Protein 3GRH (pdb70)

Structure (mmCIF, N/CA/C/O backbone):
data_3GRH
#
_entry.id   3GRH
#
_cell.length_a   79.200
_cell.length_b   79.200
_cell.length_c   159.650
_cell.angle_alpha   90.00
_cell.angle_beta   90.00
_cell.angle_gamma   120.00
#
_symmetry.space_group_name_H-M   'P 31 2 1'
#
loop_
_entity.id
_entity.type
_entity.pdbx_description
1 polymer 'Acyl-CoA thioester hydrolase ybgC'
2 water water
#
loop_
_atom_site.group_PDB
_atom_site.id
_atom_site.type_symbol
_atom_site.label_atom_id
_atom_site.label_alt_id
_atom_site.label_comp_id
_atom_site.label_asym_id
_atom_site.label_entity_id
_atom_site.label_seq_id
_atom_site.pdbx_PDB_ins_code
_atom_site.Cartn_x
_atom_site.Cartn_y
_atom_site.Cartn_z
_atom_site.occupancy
_atom_site.B_iso_or_equiv
_atom_site.auth_seq_id
_atom_site.auth_comp_id
_atom_site.auth_asym_id
_atom_site.auth_atom_id
_atom_site.pdbx_PDB_model_num
ATOM 1 N N . TYR A 1 19 ? 6.655 45.501 103.624 1.00 41.71 -4 TYR A N 1
ATOM 2 C CA . TYR A 1 19 ? 7.211 44.816 102.418 1.00 41.43 -4 TYR A CA 1
ATOM 3 C C . TYR A 1 19 ? 8.234 45.698 101.694 1.00 41.63 -4 TYR A C 1
ATOM 4 O O . TYR A 1 19 ? 7.874 46.786 101.231 1.00 40.80 -4 TYR A O 1
ATOM 13 N N . PHE A 1 20 ? 9.500 45.256 101.603 1.00 40.99 -3 PHE A N 1
ATOM 14 C CA . PHE A 1 20 ? 10.570 46.085 100.989 1.00 41.85 -3 PHE A CA 1
ATOM 15 C C . PHE A 1 20 ? 10.579 45.902 99.506 1.00 42.76 -3 PHE A C 1
ATOM 16 O O . PHE A 1 20 ? 10.055 44.904 99.014 1.00 41.94 -3 PHE A O 1
ATOM 24 N N . GLN A 1 21 ? 11.166 46.893 98.823 1.00 44.09 -2 GLN A N 1
ATOM 25 C CA . GLN A 1 21 ? 11.146 46.986 97.349 1.00 45.65 -2 GLN A CA 1
ATOM 26 C C . GLN A 1 21 ? 12.244 46.116 96.782 1.00 45.25 -2 GLN A C 1
ATOM 27 O O . GLN A 1 21 ? 13.406 46.273 97.143 1.00 45.88 -2 GLN A O 1
ATOM 33 N N . SER A 1 22 ? 11.861 45.167 95.933 1.00 45.21 -1 SER A N 1
ATOM 34 C CA . SER A 1 22 ? 12.819 44.423 95.130 1.00 44.77 -1 SER A CA 1
ATOM 35 C C . SER A 1 22 ? 13.747 45.424 94.437 1.00 44.49 -1 SER A C 1
ATOM 36 O O . SER A 1 22 ? 13.304 46.490 93.983 1.00 43.51 -1 SER A O 1
ATOM 39 N N . MET A 1 23 ? 14.997 45.079 94.361 1.00 44.47 0 MET A N 1
ATOM 40 C CA . MET A 1 23 ? 15.927 45.886 93.684 1.00 44.52 0 MET A CA 1
ATOM 41 C C . MET A 1 23 ? 15.980 45.504 92.179 1.00 44.50 0 MET A C 1
ATOM 42 O O . MET A 1 23 ? 16.772 46.100 91.433 1.00 44.18 0 MET A O 1
ATOM 47 N N . GLN A 1 24 ? 15.140 44.555 91.687 1.00 29.22 1 GLN A N 1
ATOM 48 C CA . GLN A 1 24 ? 15.153 44.154 90.286 1.00 29.72 1 GLN A CA 1
ATOM 49 C C . GLN A 1 24 ? 14.724 45.302 89.379 1.00 30.13 1 GLN A C 1
ATOM 50 O O . GLN A 1 24 ? 13.783 46.036 89.648 1.00 30.76 1 GLN A O 1
ATOM 56 N N . ARG A 1 25 ? 15.462 45.444 88.283 1.00 30.06 2 ARG A N 1
ATOM 57 C CA . ARG A 1 25 ? 15.148 46.470 87.272 1.00 30.63 2 ARG A CA 1
ATOM 58 C C . ARG A 1 25 ? 14.021 46.018 86.342 1.00 30.69 2 ARG A C 1
ATOM 59 O O . ARG A 1 25 ? 14.202 45.056 85.574 1.00 31.16 2 ARG A O 1
ATOM 67 N N . PRO A 1 26 ? 12.873 46.732 86.349 1.00 29.10 3 PRO A N 1
ATOM 68 C CA . PRO A 1 26 ? 11.761 46.335 85.526 1.00 28.89 3 PRO A CA 1
ATOM 69 C C . PRO A 1 26 ? 12.047 46.659 84.066 1.00 28.47 3 PRO A C 1
ATOM 70 O O . PRO A 1 26 ? 12.746 47.650 83.763 1.00 29.38 3 PRO A O 1
ATOM 74 N N . SER A 1 27 ? 11.546 45.814 83.187 1.00 27.76 4 SER A N 1
ATOM 75 C CA . SER A 1 27 ? 11.644 46.071 81.765 1.00 25.76 4 SER A CA 1
ATOM 76 C C . SER A 1 27 ? 10.899 47.362 81.639 1.00 25.76 4 SER A C 1
ATOM 77 O O . SER A 1 27 ? 9.899 47.611 82.364 1.00 26.99 4 SER A O 1
ATOM 80 N N . ASP A 1 28 ? 11.361 48.233 80.764 1.00 24.84 5 ASP A N 1
ATOM 81 C CA . ASP A 1 28 ? 10.571 49.426 80.562 1.00 24.44 5 ASP A CA 1
ATOM 82 C C . ASP A 1 28 ? 9.530 49.262 79.487 1.00 22.91 5 ASP A C 1
ATOM 83 O O . ASP A 1 28 ? 8.907 50.260 79.098 1.00 24.08 5 ASP A O 1
ATOM 88 N N . GLN A 1 29 ? 9.322 48.038 78.975 1.00 20.68 6 GLN A N 1
ATOM 89 C CA . GLN A 1 29 ? 8.369 47.815 77.913 1.00 18.88 6 GLN A CA 1
ATOM 90 C C . GLN A 1 29 ? 6.972 47.625 78.506 1.00 18.74 6 GLN A C 1
ATOM 91 O O . GLN A 1 29 ? 6.753 46.750 79.348 1.00 19.66 6 GLN A O 1
ATOM 97 N N . THR A 1 30 ? 6.055 48.500 78.109 1.00 19.14 7 THR A N 1
ATOM 98 C CA . THR A 1 30 ? 4.706 48.564 78.730 1.00 18.45 7 THR A CA 1
ATOM 99 C C . THR A 1 30 ? 3.676 48.407 77.638 1.00 17.29 7 THR A C 1
ATOM 100 O O . THR A 1 30 ? 3.806 49.045 76.593 1.00 16.45 7 THR A O 1
ATOM 104 N N . ALA A 1 31 ? 2.737 47.483 77.856 1.00 15.33 8 ALA A N 1
ATOM 105 C CA . ALA A 1 31 ? 1.652 47.215 76.938 1.00 14.26 8 ALA A CA 1
ATOM 106 C C . ALA A 1 31 ? 0.701 48.438 76.869 1.00 12.28 8 ALA A C 1
ATOM 107 O O . ALA A 1 31 ? 0.430 49.094 77.875 1.00 10.72 8 ALA A O 1
ATOM 109 N N . PRO A 1 32 ? 0.117 48.711 75.691 1.00 13.30 9 PRO A N 1
ATOM 110 C CA . PRO A 1 32 ? 0.157 47.905 74.489 1.00 13.30 9 PRO A CA 1
ATOM 111 C C . PRO A 1 32 ? 1.257 48.184 73.512 1.00 14.36 9 PRO A C 1
ATOM 112 O O . PRO A 1 32 ? 1.268 47.525 72.460 1.00 13.67 9 PRO A O 1
ATOM 116 N N . GLY A 1 33 ? 2.134 49.128 73.850 1.00 13.85 10 GLY A N 1
ATOM 117 C CA . GLY A 1 33 ? 3.235 49.569 73.034 1.00 15.04 10 GLY A CA 1
ATOM 118 C C . GLY A 1 33 ? 2.738 50.549 72.014 1.00 14.23 10 GLY A C 1
ATOM 119 O O . GLY A 1 33 ? 1.761 51.329 72.242 1.00 17.59 10 GLY A O 1
ATOM 120 N N . THR A 1 34 ? 3.444 50.572 70.887 1.00 17.32 11 THR A N 1
ATOM 121 C CA . THR A 1 34 ? 3.111 51.435 69.796 1.00 17.48 11 THR A CA 1
ATOM 122 C C . THR A 1 34 ? 2.810 50.687 68.531 1.00 17.54 11 THR A C 1
ATOM 123 O O . THR A 1 34 ? 3.021 49.486 68.422 1.00 17.14 11 THR A O 1
ATOM 127 N N . SER A 1 35 ? 2.281 51.392 67.535 1.00 16.82 12 SER A N 1
ATOM 128 C CA . SER A 1 35 ? 2.062 50.789 66.237 1.00 18.08 12 SER A CA 1
ATOM 129 C C . SER A 1 35 ? 3.331 50.231 65.634 1.00 17.56 12 SER A C 1
ATOM 130 O O . SER A 1 35 ? 3.257 49.281 64.802 1.00 20.59 12 SER A O 1
ATOM 133 N N . SER A 1 36 ? 4.473 50.820 65.962 1.00 16.20 13 SER A N 1
ATOM 134 C CA . SER A 1 36 ? 5.743 50.330 65.424 1.00 13.17 13 SER A CA 1
ATOM 135 C C . SER A 1 36 ? 6.331 49.189 66.231 1.00 13.14 13 SER A C 1
ATOM 136 O O . SER A 1 36 ? 7.180 48.492 65.762 1.00 11.46 13 SER A O 1
ATOM 139 N N . ARG A 1 37 ? 5.925 49.074 67.493 1.00 12.74 14 ARG A N 1
ATOM 140 C CA . ARG A 1 37 ? 6.535 48.148 68.462 1.00 13.04 14 ARG A CA 1
ATOM 141 C C . ARG A 1 37 ? 5.487 47.715 69.482 1.00 12.07 14 ARG A C 1
ATOM 142 O O . ARG A 1 37 ? 5.424 48.209 70.602 1.00 11.37 14 ARG A O 1
ATOM 150 N N . PRO A 1 38 ? 4.631 46.794 69.090 1.00 11.95 15 PRO A N 1
ATOM 151 C CA . PRO A 1 38 ? 3.616 46.372 70.010 1.00 11.06 15 PRO A CA 1
ATOM 152 C C . PRO A 1 38 ? 4.158 45.470 71.120 1.00 12.02 15 PRO A C 1
ATOM 153 O O . PRO A 1 38 ? 5.001 44.616 70.863 1.00 13.02 15 PRO A O 1
ATOM 157 N N . ILE A 1 39 ? 3.621 45.676 72.310 1.00 11.71 16 ILE A N 1
ATOM 158 C CA . ILE A 1 39 ? 4.064 45.045 73.522 1.00 10.93 16 ILE A CA 1
ATOM 159 C C . ILE A 1 39 ? 2.877 44.341 74.122 1.00 11.89 16 ILE A C 1
ATOM 160 O O . ILE A 1 39 ? 1.864 44.926 74.307 1.00 10.97 16 ILE A O 1
ATOM 165 N N . LEU A 1 40 ? 3.035 43.067 74.417 1.00 9.68 17 LEU A N 1
ATOM 166 C CA . LEU A 1 40 ? 1.994 42.236 75.031 1.00 11.18 17 LEU A CA 1
ATOM 167 C C . LEU A 1 40 ? 1.791 42.535 76.493 1.00 10.19 17 LEU A C 1
ATOM 168 O O . LEU A 1 40 ? 2.694 42.933 77.225 1.00 11.96 17 LEU A O 1
ATOM 173 N N . SER A 1 41 ? 0.527 42.447 76.915 1.00 11.82 18 SER A N 1
ATOM 174 C CA . SER A 1 41 ? 0.201 42.429 78.325 1.00 11.96 18 SER A CA 1
ATOM 175 C C . SER A 1 41 ? 0.550 41.108 78.951 1.00 13.95 18 SER A C 1
ATOM 176 O O . SER A 1 41 ? 0.738 40.136 78.282 1.00 12.93 18 SER A O 1
ATOM 179 N N . ALA A 1 42 ? 0.623 41.065 80.269 1.00 12.72 19 ALA A N 1
ATOM 180 C CA . ALA A 1 42 ? 0.894 39.798 80.957 1.00 14.74 19 ALA A CA 1
ATOM 181 C C . ALA A 1 42 ? -0.097 38.716 80.622 1.00 14.63 19 ALA A C 1
ATOM 182 O O . ALA A 1 42 ? 0.292 37.532 80.393 1.00 14.82 19 ALA A O 1
ATOM 184 N N . LYS A 1 43 ? -1.359 39.110 80.533 1.00 17.04 20 LYS A N 1
ATOM 185 C CA . LYS A 1 43 ? -2.411 38.170 80.196 1.00 17.16 20 LYS A CA 1
ATOM 186 C C . LYS A 1 43 ? -2.245 37.630 78.812 1.00 16.60 20 LYS A C 1
ATOM 187 O O . LYS A 1 43 ? -2.397 36.426 78.574 1.00 17.05 20 LYS A O 1
ATOM 193 N N . GLU A 1 44 ? -1.971 38.517 77.878 1.00 14.89 21 GLU A N 1
ATOM 194 C CA . GLU A 1 44 ? -1.714 38.026 76.523 1.00 15.87 21 GLU A CA 1
ATOM 195 C C . GLU A 1 44 ? -0.501 37.121 76.508 1.00 15.82 21 GLU A C 1
ATOM 196 O O . GLU A 1 44 ? -0.474 36.152 75.733 1.00 17.78 21 GLU A O 1
ATOM 202 N N . ALA A 1 45 ? 0.549 37.444 77.261 1.00 15.02 22 ALA A N 1
ATOM 203 C CA . ALA A 1 45 ? 1.801 36.703 77.100 1.00 15.17 22 ALA A CA 1
ATOM 204 C C . ALA A 1 45 ? 1.674 35.305 77.653 1.00 15.20 22 ALA A C 1
ATOM 205 O O . ALA A 1 45 ? 2.499 34.448 77.343 1.00 13.82 22 ALA A O 1
ATOM 207 N N . GLN A 1 46 ? 0.668 35.013 78.466 1.00 15.31 23 GLN A N 1
ATOM 208 C CA . GLN A 1 46 ? 0.504 33.645 78.966 1.00 18.80 23 GLN A CA 1
ATOM 209 C C . GLN A 1 46 ? 0.235 32.620 77.848 1.00 20.37 23 GLN A C 1
ATOM 210 O O . GLN A 1 46 ? 0.479 31.420 78.023 1.00 24.38 23 GLN A O 1
ATOM 216 N N . ASN A 1 47 ? -0.273 33.070 76.739 1.00 19.37 24 ASN A N 1
ATOM 217 C CA . ASN A 1 47 ? -0.519 32.171 75.586 1.00 19.29 24 ASN A CA 1
ATOM 218 C C . ASN A 1 47 ? 0.734 31.907 74.780 1.00 17.62 24 ASN A C 1
ATOM 219 O O . ASN A 1 47 ? 0.634 31.173 73.793 1.00 20.03 24 ASN A O 1
ATOM 224 N N . PHE A 1 48 ? 1.858 32.528 75.119 1.00 12.38 25 PHE A N 1
ATOM 225 C CA . PHE A 1 48 ? 3.076 32.492 74.308 1.00 12.42 25 PHE A CA 1
ATOM 226 C C . PHE A 1 48 ? 4.269 31.959 75.023 1.00 14.51 25 PHE A C 1
ATOM 227 O O . PHE A 1 48 ? 5.266 32.603 75.258 1.00 16.61 25 PHE A O 1
ATOM 235 N N . ASP A 1 49 ? 4.115 30.734 75.442 1.00 14.15 26 ASP A N 1
ATOM 236 C CA . ASP A 1 49 ? 5.199 29.966 76.040 1.00 15.33 26 ASP A CA 1
ATOM 237 C C . ASP A 1 49 ? 5.403 28.661 75.388 1.00 13.68 26 ASP A C 1
ATOM 238 O O . ASP A 1 49 ? 4.650 28.244 74.519 1.00 13.83 26 ASP A O 1
ATOM 243 N N . ALA A 1 50 ? 6.477 27.940 75.740 1.00 11.92 27 ALA A N 1
ATOM 244 C CA . ALA A 1 50 ? 6.846 26.819 74.979 1.00 13.09 27 ALA A CA 1
ATOM 245 C C . ALA A 1 50 ? 5.761 25.794 74.926 1.00 11.26 27 ALA A C 1
ATOM 246 O O . ALA A 1 50 ? 5.535 25.229 73.902 1.00 14.92 27 ALA A O 1
ATOM 248 N N . GLN A 1 51 ? 4.988 25.593 76.012 1.00 12.65 28 GLN A N 1
ATOM 249 C CA . GLN A 1 51 ? 3.935 24.607 76.010 1.00 14.03 28 GLN A CA 1
ATOM 250 C C . GLN A 1 51 ? 2.809 24.873 75.008 1.00 14.67 28 GLN A C 1
ATOM 251 O O . GLN A 1 51 ? 2.105 23.956 74.549 1.00 16.85 28 GLN A O 1
ATOM 257 N N . HIS A 1 52 ? 2.544 26.143 74.709 1.00 12.29 29 HIS A N 1
ATOM 258 C CA . HIS A 1 52 ? 1.587 26.468 73.675 1.00 11.67 29 HIS A CA 1
ATOM 259 C C . HIS A 1 52 ? 2.136 26.327 72.317 1.00 10.68 29 HIS A C 1
ATOM 260 O O . HIS A 1 52 ? 1.479 25.800 71.369 1.00 10.04 29 HIS A O 1
ATOM 267 N N . TYR A 1 53 ? 3.397 26.707 72.157 1.00 10.13 30 TYR A N 1
ATOM 268 C CA . TYR A 1 53 ? 4.043 26.524 70.816 1.00 8.72 30 TYR A CA 1
ATOM 269 C C . TYR A 1 53 ? 4.210 25.091 70.443 1.00 9.41 30 TYR A C 1
ATOM 270 O O . TYR A 1 53 ? 4.215 24.735 69.268 1.00 11.14 30 TYR A O 1
ATOM 279 N N . PHE A 1 54 ? 4.298 24.233 71.477 1.00 9.58 31 PHE A N 1
ATOM 280 C CA . PHE A 1 54 ? 4.569 22.817 71.276 1.00 10.10 31 PHE A CA 1
ATOM 281 C C . PHE A 1 54 ? 3.339 21.941 71.444 1.00 11.18 31 PHE A C 1
ATOM 282 O O . PHE A 1 54 ? 3.436 20.733 71.489 1.00 9.38 31 PHE A O 1
ATOM 290 N N . ALA A 1 55 ? 2.164 22.548 71.471 1.00 10.16 32 ALA A N 1
ATOM 291 C CA . ALA A 1 55 ? 0.930 21.822 71.666 1.00 13.79 32 ALA A CA 1
ATOM 292 C C . ALA A 1 55 ? 0.720 20.753 70.619 1.00 17.34 32 ALA A C 1
ATOM 293 O O . ALA A 1 55 ? 1.163 20.912 69.470 1.00 17.53 32 ALA A O 1
ATOM 295 N N . SER A 1 56 ? 0.109 19.633 71.016 1.00 18.95 33 SER A N 1
ATOM 296 C CA . SER A 1 56 ? -0.251 18.560 70.033 1.00 22.67 33 SER A CA 1
ATOM 297 C C . SER A 1 56 ? -1.473 18.965 69.199 1.00 24.81 33 SER A C 1
ATOM 298 O O . SER A 1 56 ? -2.121 19.976 69.486 1.00 23.33 33 SER A O 1
ATOM 301 N N . LEU A 1 57 ? -1.824 18.206 68.162 1.00 28.33 34 LEU A N 1
ATOM 302 C CA . LEU A 1 57 ? -3.145 18.505 67.521 1.00 29.75 34 LEU A CA 1
ATOM 303 C C . LEU A 1 57 ? -4.253 17.529 67.870 1.00 31.50 34 LEU A C 1
ATOM 304 O O . LEU A 1 57 ? -5.418 17.921 67.924 1.00 32.85 34 LEU A O 1
ATOM 309 N N . THR A 1 58 ? -3.895 16.272 68.116 1.00 32.62 35 THR A N 1
ATOM 310 C CA . THR A 1 58 ? -4.844 15.311 68.647 1.00 32.88 35 THR A CA 1
ATOM 311 C C . THR A 1 58 ? -5.389 15.840 69.985 1.00 33.79 35 THR A C 1
ATOM 312 O O . THR A 1 58 ? -4.691 16.583 70.685 1.00 34.20 35 THR A O 1
ATOM 316 N N . PRO A 1 59 ? -6.652 15.511 70.320 1.00 33.99 36 PRO A N 1
ATOM 317 C CA . PRO A 1 59 ? -7.093 15.554 71.719 1.00 33.70 36 PRO A CA 1
ATOM 318 C C . PRO A 1 59 ? -6.603 14.311 72.464 1.00 33.86 36 PRO A C 1
ATOM 319 O O . PRO A 1 59 ? -6.216 13.331 71.821 1.00 34.60 36 PRO A O 1
ATOM 323 N N . GLY A 1 60 ? -6.637 14.343 73.799 1.00 33.23 37 GLY A N 1
ATOM 324 C CA . GLY A 1 60 ? -6.020 13.289 74.639 1.00 32.06 37 GLY A CA 1
ATOM 325 C C . GLY A 1 60 ? -4.493 13.324 74.651 1.00 31.52 37 GLY A C 1
ATOM 326 O O . GLY A 1 60 ? -3.846 12.423 75.233 1.00 32.27 37 GLY A O 1
ATOM 327 N N . ALA A 1 61 ? -3.924 14.378 74.052 1.00 29.94 38 ALA A N 1
ATOM 328 C CA . ALA A 1 61 ? -2.493 14.473 73.749 1.00 27.57 38 ALA A CA 1
ATOM 329 C C . ALA A 1 61 ? -1.794 15.692 74.395 1.00 26.02 38 ALA A C 1
ATOM 330 O O . ALA A 1 61 ? -2.173 16.865 74.202 1.00 27.11 38 ALA A O 1
ATOM 332 N N . ALA A 1 62 ? -0.762 15.378 75.161 1.00 22.38 39 ALA A N 1
ATOM 333 C CA . ALA A 1 62 ? 0.026 16.358 75.849 1.00 19.80 39 ALA A CA 1
ATOM 334 C C . ALA A 1 62 ? 0.916 17.066 74.830 1.00 17.08 39 ALA A C 1
ATOM 335 O O . ALA A 1 62 ? 1.246 16.510 73.756 1.00 16.61 39 ALA A O 1
ATOM 337 N N . ALA A 1 63 ? 1.286 18.298 75.171 1.00 14.35 40 ALA A N 1
ATOM 338 C CA . ALA A 1 63 ? 2.265 19.053 74.392 1.00 13.14 40 ALA A CA 1
ATOM 339 C C . ALA A 1 63 ? 3.588 18.336 74.415 1.00 12.58 40 ALA A C 1
ATOM 340 O O . ALA A 1 63 ? 3.902 17.594 75.338 1.00 11.09 40 ALA A O 1
ATOM 342 N N . TRP A 1 64 ? 4.417 18.602 73.416 1.00 9.38 41 TRP A N 1
ATOM 343 C CA . TRP A 1 64 ? 5.761 18.034 73.390 1.00 9.50 41 TRP A CA 1
ATOM 344 C C . TRP A 1 64 ? 6.550 18.689 74.497 1.00 11.47 41 TRP A C 1
ATOM 345 O O . TRP A 1 64 ? 6.657 19.920 74.531 1.00 11.95 41 TRP A O 1
ATOM 356 N N . ASN A 1 65 ? 7.180 17.844 75.321 1.00 10.71 42 ASN A N 1
ATOM 357 C CA . ASN A 1 65 ? 8.047 18.297 76.405 1.00 10.68 42 ASN A CA 1
ATOM 358 C C . ASN A 1 65 ? 9.339 17.517 76.321 1.00 12.75 42 ASN A C 1
ATOM 359 O O . ASN A 1 65 ? 9.531 16.525 77.016 1.00 15.30 42 ASN A O 1
ATOM 364 N N . PRO A 1 66 ? 10.220 17.944 75.467 1.00 15.89 43 PRO A N 1
ATOM 365 C CA . PRO A 1 66 ? 11.332 17.056 75.192 1.00 17.04 43 PRO A CA 1
ATOM 366 C C . PRO A 1 66 ? 12.301 16.908 76.333 1.00 17.01 43 PRO A C 1
ATOM 367 O O . PRO A 1 66 ? 12.467 17.861 77.065 1.00 16.77 43 PRO A O 1
ATOM 371 N N . SER A 1 67 ? 12.885 15.730 76.505 1.00 17.46 44 SER A N 1
ATOM 372 C CA . SER A 1 67 ? 13.898 15.607 77.507 1.00 15.83 44 SER A CA 1
ATOM 373 C C . SER A 1 67 ? 15.163 16.073 76.809 1.00 15.51 44 SER A C 1
ATOM 374 O O . SER A 1 67 ? 15.324 15.892 75.602 1.00 13.17 44 SER A O 1
ATOM 377 N N . PRO A 1 68 ? 16.139 16.551 77.565 1.00 13.97 45 PRO A N 1
ATOM 378 C CA . PRO A 1 68 ? 17.401 16.895 76.914 1.00 13.26 45 PRO A CA 1
ATOM 379 C C . PRO A 1 68 ? 18.127 15.774 76.208 1.00 14.13 45 PRO A C 1
ATOM 380 O O . PRO A 1 68 ? 17.985 14.582 76.481 1.00 13.10 45 PRO A O 1
ATOM 384 N N . ILE A 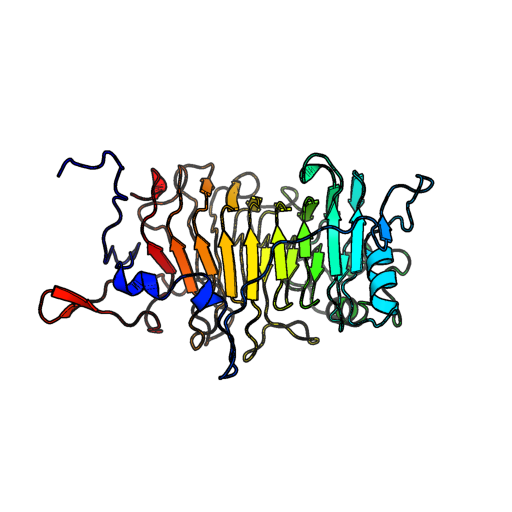1 69 ? 18.924 16.161 75.235 1.00 12.22 46 ILE A N 1
ATOM 385 C CA . ILE A 1 69 ? 19.719 15.211 74.527 1.00 11.63 46 ILE A CA 1
ATOM 386 C C . ILE A 1 69 ? 20.624 14.468 75.459 1.00 13.38 46 ILE A C 1
ATOM 387 O O . ILE A 1 69 ? 21.231 15.093 76.314 1.00 12.51 46 ILE A O 1
ATOM 392 N N . THR A 1 70 ? 20.698 13.144 75.333 1.00 15.03 47 THR A N 1
ATOM 393 C CA . THR A 1 70 ? 21.479 12.297 76.226 1.00 15.58 47 THR A CA 1
ATOM 394 C C . THR A 1 70 ? 22.428 11.497 75.410 1.00 16.97 47 THR A C 1
ATOM 395 O O . THR A 1 70 ? 21.988 10.852 74.482 1.00 19.42 47 THR A O 1
ATOM 399 N N . LEU A 1 71 ? 23.706 11.573 75.689 1.00 16.92 48 LEU A N 1
ATOM 400 C CA . LEU A 1 71 ? 24.625 10.827 74.840 1.00 18.45 48 LEU A CA 1
ATOM 401 C C . LEU A 1 71 ? 24.903 9.454 75.406 1.00 19.42 48 LEU A C 1
ATOM 402 O O . LEU A 1 71 ? 24.959 9.279 76.613 1.00 18.74 48 LEU A O 1
ATOM 407 N N . PRO A 1 72 ? 25.103 8.481 74.518 1.00 18.57 49 PRO A N 1
ATOM 408 C CA . PRO A 1 72 ? 25.256 7.087 74.873 1.00 19.36 49 PRO A CA 1
ATOM 409 C C . PRO A 1 72 ? 26.661 6.865 75.316 1.00 19.96 49 PRO A C 1
ATOM 410 O O . PRO A 1 72 ? 27.546 7.662 75.004 1.00 20.34 49 PRO A O 1
ATOM 414 N N . ALA A 1 73 ? 26.917 5.744 75.979 1.00 21.10 50 ALA A N 1
ATOM 415 C CA . ALA A 1 73 ? 28.270 5.454 76.379 1.00 23.13 50 ALA A CA 1
ATOM 416 C C . ALA A 1 73 ? 29.126 5.128 75.176 1.00 23.62 50 ALA A C 1
ATOM 417 O O . ALA A 1 73 ? 30.325 5.444 75.145 1.00 24.67 50 ALA A O 1
ATOM 419 N N . GLN A 1 74 ? 28.485 4.572 74.140 1.00 23.78 51 GLN A N 1
ATOM 420 C CA . GLN A 1 74 ? 29.130 4.263 72.878 1.00 23.05 51 GLN A CA 1
ATOM 421 C C . GLN A 1 74 ? 28.302 4.730 71.689 1.00 20.98 51 GLN A C 1
ATOM 422 O O . GLN A 1 74 ? 27.134 4.399 71.578 1.00 21.54 51 GLN A O 1
ATOM 428 N N . PRO A 1 75 ? 28.892 5.512 70.790 1.00 20.39 52 PRO A N 1
ATOM 429 C CA . PRO A 1 75 ? 28.045 5.809 69.637 1.00 17.84 52 PRO A CA 1
ATOM 430 C C . PRO A 1 75 ? 27.891 4.675 68.638 1.00 18.70 52 PRO A C 1
ATOM 431 O O . PRO A 1 75 ? 28.640 3.713 68.653 1.00 19.27 52 PRO A O 1
ATOM 435 N N . ASP A 1 76 ? 26.885 4.798 67.779 1.00 17.68 53 ASP A N 1
ATOM 436 C CA . ASP A 1 76 ? 26.656 3.821 66.733 1.00 18.49 53 ASP A CA 1
ATOM 437 C C . ASP A 1 76 ? 27.646 3.979 65.602 1.00 18.14 53 ASP A C 1
ATOM 438 O O . ASP A 1 76 ? 28.054 2.962 65.005 1.00 21.00 53 ASP A O 1
ATOM 443 N N . PHE A 1 77 ? 27.975 5.224 65.299 1.00 18.73 54 PHE A N 1
ATOM 444 C CA . PHE A 1 77 ? 28.893 5.577 64.231 1.00 17.94 54 PHE A CA 1
ATOM 445 C C . PHE A 1 77 ? 29.783 6.716 64.676 1.00 17.44 54 PHE A C 1
ATOM 446 O O . PHE A 1 77 ? 29.423 7.522 65.528 1.00 16.94 54 PHE A O 1
ATOM 454 N N . VAL A 1 78 ? 31.016 6.689 64.138 1.00 16.49 55 VAL A N 1
ATOM 455 C CA . VAL A 1 78 ? 31.986 7.732 64.397 1.00 15.73 55 VAL A CA 1
ATOM 456 C C . VAL A 1 78 ? 32.570 8.290 63.113 1.00 14.96 55 VAL A C 1
ATOM 457 O O . VAL A 1 78 ? 33.170 7.530 62.356 1.00 16.82 55 VAL A O 1
ATOM 461 N N . VAL A 1 79 ? 32.482 9.607 62.918 1.00 13.92 56 VAL A N 1
ATOM 462 C CA . VAL A 1 79 ? 32.998 10.255 61.731 1.00 15.56 56 VAL A CA 1
ATOM 463 C C . VAL A 1 79 ? 34.262 10.951 62.138 1.00 15.15 56 VAL A C 1
ATOM 464 O O . VAL A 1 79 ? 34.318 11.631 63.188 1.00 15.39 56 VAL A O 1
ATOM 468 N N . GLY A 1 80 ? 35.317 10.794 61.338 1.00 15.67 57 GLY A N 1
ATOM 469 C CA . GLY A 1 80 ? 36.586 11.334 61.704 1.00 18.02 57 GLY A CA 1
ATOM 470 C C . GLY A 1 80 ? 37.546 11.208 60.568 1.00 19.84 57 GLY A C 1
ATOM 471 O O . GLY A 1 80 ? 37.198 10.715 59.498 1.00 20.08 57 GLY A O 1
ATOM 472 N N . PRO A 1 81 ? 38.809 11.558 60.828 1.00 20.63 58 PRO A N 1
ATOM 473 C CA . PRO A 1 81 ? 39.846 11.437 59.816 1.00 22.66 58 PRO A CA 1
ATOM 474 C C . PRO A 1 81 ? 40.136 9.984 59.546 1.00 23.72 58 PRO A C 1
ATOM 475 O O . PRO A 1 81 ? 40.120 9.155 60.462 1.00 24.13 58 PRO A O 1
ATOM 479 N N . ALA A 1 82 ? 40.453 9.682 58.294 1.00 26.20 59 ALA A N 1
ATOM 480 C CA . ALA A 1 82 ? 40.804 8.327 57.906 1.00 26.67 59 ALA A CA 1
ATOM 481 C C . ALA A 1 82 ? 42.014 7.760 58.680 1.00 28.16 59 ALA A C 1
ATOM 482 O O . ALA A 1 82 ? 43.050 8.418 58.855 1.00 28.15 59 ALA A O 1
ATOM 484 N N . GLY A 1 83 ? 41.838 6.534 59.168 1.00 28.92 60 GLY A N 1
ATOM 485 C CA . GLY A 1 83 ? 42.875 5.810 59.875 1.00 28.69 60 GLY A CA 1
ATOM 486 C C . GLY A 1 83 ? 42.872 6.036 61.378 1.00 29.20 60 GLY A C 1
ATOM 487 O O . GLY A 1 83 ? 43.604 5.355 62.092 1.00 29.45 60 GLY A O 1
ATOM 488 N N . THR A 1 84 ? 42.070 6.987 61.871 1.00 29.11 61 THR A N 1
ATOM 489 C CA . THR A 1 84 ? 42.048 7.274 63.306 1.00 29.36 61 THR A CA 1
ATOM 490 C C . THR A 1 84 ? 41.259 6.177 63.999 1.00 29.55 61 THR A C 1
ATOM 491 O O . THR A 1 84 ? 40.277 5.661 63.463 1.00 29.73 61 THR A O 1
ATOM 495 N N . GLN A 1 85 ? 41.691 5.819 65.196 1.00 29.16 62 GLN A N 1
ATOM 496 C CA . GLN A 1 85 ? 41.045 4.752 65.942 1.00 29.07 62 GLN A CA 1
ATOM 497 C C . GLN A 1 85 ? 39.576 5.010 66.235 1.00 28.79 62 GLN A C 1
ATOM 498 O O . GLN A 1 85 ? 39.190 6.067 66.771 1.00 29.47 62 GLN A O 1
ATOM 504 N N . GLY A 1 86 ? 38.750 4.037 65.861 1.00 27.20 63 GLY A N 1
ATOM 505 C CA . GLY A 1 86 ? 37.350 4.052 66.205 1.00 25.93 63 GLY A CA 1
ATOM 506 C C . GLY A 1 86 ? 36.500 4.739 65.164 1.00 24.33 63 GLY A C 1
ATOM 507 O O . GLY A 1 86 ? 35.283 4.697 65.258 1.00 25.17 63 GLY A O 1
ATOM 508 N N . VAL A 1 87 ? 37.130 5.373 64.174 1.00 22.92 64 VAL A N 1
ATOM 509 C CA . VAL A 1 87 ? 36.386 6.025 63.084 1.00 21.89 64 VAL A CA 1
ATOM 510 C C . VAL A 1 87 ? 35.754 4.945 62.219 1.00 21.51 64 VAL A C 1
ATOM 511 O O . VAL A 1 87 ? 36.431 3.950 61.856 1.00 20.40 64 VAL A O 1
ATOM 515 N N . THR A 1 88 ? 34.462 5.130 61.921 1.00 20.30 65 THR A N 1
ATOM 516 C CA . THR A 1 88 ? 33.721 4.248 61.026 1.00 21.00 65 THR A CA 1
ATOM 517 C C . THR A 1 88 ? 33.616 4.869 59.622 1.00 20.10 65 THR A C 1
ATOM 518 O O . THR A 1 88 ? 33.607 4.165 58.635 1.00 19.83 65 THR A O 1
ATOM 522 N N . HIS A 1 89 ? 33.524 6.182 59.537 1.00 19.42 66 HIS A N 1
ATOM 523 C CA . HIS A 1 89 ? 33.228 6.862 58.280 1.00 18.42 66 HIS A CA 1
ATOM 524 C C . HIS A 1 89 ? 33.985 8.158 58.178 1.00 17.65 66 HIS A C 1
ATOM 525 O O . HIS A 1 89 ? 34.279 8.741 59.191 1.00 19.17 66 HIS A O 1
ATOM 532 N N . THR A 1 90 ? 34.284 8.630 56.993 1.00 17.07 67 THR A N 1
ATOM 533 C CA . THR A 1 90 ? 35.076 9.867 56.838 1.00 17.32 67 THR A CA 1
ATOM 534 C C . THR A 1 90 ? 34.234 11.055 56.393 1.00 17.90 67 THR A C 1
ATOM 535 O O . THR A 1 90 ? 34.733 12.195 56.290 1.00 18.86 67 THR A O 1
ATOM 539 N N . THR A 1 91 ? 32.994 10.794 56.043 1.00 14.46 68 THR A N 1
ATOM 540 C CA . THR A 1 91 ? 32.065 11.880 55.735 1.00 15.58 68 THR A CA 1
ATOM 541 C C . THR A 1 91 ? 30.817 11.671 56.533 1.00 14.31 68 THR A C 1
ATOM 542 O O . THR A 1 91 ? 30.469 10.559 56.918 1.00 15.47 68 THR A O 1
ATOM 546 N N . ILE A 1 92 ? 30.126 12.777 56.779 1.00 11.63 69 ILE A N 1
ATOM 547 C CA . ILE A 1 92 ? 28.972 12.709 57.647 1.00 11.68 69 ILE A CA 1
ATOM 548 C C . ILE A 1 92 ? 27.808 12.087 56.918 1.00 10.97 69 ILE A C 1
ATOM 549 O O . ILE A 1 92 ? 27.080 11.218 57.470 1.00 11.74 69 ILE A O 1
ATOM 554 N N . GLN A 1 93 ? 27.696 12.380 55.622 1.00 10.84 70 GLN A N 1
ATOM 555 C CA . GLN A 1 93 ? 26.653 11.757 54.823 1.00 10.88 70 GLN A CA 1
ATOM 556 C C . GLN A 1 93 ? 26.762 10.257 54.807 1.00 10.57 70 GLN A C 1
ATOM 557 O O . GLN A 1 93 ? 25.739 9.585 54.888 1.00 12.64 70 GLN A O 1
ATOM 563 N N . ALA A 1 94 ? 27.972 9.706 54.746 1.00 12.53 71 ALA A N 1
ATOM 564 C CA . ALA A 1 94 ? 28.138 8.264 54.750 1.00 11.92 71 ALA A CA 1
ATOM 565 C C . ALA A 1 94 ? 27.652 7.619 56.029 1.00 11.35 71 ALA A C 1
ATOM 566 O O . ALA A 1 94 ? 27.107 6.481 56.008 1.00 12.41 71 ALA A O 1
ATOM 568 N N . ALA A 1 95 ? 27.903 8.269 57.167 1.00 11.79 72 ALA A N 1
ATOM 569 C CA . ALA A 1 95 ? 27.444 7.759 58.435 1.00 11.25 72 ALA A CA 1
ATOM 570 C C . ALA A 1 95 ? 25.943 7.868 58.534 1.00 11.50 72 ALA A C 1
ATOM 571 O O . ALA A 1 95 ? 25.319 7.020 59.085 1.00 12.84 72 ALA A O 1
ATOM 573 N N . VAL A 1 96 ? 25.366 8.982 58.115 1.00 11.66 73 VAL A N 1
ATOM 574 C CA . VAL A 1 96 ? 23.893 9.118 58.074 1.00 11.81 73 VAL A CA 1
ATOM 575 C C . VAL A 1 96 ? 23.269 8.035 57.248 1.00 12.46 73 VAL A C 1
ATOM 576 O O . VAL A 1 96 ? 22.330 7.422 57.656 1.00 13.28 73 VAL A O 1
ATOM 580 N N . ASP A 1 97 ? 23.804 7.783 56.036 1.00 12.64 74 ASP A N 1
ATOM 581 C CA . ASP A 1 97 ? 23.343 6.696 55.222 1.00 13.69 74 ASP A CA 1
ATOM 582 C C . ASP A 1 97 ? 23.436 5.363 55.913 1.00 13.46 74 ASP A C 1
ATOM 583 O O . ASP A 1 97 ? 22.483 4.619 55.841 1.00 14.87 74 ASP A O 1
ATOM 588 N N . ALA A 1 98 ? 24.524 5.098 56.646 1.00 13.15 75 ALA A N 1
ATOM 589 C CA . ALA A 1 98 ? 24.648 3.833 57.306 1.00 13.17 75 ALA A CA 1
ATOM 590 C C . ALA A 1 98 ? 23.616 3.679 58.408 1.00 14.29 75 ALA A C 1
ATOM 591 O O . ALA A 1 98 ? 23.220 2.549 58.714 1.00 14.21 75 ALA A O 1
ATOM 593 N N . ALA A 1 99 ? 23.241 4.792 59.024 1.00 13.57 76 ALA A N 1
ATOM 594 C CA . ALA A 1 99 ? 22.205 4.771 60.040 1.00 13.28 76 ALA A CA 1
ATOM 595 C C . ALA A 1 99 ? 20.846 4.495 59.418 1.00 13.94 76 ALA A C 1
ATOM 596 O O . ALA A 1 99 ? 20.040 3.691 59.908 1.00 15.55 76 ALA A O 1
ATOM 598 N N . ILE A 1 100 ? 20.558 5.176 58.336 1.00 13.60 77 ILE A N 1
ATOM 599 C CA . ILE A 1 100 ? 19.248 5.085 57.676 1.00 14.45 77 ILE A CA 1
ATOM 600 C C . ILE A 1 100 ? 18.975 3.706 57.087 1.00 15.06 77 ILE A C 1
ATOM 601 O O . ILE A 1 100 ? 17.869 3.198 57.241 1.00 15.76 77 ILE A O 1
ATOM 606 N N . ILE A 1 101 ? 19.974 3.095 56.498 1.00 14.55 78 ILE A N 1
ATOM 607 C CA . ILE A 1 101 ? 19.773 1.760 55.844 1.00 15.26 78 ILE A CA 1
ATOM 608 C C . ILE A 1 101 ? 19.340 0.704 56.846 1.00 15.56 78 ILE A C 1
ATOM 609 O O . ILE A 1 101 ? 18.834 -0.347 56.438 1.00 17.47 78 ILE A O 1
ATOM 614 N N . LYS A 1 102 ? 19.576 0.893 58.131 1.00 15.20 79 LYS A N 1
ATOM 615 C CA . LYS A 1 102 ? 19.156 -0.108 59.125 1.00 16.43 79 LYS A CA 1
ATOM 616 C C . LYS A 1 102 ? 17.638 -0.250 59.265 1.00 17.68 79 LYS A C 1
ATOM 617 O O . LYS A 1 102 ? 17.154 -1.256 59.765 1.00 19.14 79 LYS A O 1
ATOM 623 N N . ARG A 1 103 ? 16.906 0.794 58.879 1.00 18.87 80 ARG A N 1
ATOM 624 C CA . ARG A 1 103 ? 15.435 0.822 58.932 1.00 19.05 80 ARG A CA 1
ATOM 625 C C . ARG A 1 103 ? 14.907 0.542 60.297 1.00 18.83 80 ARG A C 1
ATOM 626 O O . ARG A 1 103 ? 13.931 -0.184 60.462 1.00 20.47 80 ARG A O 1
ATOM 634 N N . THR A 1 104 ? 15.540 1.150 61.284 1.00 18.34 81 THR A N 1
ATOM 635 C CA . THR A 1 104 ? 15.165 0.912 62.666 1.00 18.37 81 THR A CA 1
ATOM 636 C C . THR A 1 104 ? 14.391 2.070 63.294 1.00 16.89 81 THR A C 1
ATOM 637 O O . THR A 1 104 ? 14.565 3.208 62.896 1.00 17.05 81 THR A O 1
ATOM 641 N N . ASN A 1 105 ? 13.557 1.731 64.263 1.00 17.37 82 ASN A N 1
ATOM 642 C CA . ASN A 1 105 ? 12.772 2.701 65.070 1.00 18.09 82 ASN A CA 1
ATOM 643 C C . ASN A 1 105 ? 13.588 3.274 66.224 1.00 17.70 82 ASN A C 1
ATOM 644 O O . ASN A 1 105 ? 13.224 4.331 66.827 1.00 17.36 82 ASN A O 1
ATOM 649 N N . LYS A 1 106 ? 14.712 2.639 66.519 1.00 15.91 83 LYS A N 1
ATOM 650 C CA . LYS A 1 106 ? 15.548 3.072 67.605 1.00 17.14 83 LYS A CA 1
ATOM 651 C C . LYS A 1 106 ? 16.394 4.239 67.176 1.00 14.93 83 LYS A C 1
ATOM 652 O O . LYS A 1 106 ? 16.865 4.321 66.044 1.00 14.84 83 LYS A O 1
ATOM 658 N N . ARG A 1 107 ? 16.604 5.145 68.124 1.00 13.83 84 ARG A N 1
ATOM 659 C CA . ARG A 1 107 ? 17.481 6.294 67.877 1.00 13.01 84 ARG A CA 1
ATOM 660 C C . ARG A 1 107 ? 18.929 5.873 67.664 1.00 12.57 84 ARG A C 1
ATOM 661 O O . ARG A 1 107 ? 19.454 4.971 68.397 1.00 13.17 84 ARG A O 1
ATOM 669 N N . GLN A 1 108 ? 19.592 6.481 66.664 1.00 12.98 85 GLN A N 1
ATOM 670 C CA . GLN A 1 108 ? 20.994 6.224 66.385 1.00 12.90 85 GLN A CA 1
ATOM 671 C C . GLN A 1 108 ? 21.808 7.427 66.594 1.00 11.79 85 GLN A C 1
ATOM 672 O O . GLN A 1 108 ? 21.327 8.519 66.326 1.00 12.23 85 GLN A O 1
ATOM 678 N N . TYR A 1 109 ? 23.007 7.220 67.121 1.00 10.92 86 TYR A N 1
ATOM 679 C CA . TYR A 1 109 ? 23.905 8.277 67.516 1.00 10.51 86 TYR A CA 1
ATOM 680 C C . TYR A 1 109 ? 25.168 8.253 66.681 1.00 10.97 86 TYR A C 1
ATOM 681 O O . TYR A 1 109 ? 25.812 7.213 66.583 1.00 12.01 86 TYR A O 1
ATOM 690 N N . ILE A 1 110 ? 25.490 9.407 66.093 1.00 11.81 87 ILE A N 1
ATOM 691 C CA . ILE A 1 110 ? 26.635 9.578 65.233 1.00 10.76 87 ILE A CA 1
ATOM 692 C C . ILE A 1 110 ? 27.511 10.617 65.872 1.00 12.20 87 ILE A C 1
ATOM 693 O O . ILE A 1 110 ? 27.133 11.769 66.014 1.00 11.22 87 ILE A O 1
ATOM 698 N N . ALA A 1 111 ? 28.678 10.200 66.322 1.00 9.99 88 ALA A N 1
ATOM 699 C CA . ALA A 1 111 ? 29.681 11.129 66.908 1.00 10.90 88 ALA A CA 1
ATOM 700 C C . ALA A 1 111 ? 30.540 11.663 65.808 1.00 11.94 88 ALA A C 1
ATOM 701 O O . ALA A 1 111 ? 30.899 10.896 64.916 1.00 14.85 88 ALA A O 1
ATOM 703 N N . VAL A 1 112 ? 30.880 12.943 65.862 1.00 11.40 89 VAL A N 1
ATOM 704 C CA . VAL A 1 112 ? 31.747 13.555 64.859 1.00 12.06 89 VAL A CA 1
ATOM 705 C C . VAL A 1 112 ? 32.985 14.145 65.582 1.00 12.01 89 VAL A C 1
ATOM 706 O O . VAL A 1 112 ? 32.878 14.953 66.488 1.00 11.87 89 VAL A O 1
ATOM 710 N N . MET A 1 113 ? 34.169 13.661 65.191 1.00 12.62 90 MET A N 1
ATOM 711 C CA . MET A 1 113 ? 35.423 14.073 65.771 1.00 13.42 90 MET A CA 1
ATOM 712 C C . MET A 1 113 ? 35.783 15.462 65.285 1.00 12.19 90 MET A C 1
ATOM 713 O O . MET A 1 113 ? 35.389 15.886 64.215 1.00 13.87 90 MET A O 1
ATOM 718 N N . PRO A 1 114 ? 36.549 16.194 66.086 1.00 12.66 91 PRO A N 1
ATOM 719 C CA . PRO A 1 114 ? 37.000 17.509 65.659 1.00 13.32 91 PRO A CA 1
ATOM 720 C C . PRO A 1 114 ? 37.609 17.491 64.248 1.00 12.44 91 PRO A C 1
ATOM 721 O O . PRO A 1 114 ? 38.373 16.584 63.900 1.00 15.10 91 PRO A O 1
ATOM 725 N N . GLY A 1 115 ? 37.218 18.456 63.450 1.00 13.26 92 GLY A N 1
ATOM 726 C CA . GLY A 1 115 ? 37.685 18.604 62.078 1.00 13.95 92 GLY A CA 1
ATOM 727 C C . GLY A 1 115 ? 36.767 19.471 61.273 1.00 15.24 92 GLY A C 1
ATOM 728 O O . GLY A 1 115 ? 35.801 19.999 61.796 1.00 14.88 92 GLY A O 1
ATOM 729 N N . GLU A 1 116 ? 37.129 19.605 59.990 1.00 16.35 93 GLU A N 1
ATOM 730 C CA . GLU A 1 116 ? 36.381 20.359 59.032 1.00 15.62 93 GLU A CA 1
ATOM 731 C C . GLU A 1 116 ? 35.865 19.334 58.059 1.00 15.31 93 GLU A C 1
ATOM 732 O O . GLU A 1 116 ? 36.612 18.494 57.522 1.00 16.96 93 GLU A O 1
ATOM 738 N N . TYR A 1 117 ? 34.578 19.408 57.795 1.00 11.63 94 TYR A N 1
ATOM 739 C CA . TYR A 1 117 ? 33.859 18.435 56.965 1.00 11.71 94 TYR A CA 1
ATOM 740 C C . TYR A 1 117 ? 33.154 19.223 55.860 1.00 12.17 94 TYR A C 1
ATOM 741 O O . TYR A 1 117 ? 32.153 19.827 56.085 1.00 12.77 94 TYR A O 1
ATOM 750 N N . GLN A 1 118 ? 33.740 19.207 54.673 1.00 12.95 95 GLN A N 1
ATOM 751 C CA . GLN A 1 118 ? 33.156 19.979 53.558 1.00 12.85 95 GLN A CA 1
ATOM 752 C C . GLN A 1 118 ? 32.116 19.091 52.843 1.00 13.25 95 GLN A C 1
ATOM 753 O O . GLN A 1 118 ? 32.378 17.963 52.463 1.00 16.20 95 GLN A O 1
ATOM 759 N N . GLY A 1 119 ? 30.917 19.613 52.649 1.00 9.84 96 GLY A N 1
ATOM 760 C CA . GLY A 1 119 ? 29.909 18.962 51.855 1.00 9.53 96 GLY A CA 1
ATOM 761 C C . GLY A 1 119 ? 28.566 19.013 52.544 1.00 9.33 96 GLY A C 1
ATOM 762 O O . GLY A 1 119 ? 28.459 19.220 53.759 1.00 10.79 96 GLY A O 1
ATOM 763 N N . THR A 1 120 ? 27.528 18.774 51.758 1.00 8.80 97 THR A N 1
ATOM 764 C CA . THR A 1 120 ? 26.200 18.721 52.273 1.00 7.98 97 THR A CA 1
ATOM 765 C C . THR A 1 120 ? 25.988 17.542 53.201 1.00 8.24 97 THR A C 1
ATOM 766 O O . THR A 1 120 ? 26.645 16.498 53.070 1.00 8.96 97 THR A O 1
ATOM 770 N N . VAL A 1 121 ? 24.960 17.653 54.068 1.00 7.16 98 VAL A N 1
ATOM 771 C CA . VAL A 1 121 ? 24.517 16.503 54.894 1.00 8.01 98 VAL A CA 1
ATOM 772 C C . VAL A 1 121 ? 23.007 16.577 54.746 1.00 9.46 98 VAL A C 1
ATOM 773 O O . VAL A 1 121 ? 22.363 17.539 55.174 1.00 9.38 98 VAL A O 1
ATOM 777 N N . TYR A 1 122 ? 22.440 15.552 54.155 1.00 7.98 99 TYR A N 1
ATOM 778 C CA . TYR A 1 122 ? 20.983 15.429 53.989 1.00 7.89 99 TYR A CA 1
ATOM 779 C C . TYR A 1 122 ? 20.532 14.264 54.856 1.00 8.75 99 TYR A C 1
ATOM 780 O O . TYR A 1 122 ? 21.040 13.131 54.748 1.00 9.83 99 TYR A O 1
ATOM 789 N N . VAL A 1 123 ? 19.606 14.557 55.773 1.00 8.86 100 VAL A N 1
ATOM 790 C CA . VAL A 1 123 ? 19.123 13.523 56.724 1.00 8.41 100 VAL A CA 1
ATOM 791 C C . VAL A 1 123 ? 17.679 13.274 56.356 1.00 9.84 100 VAL A C 1
ATOM 792 O O . VAL A 1 123 ? 16.838 14.126 56.544 1.00 9.36 100 VAL A O 1
ATOM 796 N N . PRO A 1 124 ? 17.370 12.117 55.821 1.00 8.21 101 PRO A N 1
ATOM 797 C CA . PRO A 1 124 ? 16.006 11.872 55.340 1.00 9.54 101 PRO A CA 1
ATOM 798 C C . PRO A 1 124 ? 15.030 11.525 56.410 1.00 9.32 101 PRO A C 1
ATOM 799 O O . PRO A 1 124 ? 15.376 11.252 57.562 1.00 9.58 101 PRO A O 1
ATOM 803 N N . ALA A 1 125 ? 13.767 11.663 56.044 1.00 9.59 102 ALA A N 1
ATOM 804 C CA . ALA A 1 125 ? 12.702 11.121 56.878 1.00 10.85 102 ALA A CA 1
ATOM 805 C C . ALA A 1 125 ? 12.951 9.615 57.048 1.00 12.95 102 ALA A C 1
ATOM 806 O O . ALA A 1 125 ? 13.372 8.910 56.123 1.00 14.83 102 ALA A O 1
ATOM 808 N N . ALA A 1 126 ? 12.738 9.149 58.282 1.00 12.77 103 ALA A N 1
ATOM 809 C CA . ALA A 1 126 ? 13.025 7.773 58.643 1.00 13.97 103 ALA A CA 1
ATOM 810 C C . ALA A 1 126 ? 12.178 7.472 59.846 1.00 15.42 103 ALA A C 1
ATOM 811 O O . ALA A 1 126 ? 11.802 8.365 60.545 1.00 16.16 103 ALA A O 1
ATOM 813 N N . PRO A 1 127 ? 11.922 6.205 60.089 1.00 16.45 104 PRO A N 1
ATOM 814 C CA . PRO A 1 127 ? 11.191 5.780 61.273 1.00 16.47 104 PRO A CA 1
ATOM 815 C C . PRO A 1 127 ? 11.840 6.065 62.605 1.00 16.29 104 PRO A C 1
ATOM 816 O O . PRO A 1 127 ? 11.105 6.134 63.637 1.00 19.47 104 PRO A O 1
ATOM 820 N N . GLY A 1 128 ? 13.164 6.106 62.638 1.00 13.88 105 GLY A N 1
ATOM 821 C CA . GLY A 1 128 ? 13.899 6.400 63.834 1.00 13.38 105 GLY A CA 1
ATOM 822 C C . GLY A 1 128 ? 14.613 7.763 63.762 1.00 12.01 105 GLY A C 1
ATOM 823 O O . GLY A 1 128 ? 14.936 8.275 62.643 1.00 14.38 105 GLY A O 1
ATOM 824 N N . GLY A 1 129 ? 14.837 8.318 64.953 1.00 12.90 106 GLY A N 1
ATOM 825 C CA . GLY A 1 129 ? 15.598 9.571 65.118 1.00 11.73 106 GLY A CA 1
ATOM 826 C C . GLY A 1 129 ? 17.099 9.403 64.953 1.00 11.69 106 GLY A C 1
ATOM 827 O O . GLY A 1 129 ? 17.661 8.383 65.210 1.00 11.92 106 GLY A O 1
ATOM 828 N N . ILE A 1 130 ? 17.729 10.436 64.420 1.00 8.98 107 ILE A N 1
ATOM 829 C CA . ILE A 1 130 ? 19.160 10.491 64.326 1.00 10.49 107 ILE A CA 1
ATOM 830 C C . ILE A 1 130 ? 19.688 11.583 65.241 1.00 9.88 107 ILE A C 1
ATOM 831 O O . ILE A 1 130 ? 19.160 12.703 65.210 1.00 10.27 107 ILE A O 1
ATOM 836 N N . THR A 1 131 ? 20.698 11.242 66.055 1.00 10.17 108 THR A N 1
ATOM 837 C CA . THR A 1 131 ? 21.446 12.248 66.870 1.00 10.64 108 THR A CA 1
ATOM 838 C C . THR A 1 131 ? 22.820 12.399 66.322 1.00 10.60 108 THR A C 1
ATOM 839 O O . THR A 1 131 ? 23.536 11.447 66.197 1.00 10.90 108 THR A O 1
ATOM 843 N N . LEU A 1 132 ? 23.210 13.612 65.967 1.00 11.01 109 LEU A N 1
ATOM 844 C CA . LEU A 1 132 ? 24.557 13.899 65.462 1.00 10.27 109 LEU A CA 1
ATOM 845 C C . LEU A 1 132 ? 25.203 14.885 66.420 1.00 10.27 109 LEU A C 1
ATOM 846 O O . LEU A 1 132 ? 24.613 15.926 66.706 1.00 10.49 109 LEU A O 1
ATOM 851 N N . TYR A 1 133 ? 26.383 14.560 66.921 1.00 10.32 110 TYR A N 1
ATOM 852 C CA . TYR A 1 133 ? 27.006 15.379 67.914 1.00 9.30 110 TYR A CA 1
ATOM 853 C C . TYR A 1 133 ? 28.484 15.444 67.743 1.00 10.67 110 TYR A C 1
ATOM 854 O O . TYR A 1 133 ? 29.108 14.454 67.339 1.00 12.13 110 TYR A O 1
ATOM 863 N N . GLY A 1 134 ? 29.004 16.619 68.031 1.00 9.81 111 GLY A N 1
ATOM 864 C CA . GLY A 1 134 ? 30.444 16.817 68.035 1.00 9.41 111 GLY A CA 1
ATOM 865 C C . GLY A 1 134 ? 31.073 16.393 69.290 1.00 10.22 111 GLY A C 1
ATOM 866 O O . GLY A 1 134 ? 30.453 16.500 70.374 1.00 11.66 111 GLY A O 1
ATOM 867 N N . THR A 1 135 ? 32.341 16.029 69.168 1.00 10.95 112 THR A N 1
ATOM 868 C CA . THR A 1 135 ? 33.110 15.596 70.371 1.00 13.93 112 THR A CA 1
ATOM 869 C C . THR A 1 135 ? 34.276 16.515 70.706 1.00 15.05 112 THR A C 1
ATOM 870 O O . THR A 1 135 ? 35.139 16.170 71.573 1.00 18.37 112 THR A O 1
ATOM 874 N N . GLY A 1 136 ? 34.263 17.711 70.148 1.00 14.73 113 GLY A N 1
ATOM 875 C CA . GLY A 1 136 ? 35.255 18.730 70.471 1.00 14.87 113 GLY A CA 1
ATOM 876 C C . GLY A 1 136 ? 34.967 19.396 71.822 1.00 13.96 113 GLY A C 1
ATOM 877 O O . GLY A 1 136 ? 33.847 19.226 72.378 1.00 14.33 113 GLY A O 1
ATOM 878 N N . GLU A 1 137 ? 35.940 20.206 72.312 1.00 14.12 114 GLU A N 1
ATOM 879 C CA . GLU A 1 137 ? 35.723 21.001 73.577 1.00 15.27 114 GLU A CA 1
ATOM 880 C C . GLU A 1 137 ? 34.707 22.093 73.366 1.00 14.64 114 GLU A C 1
ATOM 881 O O . GLU A 1 137 ? 33.944 22.432 74.292 1.00 15.67 114 GLU A O 1
ATOM 887 N N . LYS A 1 138 ? 34.620 22.641 72.145 1.00 12.40 115 LYS A N 1
ATOM 888 C CA . LYS A 1 138 ? 33.638 23.657 71.834 1.00 13.44 115 LYS A CA 1
ATOM 889 C C . LYS A 1 138 ? 32.885 23.310 70.551 1.00 10.81 115 LYS A C 1
ATOM 890 O O . LYS A 1 138 ? 33.412 22.588 69.705 1.00 10.95 115 LYS A O 1
ATOM 896 N N . PRO A 1 139 ? 31.731 23.930 70.342 1.00 11.05 116 PRO A N 1
ATOM 897 C CA . PRO A 1 139 ? 31.046 23.643 69.054 1.00 11.18 116 PRO A CA 1
ATOM 898 C C . PRO A 1 139 ? 31.789 24.018 67.815 1.00 11.99 116 PRO A C 1
ATOM 899 O O . PRO A 1 139 ? 31.676 23.333 66.779 1.00 11.31 116 PRO A O 1
ATOM 903 N N . ILE A 1 140 ? 32.693 24.996 67.923 1.00 11.20 117 ILE A N 1
ATOM 904 C CA . ILE A 1 140 ? 33.479 25.408 66.756 1.00 13.42 117 ILE A CA 1
ATOM 905 C C . ILE A 1 140 ? 34.503 24.378 66.284 1.00 13.81 117 ILE A C 1
ATOM 906 O O . ILE A 1 140 ? 35.146 24.500 65.235 1.00 14.20 117 ILE A O 1
ATOM 911 N N . ASP A 1 141 ? 34.761 23.388 67.125 1.00 11.60 118 ASP A N 1
ATOM 912 C CA . ASP A 1 141 ? 35.738 22.360 66.836 1.00 11.36 118 ASP A CA 1
ATOM 913 C C . ASP A 1 141 ? 35.309 21.374 65.770 1.00 10.98 118 ASP A C 1
ATOM 914 O O . ASP A 1 141 ? 36.193 20.764 65.204 1.00 12.13 118 ASP A O 1
ATOM 919 N N . VAL A 1 142 ? 33.985 21.232 65.500 1.00 9.30 119 VAL A N 1
ATOM 920 C CA . VAL A 1 142 ? 33.490 20.373 64.446 1.00 10.04 119 VAL A CA 1
ATOM 921 C C . VAL A 1 142 ? 32.779 21.342 63.491 1.00 11.48 119 VAL A C 1
ATOM 922 O O . VAL A 1 142 ? 31.764 21.912 63.872 1.00 12.93 119 VAL A O 1
ATOM 926 N N . LYS A 1 143 ? 33.250 21.470 62.263 1.00 11.21 120 LYS A N 1
ATOM 927 C CA . LYS A 1 143 ? 32.736 22.443 61.286 1.00 12.86 120 LYS A CA 1
ATOM 928 C C . LYS A 1 143 ? 32.199 21.701 60.087 1.00 11.17 120 LYS A C 1
ATOM 929 O O . LYS A 1 143 ? 32.915 20.982 59.459 1.00 12.93 120 LYS A O 1
ATOM 935 N N . ILE A 1 144 ? 30.954 21.896 59.787 1.00 9.76 121 ILE A N 1
ATOM 936 C CA . ILE A 1 144 ? 30.286 21.324 58.633 1.00 11.73 121 ILE A CA 1
ATOM 937 C C . ILE A 1 144 ? 29.957 22.467 57.696 1.00 12.84 121 ILE A C 1
ATOM 938 O O . ILE A 1 144 ? 29.365 23.454 58.119 1.00 13.75 121 ILE A O 1
ATOM 943 N N . GLY A 1 145 ? 30.436 22.440 56.466 1.00 11.78 122 GLY A N 1
ATOM 944 C CA . GLY A 1 145 ? 30.223 23.605 55.617 1.00 11.30 122 GLY A CA 1
ATOM 945 C C . GLY A 1 145 ? 30.328 23.295 54.133 1.00 10.37 122 GLY A C 1
ATOM 946 O O . GLY A 1 145 ? 30.922 22.331 53.666 1.00 11.68 122 GLY A O 1
ATOM 947 N N . LEU A 1 146 ? 29.713 24.174 53.390 1.00 10.47 123 LEU A N 1
ATOM 948 C CA . LEU A 1 146 ? 29.820 24.211 51.921 1.00 9.24 123 LEU A CA 1
ATOM 949 C C . LEU A 1 146 ? 29.305 25.623 51.509 1.00 9.01 123 LEU A C 1
ATOM 950 O O . LEU A 1 146 ? 28.562 26.228 52.282 1.00 9.59 123 LEU A O 1
ATOM 955 N N . SER A 1 147 ? 29.679 26.117 50.336 1.00 9.74 124 SER A N 1
ATOM 956 C CA . SER A 1 147 ? 29.167 27.390 49.820 1.00 9.32 124 SER A CA 1
ATOM 957 C C . SER A 1 147 ? 28.117 27.103 48.795 1.00 10.41 124 SER A C 1
ATOM 958 O O . SER A 1 147 ? 28.403 26.535 47.752 1.00 11.35 124 SER A O 1
ATOM 961 N N . LEU A 1 148 ? 26.869 27.484 49.058 1.00 9.30 125 LEU A N 1
ATOM 962 C CA . LEU A 1 148 ? 25.793 27.324 48.110 1.00 9.37 125 LEU A CA 1
ATOM 963 C C . LEU A 1 148 ? 24.898 28.551 48.117 1.00 8.75 125 LEU A C 1
ATOM 964 O O . LEU A 1 148 ? 24.560 29.087 49.168 1.00 10.45 125 LEU A O 1
ATOM 969 N N . ASP A 1 149 ? 24.579 29.037 46.959 1.00 10.42 126 ASP A N 1
ATOM 970 C CA . ASP A 1 149 ? 23.787 30.271 46.784 1.00 12.40 126 ASP A CA 1
ATOM 971 C C . ASP A 1 149 ? 22.521 29.923 46.009 1.00 12.19 126 ASP A C 1
ATOM 972 O O . ASP A 1 149 ? 22.593 29.290 44.987 1.00 12.88 126 ASP A O 1
ATOM 977 N N . GLY A 1 150 ? 21.378 30.367 46.488 1.00 11.62 127 GLY A N 1
ATOM 978 C CA . GLY A 1 150 ? 20.110 30.149 45.772 1.00 12.36 127 GLY A CA 1
ATOM 979 C C . GLY A 1 150 ? 20.115 30.672 44.364 1.00 13.15 127 GLY A C 1
ATOM 980 O O 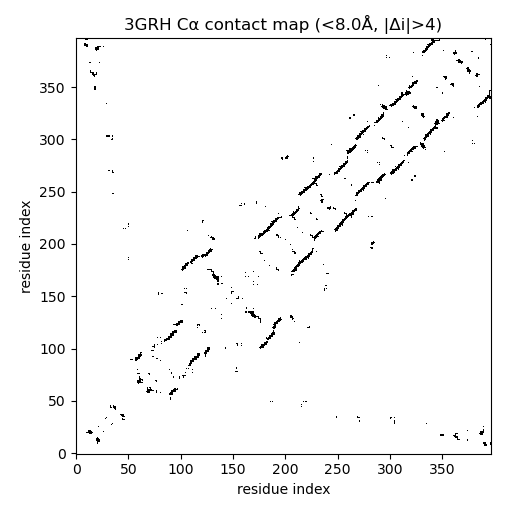. GLY A 1 150 ? 19.411 30.160 43.564 1.00 13.39 127 GLY A O 1
ATOM 981 N N . GLY A 1 151 ? 20.965 31.641 44.060 1.00 13.55 128 GLY A N 1
ATOM 982 C CA . GLY A 1 151 ? 21.061 32.141 42.737 1.00 13.23 128 GLY A CA 1
ATOM 983 C C . GLY A 1 151 ? 21.872 31.330 41.761 1.00 13.96 128 GLY A C 1
ATOM 984 O O . GLY A 1 151 ? 21.929 31.691 40.556 1.00 13.35 128 GLY A O 1
ATOM 985 N N . MET A 1 152 ? 22.575 30.335 42.235 1.00 13.77 129 MET A N 1
ATOM 986 C CA . MET A 1 152 ? 23.473 29.537 41.424 1.00 13.60 129 MET A CA 1
ATOM 987 C C . MET A 1 152 ? 22.711 28.654 40.445 1.00 13.10 129 MET A C 1
ATOM 988 O O . MET A 1 152 ? 21.555 28.277 40.643 1.00 13.75 129 MET A O 1
ATOM 993 N N . SER A 1 153 ? 23.383 28.341 39.329 1.00 14.59 130 SER A N 1
ATOM 994 C CA . SER A 1 153 ? 22.797 27.497 38.340 1.00 15.11 130 SER A CA 1
ATOM 995 C C . SER A 1 153 ? 22.662 26.076 38.845 1.00 15.51 130 SER A C 1
ATOM 996 O O . SER A 1 153 ? 23.457 25.643 39.668 1.00 14.36 130 SER A O 1
ATOM 999 N N . PRO A 1 154 ? 21.632 25.351 38.367 1.00 15.95 131 PRO A N 1
ATOM 1000 C CA . PRO A 1 154 ? 21.606 23.929 38.702 1.00 14.41 131 PRO A CA 1
ATOM 1001 C C . PRO A 1 154 ? 22.821 23.156 38.347 1.00 14.13 131 PRO A C 1
ATOM 1002 O O . PRO A 1 154 ? 23.254 22.304 39.120 1.00 12.50 131 PRO A O 1
ATOM 1006 N N . ALA A 1 155 ? 23.443 23.410 37.198 1.00 14.63 132 ALA A N 1
ATOM 1007 C CA . ALA A 1 155 ? 24.669 22.694 36.895 1.00 14.86 132 ALA A CA 1
ATOM 1008 C C . ALA A 1 155 ? 25.803 22.891 37.895 1.00 14.35 132 ALA A C 1
ATOM 1009 O O . ALA A 1 155 ? 26.497 21.930 38.246 1.00 14.94 132 ALA A O 1
ATOM 1011 N N . ASP A 1 156 ? 26.029 24.132 38.295 1.00 13.68 133 ASP A N 1
ATOM 1012 C CA . ASP A 1 156 ? 27.030 24.482 39.321 1.00 15.27 133 ASP A CA 1
ATOM 1013 C C . ASP A 1 156 ? 26.668 23.875 40.653 1.00 14.46 133 ASP A C 1
ATOM 1014 O O . ASP A 1 156 ? 27.529 23.358 41.328 1.00 14.57 133 ASP A O 1
ATOM 1019 N N . TRP A 1 157 ? 25.385 23.881 41.000 1.00 13.25 134 TRP A N 1
ATOM 1020 C CA . TRP A 1 157 ? 24.871 23.223 42.212 1.00 13.62 134 TRP A CA 1
ATOM 1021 C C . TRP A 1 157 ? 25.147 21.751 42.238 1.00 13.44 134 TRP A C 1
ATOM 1022 O O . TRP A 1 157 ? 25.690 21.213 43.188 1.00 13.41 134 TRP A O 1
ATOM 1033 N N . ARG A 1 158 ? 24.822 21.066 41.140 1.00 13.76 135 ARG A N 1
ATOM 1034 C CA . ARG A 1 158 ? 25.047 19.628 41.067 1.00 14.42 135 ARG A CA 1
ATOM 1035 C C . ARG A 1 158 ? 26.499 19.255 41.215 1.00 13.60 135 ARG A C 1
ATOM 1036 O O . ARG A 1 158 ? 26.818 18.268 41.854 1.00 14.70 135 ARG A O 1
ATOM 1044 N N . HIS A 1 159 ? 27.380 20.063 40.620 1.00 13.17 136 HIS A N 1
ATOM 1045 C CA . HIS A 1 159 ? 28.791 19.830 40.701 1.00 13.88 136 HIS A CA 1
ATOM 1046 C C . HIS A 1 159 ? 29.321 19.931 42.117 1.00 14.99 136 HIS A C 1
ATOM 1047 O O . HIS A 1 159 ? 30.006 19.019 42.611 1.00 17.28 136 HIS A O 1
ATOM 1054 N N . ASP A 1 160 ? 28.880 20.970 42.815 1.00 14.89 137 ASP A N 1
ATOM 1055 C CA . ASP A 1 160 ? 29.345 21.276 44.168 1.00 14.55 137 ASP A CA 1
ATOM 1056 C C . ASP A 1 160 ? 28.777 20.362 45.194 1.00 13.07 137 ASP A C 1
ATOM 1057 O O . ASP A 1 160 ? 29.454 20.033 46.189 1.00 13.39 137 ASP A O 1
ATOM 1062 N N . VAL A 1 161 ? 27.505 19.965 45.039 1.00 11.79 138 VAL A N 1
ATOM 1063 C CA . VAL A 1 161 ? 26.794 19.096 46.010 1.00 12.82 138 VAL A CA 1
ATOM 1064 C C . VAL A 1 161 ? 27.077 17.606 45.822 1.00 12.91 138 VAL A C 1
ATOM 1065 O O . VAL A 1 161 ? 27.208 16.875 46.829 1.00 13.67 138 VAL A O 1
ATOM 1069 N N . ASN A 1 162 ? 27.266 17.193 44.572 1.00 13.30 139 ASN A N 1
ATOM 1070 C CA . ASN A 1 162 ? 27.414 15.768 44.239 1.00 14.41 139 ASN A CA 1
ATOM 1071 C C . ASN A 1 162 ? 28.595 15.338 43.482 1.00 18.88 139 ASN A C 1
ATOM 1072 O O . ASN A 1 162 ? 28.470 14.880 42.359 1.00 17.61 139 ASN A O 1
ATOM 1077 N N . PRO A 1 163 ? 29.775 15.409 44.118 1.00 21.59 140 PRO A N 1
ATOM 1078 C CA . PRO A 1 163 ? 30.959 14.784 43.590 1.00 24.44 140 PRO A CA 1
ATOM 1079 C C . PRO A 1 163 ? 31.031 13.288 43.845 1.00 24.77 140 PRO A C 1
ATOM 1080 O O . PRO A 1 163 ? 30.658 12.820 44.931 1.00 24.76 140 PRO A O 1
ATOM 1084 N N . ARG A 1 164 ? 31.489 12.540 42.846 1.00 24.45 141 ARG A N 1
ATOM 1085 C CA . ARG A 1 164 ? 31.841 11.136 43.010 1.00 25.86 141 ARG A CA 1
ATOM 1086 C C . ARG A 1 164 ? 30.701 10.236 43.492 1.00 24.97 141 ARG A C 1
ATOM 1087 O O . ARG A 1 164 ? 30.924 9.267 44.215 1.00 25.20 141 ARG A O 1
ATOM 1095 N N . GLY A 1 165 ? 29.480 10.550 43.073 1.00 24.56 142 GLY A N 1
ATOM 1096 C CA . GLY A 1 165 ? 28.327 9.699 43.386 1.00 23.78 142 GLY A CA 1
ATOM 1097 C C . GLY A 1 165 ? 27.910 9.678 44.833 1.00 21.63 142 GLY A C 1
ATOM 1098 O O . GLY A 1 165 ? 27.390 8.689 45.312 1.00 21.56 142 GLY A O 1
ATOM 1099 N N . LYS A 1 166 ? 28.127 10.790 45.512 1.00 19.84 143 LYS A N 1
ATOM 1100 C CA . LYS A 1 166 ? 27.639 10.973 46.851 1.00 18.45 143 LYS A CA 1
ATOM 1101 C C . LYS A 1 166 ? 26.147 10.669 46.955 1.00 17.90 143 LYS A C 1
ATOM 1102 O O . LYS A 1 166 ? 25.690 10.038 47.916 1.00 19.79 143 LYS A O 1
ATOM 1108 N N . TYR A 1 167 ? 25.388 11.169 45.994 1.00 16.20 144 TYR A N 1
ATOM 1109 C CA . TYR A 1 167 ? 23.951 10.946 45.901 1.00 16.06 144 TYR A CA 1
ATOM 1110 C C . TYR A 1 167 ? 23.702 10.229 44.599 1.00 15.49 144 TYR A C 1
ATOM 1111 O O . TYR A 1 167 ? 24.116 10.647 43.522 1.00 16.65 144 TYR A O 1
ATOM 1120 N N . MET A 1 168 ? 23.053 9.075 44.730 1.00 16.75 145 MET A N 1
ATOM 1121 C CA . MET A 1 168 ? 22.685 8.220 43.616 1.00 18.79 145 MET A CA 1
ATOM 1122 C C . MET A 1 168 ? 21.338 7.552 43.952 1.00 16.60 145 MET A C 1
ATOM 1123 O O . MET A 1 168 ? 20.979 7.413 45.105 1.00 15.62 145 MET A O 1
ATOM 1128 N N . PRO A 1 169 ? 20.563 7.172 42.952 1.00 17.28 146 PRO A N 1
ATOM 1129 C CA . PRO A 1 169 ? 19.353 6.460 43.206 1.00 17.96 146 PRO A CA 1
ATOM 1130 C C . PRO A 1 169 ? 19.693 5.247 44.061 1.00 18.63 146 PRO A C 1
ATOM 1131 O O . PRO A 1 169 ? 20.698 4.563 43.869 1.00 21.76 146 PRO A O 1
ATOM 1135 N N . GLY A 1 170 ? 18.899 4.987 45.040 1.00 19.58 147 GLY A N 1
ATOM 1136 C CA . GLY A 1 170 ? 19.249 3.824 45.862 1.00 18.85 147 GLY A CA 1
ATOM 1137 C C . GLY A 1 170 ? 20.152 4.134 47.012 1.00 18.82 147 GLY A C 1
ATOM 1138 O O . GLY A 1 170 ? 20.347 3.263 47.893 1.00 18.87 147 GLY A O 1
ATOM 1139 N N . LYS A 1 171 ? 20.724 5.340 47.093 1.00 15.27 148 LYS A N 1
ATOM 1140 C CA . LYS A 1 171 ? 21.312 5.713 48.360 1.00 16.02 148 LYS A CA 1
ATOM 1141 C C . LYS A 1 171 ? 20.265 6.513 49.120 1.00 15.92 148 LYS A C 1
ATOM 1142 O O . LYS A 1 171 ? 19.361 7.086 48.517 1.00 16.27 148 LYS A O 1
ATOM 1148 N N . PRO A 1 172 ? 20.366 6.560 50.470 1.00 16.40 149 PRO A N 1
ATOM 1149 C CA . PRO A 1 172 ? 19.508 7.413 51.214 1.00 18.23 149 PRO A CA 1
ATOM 1150 C C . PRO A 1 172 ? 19.645 8.894 50.774 1.00 18.57 149 PRO A C 1
ATOM 1151 O O . PRO A 1 172 ? 20.692 9.408 50.298 1.00 22.67 149 PRO A O 1
ATOM 1155 N N . ALA A 1 173 ? 18.542 9.560 50.880 1.00 19.09 150 ALA A N 1
ATOM 1156 C CA . ALA A 1 173 ? 18.480 10.968 50.639 1.00 16.36 150 ALA A CA 1
ATOM 1157 C C . ALA A 1 173 ? 18.402 11.252 49.172 1.00 15.67 150 ALA A C 1
ATOM 1158 O O . ALA A 1 173 ? 18.389 12.406 48.748 1.00 16.08 150 ALA A O 1
ATOM 1160 N N . TRP A 1 174 ? 18.336 10.221 48.331 1.00 15.34 151 TRP A N 1
ATOM 1161 C CA . TRP A 1 174 ? 18.101 10.492 46.904 1.00 15.52 151 TRP A CA 1
ATOM 1162 C C . TRP A 1 174 ? 16.911 11.385 46.630 1.00 16.41 151 TRP A C 1
ATOM 1163 O O . TRP A 1 174 ? 17.000 12.264 45.773 1.00 16.15 151 TRP A O 1
ATOM 1174 N N . TYR A 1 175 ? 15.784 11.116 47.293 1.00 15.80 152 TYR A N 1
ATOM 1175 C CA . TYR A 1 175 ? 14.584 11.868 46.986 1.00 15.66 152 TYR A CA 1
ATOM 1176 C C . TYR A 1 175 ? 14.816 13.363 47.228 1.00 15.23 152 TYR A C 1
ATOM 1177 O O . TYR A 1 175 ? 14.221 14.220 46.548 1.00 16.62 152 TYR A O 1
ATOM 1186 N N . MET A 1 176 ? 15.628 13.673 48.244 1.00 15.97 153 MET A N 1
ATOM 1187 C CA . MET A 1 176 ? 15.985 15.072 48.609 1.00 14.21 153 MET A CA 1
ATOM 1188 C C . MET A 1 176 ? 16.843 15.711 47.509 1.00 15.00 153 MET A C 1
ATOM 1189 O O . MET A 1 176 ? 16.507 16.767 46.948 1.00 15.55 153 MET A O 1
ATOM 1194 N N . TYR A 1 177 ? 17.924 15.034 47.139 1.00 15.21 154 TYR A N 1
ATOM 1195 C CA . TYR A 1 177 ? 18.815 15.508 46.120 1.00 14.77 154 TYR A CA 1
ATOM 1196 C C . TYR A 1 177 ? 18.084 15.652 44.825 1.00 14.70 154 TYR A C 1
ATOM 1197 O O . TYR A 1 177 ? 18.247 16.664 44.153 1.00 16.21 154 TYR A O 1
ATOM 1206 N N . ASP A 1 178 ? 17.282 14.658 44.472 1.00 15.52 155 ASP A N 1
ATOM 1207 C CA . ASP A 1 178 ? 16.597 14.638 43.151 1.00 16.51 155 ASP A CA 1
ATOM 1208 C C . ASP A 1 178 ? 15.583 15.756 43.004 1.00 17.99 155 ASP A C 1
ATOM 1209 O O . ASP A 1 178 ? 15.412 16.305 41.935 1.00 20.38 155 ASP A O 1
ATOM 1214 N N . SER A 1 179 ? 14.940 16.145 44.084 1.00 18.94 156 SER A N 1
ATOM 1215 C CA . SER A 1 179 ? 14.003 17.281 44.034 1.00 20.91 156 SER A CA 1
ATOM 1216 C C . SER A 1 179 ? 14.652 18.601 43.650 1.00 22.82 156 SER A C 1
ATOM 1217 O O . SER A 1 179 ? 14.001 19.519 43.097 1.00 25.24 156 SER A O 1
ATOM 1220 N N . CYS A 1 180 ? 15.938 18.707 43.888 1.00 22.83 157 CYS A N 1
ATOM 1221 C CA . CYS A 1 180 ? 16.674 19.908 43.540 1.00 22.96 157 CYS A CA 1
ATOM 1222 C C . CYS A 1 180 ? 17.354 19.764 42.171 1.00 22.46 157 CYS A C 1
ATOM 1223 O O . CYS A 1 180 ? 17.427 20.706 41.393 1.00 24.51 157 CYS A O 1
ATOM 1226 N N . GLN A 1 181 ? 17.897 18.588 41.902 1.00 23.30 158 GLN A N 1
ATOM 1227 C CA . GLN A 1 181 ? 18.856 18.424 40.826 1.00 23.95 158 GLN A CA 1
ATOM 1228 C C . GLN A 1 181 ? 18.128 18.415 39.506 1.00 24.97 158 GLN A C 1
ATOM 1229 O O . GLN A 1 181 ? 18.704 18.727 38.485 1.00 26.20 158 GLN A O 1
ATOM 1235 N N . SER A 1 182 ? 16.858 18.035 39.555 1.00 26.33 159 SER A N 1
ATOM 1236 C CA . SER A 1 182 ? 15.975 17.995 38.401 1.00 27.24 159 SER A CA 1
ATOM 1237 C C . SER A 1 182 ? 15.566 19.378 37.867 1.00 27.66 159 SER A C 1
ATOM 1238 O O . SER A 1 182 ? 15.055 19.498 36.765 1.00 26.71 159 SER A O 1
ATOM 1241 N N . LYS A 1 183 ? 15.766 20.428 38.657 1.00 26.86 160 LYS A N 1
ATOM 1242 C CA . LYS A 1 183 ? 15.317 21.753 38.267 1.00 26.75 160 LYS A CA 1
ATOM 1243 C C . LYS A 1 183 ? 16.025 22.201 37.020 1.00 26.46 160 LYS A C 1
ATOM 1244 O O . LYS A 1 183 ? 17.217 21.963 36.840 1.00 25.69 160 LYS A O 1
ATOM 1250 N N . ARG A 1 184 ? 15.261 22.835 36.147 1.00 25.75 161 ARG A N 1
ATOM 1251 C CA . ARG A 1 184 ? 15.789 23.367 34.903 1.00 25.99 161 ARG A CA 1
ATOM 1252 C C . ARG A 1 184 ? 15.613 24.896 34.855 1.00 24.99 161 ARG A C 1
ATOM 1253 O O . ARG A 1 184 ? 15.767 25.518 33.801 1.00 25.65 161 ARG A O 1
ATOM 1261 N N . SER A 1 185 ? 15.299 25.492 36.004 1.00 24.08 162 SER A N 1
ATOM 1262 C CA . SER A 1 185 ? 15.229 26.921 36.130 1.00 23.20 162 SER A CA 1
ATOM 1263 C C . SER A 1 185 ? 16.635 27.525 36.078 1.00 21.74 162 SER A C 1
ATOM 1264 O O . SER A 1 185 ? 17.637 26.819 36.154 1.00 20.92 162 SER A O 1
ATOM 1267 N N . ASP A 1 186 ? 16.698 28.839 35.956 1.00 20.14 163 ASP A N 1
ATOM 1268 C CA . ASP A 1 186 ? 17.962 29.543 35.841 1.00 19.95 163 ASP A CA 1
ATOM 1269 C C . ASP A 1 186 ? 18.773 29.418 37.135 1.00 18.64 163 ASP A C 1
ATOM 1270 O O . ASP A 1 186 ? 20.018 29.368 37.113 1.00 16.92 163 ASP A O 1
ATOM 1275 N N . SER A 1 187 ? 18.046 29.398 38.242 1.00 18.67 164 SER A N 1
ATOM 1276 C CA . SER A 1 187 ? 18.653 29.385 39.589 1.00 17.37 164 SER A CA 1
ATOM 1277 C C . SER A 1 187 ? 18.043 28.247 40.390 1.00 16.12 164 SER A C 1
ATOM 1278 O O . SER A 1 187 ? 16.906 27.827 40.163 1.00 16.31 164 SER A O 1
ATOM 1281 N N . ILE A 1 188 ? 18.793 27.707 41.337 1.00 14.13 165 ILE A N 1
ATOM 1282 C CA . ILE A 1 188 ? 18.302 26.574 42.103 1.00 15.04 165 ILE A CA 1
ATOM 1283 C C . ILE A 1 188 ? 17.298 26.955 43.201 1.00 15.75 165 ILE A C 1
ATOM 1284 O O . ILE A 1 188 ? 16.439 26.129 43.587 1.00 16.21 165 ILE A O 1
ATOM 1289 N N . GLY A 1 189 ? 17.419 28.154 43.764 1.00 14.51 166 GLY A N 1
ATOM 1290 C CA . GLY A 1 189 ? 16.508 28.643 44.798 1.00 14.35 166 GLY A CA 1
ATOM 1291 C C . GLY A 1 189 ? 16.892 28.416 46.238 1.00 13.54 166 GLY A C 1
ATOM 1292 O O . GLY A 1 189 ? 17.692 27.530 46.528 1.00 12.39 166 GLY A O 1
ATOM 1293 N N . VAL A 1 190 ? 16.302 29.188 47.146 1.00 12.55 167 VAL A N 1
ATOM 1294 C CA . VAL A 1 190 ? 16.684 29.116 48.579 1.00 14.20 167 VAL A CA 1
ATOM 1295 C C . VAL A 1 190 ? 16.453 27.728 49.134 1.00 14.09 167 VAL A C 1
ATOM 1296 O O . VAL A 1 190 ? 17.256 27.234 49.984 1.00 16.10 167 VAL A O 1
ATOM 1300 N N . LEU A 1 191 ? 15.359 27.084 48.750 1.00 15.34 168 LEU A N 1
ATOM 1301 C CA . LEU A 1 191 ? 15.011 25.766 49.303 1.00 16.35 168 LEU A CA 1
ATOM 1302 C C . LEU A 1 191 ? 15.955 24.634 48.842 1.00 18.15 168 LEU A C 1
ATOM 1303 O O . LEU A 1 191 ? 15.732 23.466 49.215 1.00 22.31 168 LEU A O 1
ATOM 1308 N N . CYS A 1 192 ? 16.956 24.938 48.036 1.00 15.56 169 CYS A N 1
ATOM 1309 C CA . CYS A 1 192 ? 17.985 23.995 47.691 1.00 14.12 169 CYS A CA 1
ATOM 1310 C C . CYS A 1 192 ? 19.342 24.464 48.112 1.00 10.80 169 CYS A C 1
ATOM 1311 O O . CYS A 1 192 ? 20.343 23.816 47.788 1.00 10.68 169 CYS A O 1
ATOM 1314 N N . SER A 1 193 ? 19.445 25.593 48.792 1.00 11.36 170 SER A N 1
ATOM 1315 C CA . SER A 1 193 ? 20.774 26.143 49.110 1.00 10.85 170 SER A CA 1
ATOM 1316 C C . SER A 1 193 ? 21.318 25.667 50.445 1.00 11.12 170 SER A C 1
ATOM 1317 O O . SER A 1 193 ? 22.350 26.095 50.846 1.00 10.21 170 SER A O 1
ATOM 1320 N N . ALA A 1 194 ? 20.621 24.778 51.137 1.00 9.63 171 ALA A N 1
ATOM 1321 C CA . ALA A 1 194 ? 21.067 24.356 52.465 1.00 10.18 171 ALA A CA 1
ATOM 1322 C C . ALA A 1 194 ? 22.263 23.466 52.477 1.00 9.96 171 ALA A C 1
ATOM 1323 O O . ALA A 1 194 ? 22.268 22.474 51.726 1.00 11.21 171 ALA A O 1
ATOM 1325 N N . VAL A 1 195 ? 23.184 23.696 53.404 1.00 7.83 172 VAL A N 1
ATOM 1326 C CA . VAL A 1 195 ? 24.334 22.786 53.609 1.00 8.58 172 VAL A CA 1
ATOM 1327 C C . VAL A 1 195 ? 23.851 21.537 54.328 1.00 8.04 172 VAL A C 1
ATOM 1328 O O . VAL A 1 195 ? 24.212 20.433 53.988 1.00 7.93 172 VAL A O 1
ATOM 1332 N N . PHE A 1 196 ? 23.094 21.731 55.403 1.00 8.28 173 PHE A N 1
ATOM 1333 C CA . PHE A 1 196 ? 22.569 20.663 56.236 1.00 6.74 173 PHE A CA 1
ATOM 1334 C C . PHE A 1 196 ? 21.070 20.756 56.096 1.00 6.53 173 PHE A C 1
ATOM 1335 O O . PHE A 1 196 ? 20.477 21.761 56.449 1.00 7.82 173 PHE A O 1
ATOM 1343 N N . TRP A 1 197 ? 20.460 19.700 55.569 1.00 5.52 174 TRP A N 1
ATOM 1344 C CA . TRP A 1 197 ? 18.999 19.654 55.373 1.00 5.26 174 TRP A CA 1
ATOM 1345 C C . TRP A 1 197 ? 18.485 18.371 55.921 1.00 5.88 174 TRP A C 1
ATOM 1346 O O . TRP A 1 197 ? 18.892 17.305 55.546 1.00 8.19 174 TRP A O 1
ATOM 1357 N N . SER A 1 198 ? 17.627 18.520 56.907 1.00 5.77 175 SER A N 1
ATOM 1358 C CA . SER A 1 198 ? 16.973 17.364 57.541 1.00 5.93 175 SER A CA 1
ATOM 1359 C C . SER A 1 198 ? 15.491 17.353 57.369 1.00 8.00 175 SER A C 1
ATOM 1360 O O . SER A 1 198 ? 14.873 18.377 57.523 1.00 6.78 175 SER A O 1
ATOM 1363 N N . GLN A 1 199 ? 14.960 16.161 57.033 1.00 7.10 176 GLN A N 1
ATOM 1364 C CA . GLN A 1 199 ? 13.542 15.902 57.165 1.00 7.69 176 GLN A CA 1
ATOM 1365 C C . GLN A 1 199 ? 13.268 14.890 58.256 1.00 7.84 176 GLN A C 1
ATOM 1366 O O . GLN A 1 199 ? 12.151 14.356 58.380 1.00 10.52 176 GLN A O 1
ATOM 1372 N N . ASN A 1 200 ? 14.259 14.531 59.041 1.00 7.75 177 ASN A N 1
ATOM 1373 C CA . ASN A 1 200 ? 14.120 13.478 60.069 1.00 6.71 177 ASN A CA 1
ATOM 1374 C C . ASN A 1 200 ? 13.347 14.025 61.283 1.00 7.72 177 ASN A C 1
ATOM 1375 O O . ASN A 1 200 ? 13.748 14.991 61.952 1.00 7.29 177 ASN A O 1
ATOM 1380 N N . ASN A 1 201 ? 12.231 13.358 61.618 1.00 8.13 178 ASN A N 1
ATOM 1381 C CA . ASN A 1 201 ? 11.547 13.653 62.844 1.00 7.73 178 ASN A CA 1
ATOM 1382 C C . ASN A 1 201 ? 12.422 13.193 63.959 1.00 7.28 178 ASN A C 1
ATOM 1383 O O . ASN A 1 201 ? 12.982 12.087 63.922 1.00 9.34 178 ASN A O 1
ATOM 1388 N N . GLY A 1 202 ? 12.530 13.995 64.986 1.00 8.05 179 GLY A N 1
ATOM 1389 C CA . GLY A 1 202 ? 13.419 13.546 66.022 1.00 7.61 179 GLY A CA 1
ATOM 1390 C C . GLY A 1 202 ? 14.864 13.813 65.899 1.00 6.55 179 GLY A C 1
ATOM 1391 O O . GLY A 1 202 ? 15.600 13.363 66.782 1.00 9.12 179 GLY A O 1
ATOM 1392 N N . LEU A 1 203 ? 15.292 14.514 64.883 1.00 6.68 180 LEU A N 1
ATOM 1393 C CA . LEU A 1 203 ? 16.724 14.920 64.749 1.00 5.94 180 LEU A CA 1
ATOM 1394 C C . LEU A 1 203 ? 17.158 15.633 65.994 1.00 7.47 180 LEU A C 1
ATOM 1395 O O . LEU A 1 203 ? 16.456 16.496 66.500 1.00 6.29 180 LEU A O 1
ATOM 1400 N N . GLN A 1 204 ? 18.359 15.287 66.474 1.00 6.78 181 GLN A N 1
ATOM 1401 C CA . GLN A 1 204 ? 19.006 15.984 67.550 1.00 5.95 181 GLN A CA 1
ATOM 1402 C C . GLN A 1 204 ? 20.379 16.377 67.092 1.00 7.61 181 GLN A C 1
ATOM 1403 O O . GLN A 1 204 ? 21.083 15.556 66.547 1.00 7.14 181 GLN A O 1
ATOM 1409 N N . LEU A 1 205 ? 20.748 17.636 67.257 1.00 5.58 182 LEU A N 1
ATOM 1410 C CA . LEU A 1 205 ? 22.101 18.172 66.915 1.00 6.39 182 LEU A CA 1
ATOM 1411 C C . LEU A 1 205 ? 22.696 18.810 68.154 1.00 7.42 182 LEU A C 1
ATOM 1412 O O . LEU A 1 205 ? 22.015 19.485 68.866 1.00 7.01 182 LEU A O 1
ATOM 1417 N N . GLN A 1 206 ? 23.938 18.492 68.439 1.00 6.03 183 GLN A N 1
ATOM 1418 C CA . GLN A 1 206 ? 24.599 19.043 69.610 1.00 6.40 183 GLN A CA 1
ATOM 1419 C C . GLN A 1 206 ? 26.091 19.269 69.356 1.00 7.27 183 GLN A C 1
ATOM 1420 O O . GLN A 1 206 ? 26.756 18.377 68.835 1.00 6.39 183 GLN A O 1
ATOM 1426 N N . ASN A 1 207 ? 26.643 20.385 69.840 1.00 7.51 184 ASN A N 1
ATOM 1427 C CA . ASN A 1 207 ? 28.068 20.574 69.954 1.00 6.86 184 ASN A CA 1
ATOM 1428 C C . ASN A 1 207 ? 28.801 20.521 68.635 1.00 6.60 184 ASN A C 1
ATOM 1429 O O . ASN A 1 207 ? 29.833 19.893 68.459 1.00 8.36 184 ASN A O 1
ATOM 1434 N N . LEU A 1 208 ? 28.295 21.267 67.653 1.00 6.78 185 LEU A N 1
ATOM 1435 C CA . LEU A 1 208 ? 28.908 21.363 66.345 1.00 7.72 185 LEU A CA 1
ATOM 1436 C C . LEU A 1 208 ? 28.541 22.673 65.680 1.00 5.86 185 LEU A C 1
ATOM 1437 O O . LEU A 1 208 ? 27.754 23.424 66.212 1.00 6.30 185 LEU A O 1
ATOM 1442 N N . THR A 1 209 ? 29.182 22.939 64.550 1.00 6.82 186 THR A N 1
ATOM 1443 C CA . THR A 1 209 ? 29.017 24.184 63.794 1.00 7.43 186 THR A CA 1
ATOM 1444 C C . THR A 1 209 ? 28.576 23.813 62.424 1.00 6.54 186 THR A C 1
ATOM 1445 O O . THR A 1 209 ? 29.148 22.954 61.800 1.00 9.43 186 THR A O 1
ATOM 1449 N N . ILE A 1 210 ? 27.560 24.523 61.951 1.00 7.90 187 ILE A N 1
ATOM 1450 C CA . ILE A 1 210 ? 27.068 24.342 60.553 1.00 7.38 187 ILE A CA 1
ATOM 1451 C C . ILE A 1 210 ? 27.106 25.713 59.881 1.00 8.21 187 ILE A C 1
ATOM 1452 O O . ILE A 1 210 ? 26.620 26.667 60.431 1.00 8.31 187 ILE A O 1
ATOM 1457 N N . GLU A 1 211 ? 27.796 25.809 58.738 1.00 9.42 188 GLU A N 1
ATOM 1458 C CA . GLU A 1 211 ? 28.069 27.124 58.113 1.00 9.27 188 GLU A CA 1
ATOM 1459 C C . GLU A 1 211 ? 27.804 26.973 56.610 1.00 10.19 188 GLU A C 1
ATOM 1460 O O . GLU A 1 211 ? 28.280 26.048 55.980 1.00 10.62 188 GLU A O 1
ATOM 1466 N N . ASN A 1 212 ? 27.070 27.920 56.061 1.00 8.66 189 ASN A N 1
ATOM 1467 C CA . ASN A 1 212 ? 27.104 28.168 54.611 1.00 7.34 189 ASN A CA 1
ATOM 1468 C C . ASN A 1 212 ? 28.196 29.196 54.368 1.00 8.40 189 ASN A C 1
ATOM 1469 O O . ASN A 1 212 ? 28.081 30.322 54.810 1.00 8.14 189 ASN A O 1
ATOM 1474 N N . THR A 1 213 ? 29.257 28.694 53.782 1.00 8.99 190 THR A N 1
ATOM 1475 C CA . THR A 1 213 ? 30.536 29.410 53.747 1.00 9.57 190 THR A CA 1
ATOM 1476 C C . THR A 1 213 ? 30.536 30.414 52.576 1.00 10.51 190 THR A C 1
ATOM 1477 O O . THR A 1 213 ? 31.580 31.070 52.312 1.00 12.19 190 THR A O 1
ATOM 1481 N N . LEU A 1 214 ? 29.418 30.652 51.920 1.00 10.83 191 LEU A N 1
ATOM 1482 C CA . LEU A 1 214 ? 29.356 31.736 50.903 1.00 12.07 191 LEU A CA 1
ATOM 1483 C C . LEU A 1 214 ? 29.807 33.088 51.493 1.00 13.10 191 LEU A C 1
ATOM 1484 O O . LEU A 1 214 ? 30.648 33.813 50.905 1.00 13.04 191 LEU A O 1
ATOM 1489 N N . GLY A 1 215 ? 29.373 33.367 52.702 1.00 13.64 192 GLY A N 1
ATOM 1490 C CA . GLY A 1 215 ? 29.914 34.446 53.461 1.00 14.03 192 GLY A CA 1
ATOM 1491 C C . GLY A 1 215 ? 30.007 35.743 52.736 1.00 14.86 192 GLY A C 1
ATOM 1492 O O . GLY A 1 215 ? 29.019 36.211 52.163 1.00 14.91 192 GLY A O 1
ATOM 1493 N N . ASP A 1 216 ? 31.191 36.361 52.803 1.00 14.12 193 ASP A N 1
ATOM 1494 C CA . ASP A 1 216 ? 31.370 37.683 52.201 1.00 15.63 193 ASP A CA 1
ATOM 1495 C C . ASP A 1 216 ? 31.960 37.619 50.776 1.00 15.72 193 ASP A C 1
ATOM 1496 O O . ASP A 1 216 ? 32.535 38.616 50.227 1.00 16.43 193 ASP A O 1
ATOM 1501 N N . SER A 1 217 ? 31.777 36.486 50.107 1.00 15.27 194 SER A N 1
ATOM 1502 C CA . SER A 1 217 ? 32.236 36.308 48.752 1.00 13.22 194 SER A CA 1
ATOM 1503 C C . SER A 1 217 ? 31.290 36.922 47.739 1.00 13.58 194 SER A C 1
ATOM 1504 O O . SER A 1 217 ? 31.592 37.009 46.541 1.00 13.00 194 SER A O 1
ATOM 1507 N N . VAL A 1 218 ? 30.119 37.337 48.218 1.00 12.36 195 VAL A N 1
ATOM 1508 C CA . VAL A 1 218 ? 29.104 37.918 47.402 1.00 12.32 195 VAL A CA 1
ATOM 1509 C C . VAL A 1 218 ? 28.742 39.294 47.936 1.00 12.67 195 VAL A C 1
ATOM 1510 O O . VAL A 1 218 ? 29.115 39.674 49.066 1.00 13.16 195 VAL A O 1
ATOM 1514 N N . ASP A 1 219 ? 28.067 40.058 47.097 1.00 12.97 196 ASP A N 1
ATOM 1515 C CA . ASP A 1 219 ? 27.622 41.398 47.438 1.00 13.69 196 ASP A CA 1
ATOM 1516 C C . ASP A 1 219 ? 26.384 41.520 48.302 1.00 13.53 196 ASP A C 1
ATOM 1517 O O . ASP A 1 219 ? 25.917 40.527 48.903 1.00 14.85 196 ASP A O 1
ATOM 1522 N N . ALA A 1 220 ? 25.941 42.766 48.502 1.00 13.34 197 ALA A N 1
ATOM 1523 C CA . ALA A 1 220 ? 24.849 43.055 49.493 1.00 13.70 197 ALA A CA 1
ATOM 1524 C C . ALA A 1 220 ? 23.445 42.665 49.026 1.00 16.03 197 ALA A C 1
ATOM 1525 O O . ALA A 1 220 ? 22.483 42.772 49.797 1.00 19.65 197 ALA A O 1
ATOM 1527 N N . GLY A 1 221 ? 23.316 42.158 47.806 1.00 15.46 198 GLY A N 1
ATOM 1528 C CA . GLY A 1 221 ? 22.014 41.858 47.229 1.00 15.35 198 GLY A CA 1
ATOM 1529 C C . GLY A 1 221 ? 21.447 40.533 47.668 1.00 15.52 198 GLY A C 1
ATOM 1530 O O . GLY A 1 221 ? 21.847 40.002 48.709 1.00 16.45 198 GLY A O 1
ATOM 1531 N N . ASN A 1 222 ? 20.457 40.032 46.949 1.00 15.39 199 ASN A N 1
ATOM 1532 C CA . ASN A 1 222 ? 19.812 38.776 47.320 1.00 14.50 199 ASN A CA 1
ATOM 1533 C C . ASN A 1 222 ? 20.706 37.587 47.030 1.00 14.96 199 ASN A C 1
ATOM 1534 O O . ASN A 1 222 ? 21.023 37.283 45.856 1.00 15.04 199 ASN A O 1
ATOM 1539 N N . HIS A 1 223 ? 21.129 36.896 48.100 1.00 12.63 200 HIS A N 1
ATOM 1540 C CA . HIS A 1 223 ? 21.967 35.740 48.034 1.00 11.82 200 HIS A CA 1
ATOM 1541 C C . HIS A 1 223 ? 21.612 34.750 49.104 1.00 11.12 200 HIS A C 1
ATOM 1542 O O . HIS A 1 223 ? 22.365 34.612 50.049 1.00 11.11 200 HIS A O 1
ATOM 1549 N N . PRO A 1 224 ? 20.468 34.085 48.953 1.00 10.84 201 PRO A N 1
ATOM 1550 C CA . PRO A 1 224 ? 20.039 33.109 49.971 1.00 11.17 201 PRO A CA 1
ATOM 1551 C C . PRO A 1 224 ? 21.089 32.026 50.074 1.00 11.17 201 PRO A C 1
ATOM 1552 O O . PRO A 1 224 ? 21.484 31.416 49.091 1.00 12.73 201 PRO A O 1
ATOM 1556 N N . ALA A 1 225 ? 21.511 31.704 51.278 1.00 9.82 202 ALA A N 1
ATOM 1557 C CA . ALA A 1 225 ? 22.485 30.704 51.467 1.00 8.16 202 ALA A CA 1
ATOM 1558 C C . ALA A 1 225 ? 22.284 30.054 52.850 1.00 7.11 202 ALA A C 1
ATOM 1559 O O . ALA A 1 225 ? 22.971 30.383 53.852 1.00 9.40 202 ALA A O 1
ATOM 1561 N N . VAL A 1 226 ? 21.406 29.068 52.843 1.00 8.16 203 VAL A N 1
ATOM 1562 C CA . VAL A 1 226 ? 21.010 28.431 54.079 1.00 7.39 203 VAL A CA 1
ATOM 1563 C C . VAL A 1 226 ? 22.115 27.569 54.627 1.00 7.21 203 VAL A C 1
ATOM 1564 O O . VAL A 1 226 ? 22.746 26.796 53.895 1.00 7.74 203 VAL A O 1
ATOM 1568 N N . ALA A 1 227 ? 22.343 27.682 55.937 1.00 7.44 204 ALA A N 1
ATOM 1569 C CA . ALA A 1 227 ? 23.248 26.826 56.658 1.00 7.04 204 ALA A CA 1
ATOM 1570 C C . ALA A 1 227 ? 22.510 25.557 57.057 1.00 8.79 204 ALA A C 1
ATOM 1571 O O . ALA A 1 227 ? 22.885 24.505 56.691 1.00 7.02 204 ALA A O 1
ATOM 1573 N N . LEU A 1 228 ? 21.442 25.696 57.839 1.00 8.10 205 LEU A N 1
ATOM 1574 C CA . LEU A 1 228 ? 20.679 24.543 58.388 1.00 7.80 205 LEU A CA 1
ATOM 1575 C C . LEU A 1 228 ? 19.243 24.737 57.966 1.00 8.86 205 LEU A C 1
ATOM 1576 O O . LEU A 1 228 ? 18.648 25.714 58.299 1.00 8.77 205 LEU A O 1
ATOM 1581 N N . ARG A 1 229 ? 18.673 23.715 57.338 1.00 6.49 206 ARG A N 1
ATOM 1582 C CA . ARG A 1 229 ? 17.248 23.613 57.077 1.00 8.12 206 ARG A CA 1
ATOM 1583 C C . ARG A 1 229 ? 16.697 22.420 57.793 1.00 9.06 206 ARG A C 1
ATOM 1584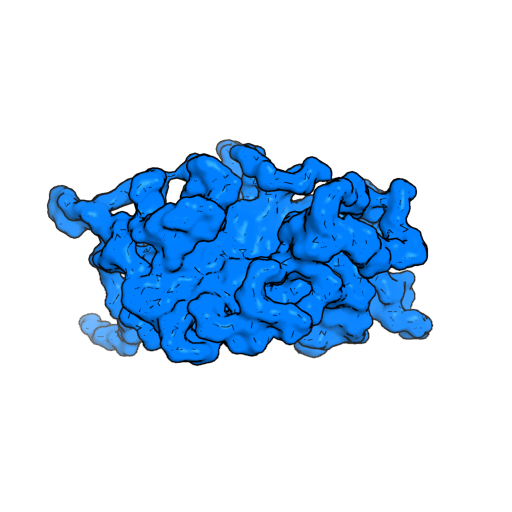 O O . ARG A 1 229 ? 17.278 21.325 57.710 1.00 9.22 206 ARG A O 1
ATOM 1592 N N . THR A 1 230 ? 15.612 22.606 58.525 1.00 9.91 207 THR A N 1
ATOM 1593 C CA . THR A 1 230 ? 14.999 21.476 59.211 1.00 8.79 207 THR A CA 1
ATOM 1594 C C . THR A 1 230 ? 13.508 21.468 58.917 1.00 11.50 207 THR A C 1
ATOM 1595 O O . THR A 1 230 ? 12.858 22.483 58.998 1.00 11.06 207 THR A O 1
ATOM 1599 N N . ASP A 1 231 ? 13.010 20.298 58.516 1.00 7.41 208 ASP A N 1
ATOM 1600 C CA . ASP A 1 231 ? 11.564 20.121 58.190 1.00 8.37 208 ASP A CA 1
ATOM 1601 C C . ASP A 1 231 ? 10.893 19.108 59.129 1.00 8.10 208 ASP A C 1
ATOM 1602 O O . ASP A 1 231 ? 9.647 18.965 59.085 1.00 11.13 208 ASP A O 1
ATOM 1607 N N . GLY A 1 232 ? 11.664 18.424 59.980 1.00 8.43 209 GLY A N 1
ATOM 1608 C CA . GLY A 1 232 ? 11.143 17.395 60.855 1.00 8.03 209 GLY A CA 1
ATOM 1609 C C . GLY A 1 232 ? 10.407 17.946 62.066 1.00 8.22 209 GLY A C 1
ATOM 1610 O O . GLY A 1 232 ? 10.597 19.080 62.481 1.00 8.23 209 GLY A O 1
ATOM 1611 N N . ASP A 1 233 ? 9.573 17.119 62.649 1.00 7.99 210 ASP A N 1
ATOM 1612 C CA . ASP A 1 233 ? 8.917 17.452 63.959 1.00 8.87 210 ASP A CA 1
ATOM 1613 C C . ASP A 1 233 ? 9.761 16.909 65.053 1.00 8.42 210 ASP A C 1
ATOM 1614 O O . ASP A 1 233 ? 10.435 15.890 64.941 1.00 10.10 210 ASP A O 1
ATOM 1619 N N . GLN A 1 234 ? 9.658 17.522 66.233 1.00 7.44 211 GLN A N 1
ATOM 1620 C CA . GLN A 1 234 ? 10.319 17.103 67.441 1.00 7.27 211 GLN A CA 1
ATOM 1621 C C . GLN A 1 234 ? 11.834 17.164 67.282 1.00 6.92 211 GLN A C 1
ATOM 1622 O O . GLN A 1 234 ? 12.493 16.246 67.723 1.00 8.00 211 GLN A O 1
ATOM 1628 N N . VAL A 1 235 ? 12.359 18.270 66.732 1.00 6.31 212 VAL A N 1
ATOM 1629 C CA . VAL A 1 235 ? 13.757 18.434 66.485 1.00 5.45 212 VAL A CA 1
ATOM 1630 C C . VAL A 1 235 ? 14.377 19.233 67.628 1.00 7.36 212 VAL A C 1
ATOM 1631 O O . VAL A 1 235 ? 13.783 20.187 68.066 1.00 6.57 212 VAL A O 1
ATOM 1635 N N . GLN A 1 236 ? 15.538 18.811 68.098 1.00 6.62 213 GLN A N 1
ATOM 1636 C CA . GLN A 1 236 ? 16.237 19.479 69.189 1.00 7.13 213 GLN A CA 1
ATOM 1637 C C . GLN A 1 236 ? 17.611 19.854 68.753 1.00 7.40 213 GLN A C 1
ATOM 1638 O O . GLN A 1 236 ? 18.350 19.007 68.282 1.00 7.00 213 GLN A O 1
ATOM 1644 N N . ILE A 1 237 ? 17.959 21.122 68.884 1.00 6.74 214 ILE A N 1
ATOM 1645 C CA . ILE A 1 237 ? 19.298 21.625 68.484 1.00 7.34 214 ILE A CA 1
ATOM 1646 C C . ILE A 1 237 ? 19.853 22.285 69.730 1.00 7.79 214 ILE A C 1
ATOM 1647 O O . ILE A 1 237 ? 19.222 23.251 70.252 1.00 8.83 214 ILE A O 1
ATOM 1652 N N . ASN A 1 238 ? 20.971 21.764 70.267 1.00 6.62 215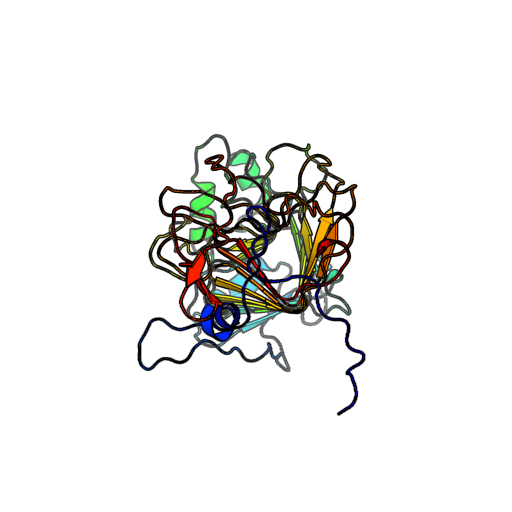 ASN A N 1
ATOM 1653 C CA . ASN A 1 238 ? 21.488 22.240 71.540 1.00 6.26 215 ASN A CA 1
ATOM 1654 C C . ASN A 1 238 ? 22.973 22.536 71.412 1.00 7.96 215 ASN A C 1
ATOM 1655 O O . ASN A 1 238 ? 23.742 21.718 70.927 1.00 6.48 215 ASN A O 1
ATOM 1660 N N . ASN A 1 239 ? 23.384 23.722 71.833 1.00 7.90 216 ASN A N 1
ATOM 1661 C CA . ASN A 1 239 ? 24.834 24.098 71.809 1.00 8.03 216 ASN A CA 1
ATOM 1662 C C . ASN A 1 239 ? 25.419 23.922 70.449 1.00 8.58 216 ASN A C 1
ATOM 1663 O O . ASN A 1 239 ? 26.431 23.241 70.268 1.00 7.90 216 ASN A O 1
ATOM 1668 N N . VAL A 1 240 ? 24.763 24.518 69.452 1.00 7.73 217 VAL A N 1
ATOM 1669 C CA . VAL A 1 240 ? 25.196 24.500 68.037 1.00 6.68 217 VAL A CA 1
ATOM 1670 C C . VAL A 1 240 ? 25.475 25.905 67.605 1.00 8.69 217 VAL A C 1
ATOM 1671 O O . VAL A 1 240 ? 24.763 26.833 67.989 1.00 11.29 217 VAL A O 1
ATOM 1675 N N . ASN A 1 241 ? 26.442 26.096 66.717 1.00 6.05 218 ASN A N 1
ATOM 1676 C CA . ASN A 1 241 ? 26.638 27.387 66.053 1.00 7.07 218 ASN A CA 1
ATOM 1677 C C . ASN A 1 241 ? 26.114 27.237 64.643 1.00 8.73 218 ASN A C 1
ATOM 1678 O O . ASN A 1 241 ? 26.508 26.301 63.951 1.00 9.19 218 ASN A O 1
ATOM 1683 N N . ILE A 1 242 ? 25.228 28.128 64.241 1.00 8.49 219 ILE A N 1
ATOM 1684 C CA . ILE A 1 242 ? 24.685 28.167 62.880 1.00 7.82 219 ILE A CA 1
ATOM 1685 C C . ILE A 1 242 ? 25.066 29.470 62.240 1.00 8.70 219 ILE A C 1
ATOM 1686 O O . ILE A 1 242 ? 24.656 30.524 62.728 1.00 8.46 219 ILE A O 1
ATOM 1691 N N . LEU A 1 243 ? 25.948 29.389 61.234 1.00 7.47 220 LEU A N 1
ATOM 1692 C CA . LEU A 1 243 ? 26.659 30.549 60.728 1.00 9.60 220 LEU A CA 1
ATOM 1693 C C . LEU A 1 243 ? 26.321 30.783 59.286 1.00 9.77 220 LEU A C 1
ATOM 1694 O O . LEU A 1 243 ? 26.432 29.892 58.427 1.00 9.44 220 LEU A O 1
ATOM 1699 N N . GLY A 1 244 ? 25.891 32.013 58.987 1.00 10.98 221 GLY A N 1
ATOM 1700 C CA . GLY A 1 244 ? 25.606 32.414 57.638 1.00 9.70 221 GLY A CA 1
ATOM 1701 C C . GLY A 1 244 ? 25.511 33.911 57.508 1.00 7.88 221 GLY A C 1
ATOM 1702 O O . GLY A 1 244 ? 26.102 34.650 58.311 1.00 9.77 221 GLY A O 1
ATOM 1703 N N . ARG A 1 245 ? 24.794 34.298 56.458 1.00 8.55 222 ARG A N 1
ATOM 1704 C CA . ARG A 1 245 ? 24.538 35.720 56.154 1.00 8.34 222 ARG A CA 1
ATOM 1705 C C . ARG A 1 245 ? 23.050 35.806 55.865 1.00 9.36 222 ARG A C 1
ATOM 1706 O O . ARG A 1 245 ? 22.274 35.951 56.790 1.00 10.15 222 ARG A O 1
ATOM 1714 N N . GLN A 1 246 ? 22.617 35.573 54.622 1.00 8.78 223 GLN A N 1
ATOM 1715 C CA . GLN A 1 246 ? 21.163 35.608 54.323 1.00 8.79 223 GLN A CA 1
ATOM 1716 C C . GLN A 1 246 ? 20.535 34.248 54.434 1.00 10.11 223 GLN A C 1
ATOM 1717 O O . GLN A 1 246 ? 20.989 33.316 53.855 1.00 10.56 223 GLN A O 1
ATOM 1723 N N . ASN A 1 247 ? 19.485 34.154 55.242 1.00 8.93 224 ASN A N 1
ATOM 1724 C CA . ASN 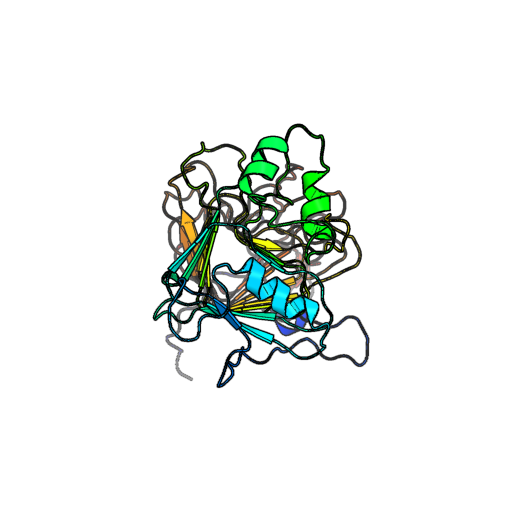A 1 247 ? 18.682 32.948 55.452 1.00 9.69 224 ASN A CA 1
ATOM 1725 C C . ASN A 1 247 ? 19.501 31.829 56.114 1.00 8.09 224 ASN A C 1
ATOM 1726 O O . ASN A 1 247 ? 19.303 30.640 55.785 1.00 10.54 224 ASN A O 1
ATOM 1731 N N . THR A 1 248 ? 20.276 32.130 57.162 1.00 7.71 225 THR A N 1
ATOM 1732 C CA . THR A 1 248 ? 21.046 31.165 57.860 1.00 7.50 225 THR A CA 1
ATOM 1733 C C . THR A 1 248 ? 20.339 29.891 58.345 1.00 8.82 225 THR A C 1
ATOM 1734 O O . THR A 1 248 ? 20.821 28.799 58.077 1.00 7.76 225 THR A O 1
ATOM 1738 N N . PHE A 1 249 ? 19.213 30.063 59.014 1.00 6.21 226 PHE A N 1
ATOM 1739 C CA . PHE A 1 249 ? 18.446 28.968 59.579 1.00 7.18 226 PHE A CA 1
ATOM 1740 C C . PHE A 1 249 ? 17.051 29.030 58.955 1.00 9.28 226 PHE A C 1
ATOM 1741 O O . PHE A 1 249 ? 16.409 30.058 59.042 1.00 8.43 226 PHE A O 1
ATOM 1749 N N . PHE A 1 250 ? 16.595 27.921 58.336 1.00 8.44 227 PHE A N 1
ATOM 1750 C CA . PHE A 1 250 ? 15.330 27.893 57.625 1.00 10.52 227 PHE A CA 1
ATOM 1751 C C . PHE A 1 250 ? 14.540 26.712 58.147 1.00 11.77 227 PHE A C 1
ATOM 1752 O O . PHE A 1 250 ? 15.036 25.592 58.151 1.00 12.79 227 PHE A O 1
ATOM 1760 N N . VAL A 1 251 ? 13.344 26.954 58.659 1.00 8.65 228 VAL A N 1
ATOM 1761 C CA . VAL A 1 251 ? 12.497 25.844 58.974 1.00 11.19 228 VAL A CA 1
ATOM 1762 C C . VAL A 1 251 ? 11.371 25.774 57.977 1.00 11.03 228 VAL A C 1
ATOM 1763 O O . VAL A 1 251 ? 10.919 26.774 57.469 1.00 11.03 228 VAL A O 1
ATOM 1767 N N . THR A 1 252 ? 10.978 24.576 57.604 1.00 13.29 229 THR A N 1
ATOM 1768 C CA . THR A 1 252 ? 9.848 24.439 56.756 1.00 13.66 229 THR A CA 1
ATOM 1769 C C . THR A 1 252 ? 8.999 23.280 57.219 1.00 13.67 229 THR A C 1
ATOM 1770 O O . THR A 1 252 ? 9.345 22.558 58.166 1.00 13.37 229 THR A O 1
ATOM 1774 N N . ASN A 1 253 ? 7.832 23.190 56.639 1.00 12.18 230 ASN A N 1
ATOM 1775 C CA . ASN A 1 253 ? 6.870 22.165 56.901 1.00 11.67 230 ASN A CA 1
ATOM 1776 C C . ASN A 1 253 ? 6.702 21.255 55.677 1.00 12.30 230 ASN A C 1
ATOM 1777 O O . ASN A 1 253 ? 5.711 20.586 55.519 1.00 14.89 230 ASN A O 1
ATOM 1782 N N . SER A 1 254 ? 7.688 21.235 54.830 1.00 13.97 231 SER A N 1
ATOM 1783 C CA . SER A 1 254 ? 7.686 20.424 53.650 1.00 13.17 231 SER A CA 1
ATOM 1784 C C . SER A 1 254 ? 7.637 18.955 53.955 1.00 14.37 231 SER A C 1
ATOM 1785 O O . SER A 1 254 ? 8.208 18.452 54.959 1.00 15.51 231 SER A O 1
ATOM 1788 N N . GLY A 1 255 ? 6.998 18.237 53.027 1.00 16.37 232 GLY A N 1
ATOM 1789 C CA . GLY A 1 255 ? 7.092 16.784 52.965 1.00 17.84 232 GLY A CA 1
ATOM 1790 C C . GLY A 1 255 ? 8.052 16.409 51.864 1.00 16.98 232 GLY A C 1
ATOM 1791 O O . GLY A 1 255 ? 8.982 17.152 51.550 1.00 16.86 232 GLY A O 1
ATOM 1792 N N . VAL A 1 256 ? 7.831 15.267 51.229 1.00 18.07 233 VAL A N 1
ATOM 1793 C CA . VAL A 1 256 ? 8.803 14.826 50.227 1.00 18.95 233 VAL A CA 1
ATOM 1794 C C . VAL A 1 256 ? 8.858 15.627 48.908 1.00 19.70 233 VAL A C 1
ATOM 1795 O O . VAL A 1 256 ? 9.818 15.508 48.145 1.00 20.24 233 VAL A O 1
ATOM 1799 N N . GLN A 1 257 ? 7.849 16.463 48.671 1.00 20.96 234 GLN A N 1
ATOM 1800 C CA . GLN A 1 257 ? 7.828 17.376 47.519 1.00 21.34 234 GLN A CA 1
ATOM 1801 C C . GLN A 1 257 ? 8.727 18.633 47.549 1.00 21.43 234 GLN A C 1
ATOM 1802 O O . GLN A 1 257 ? 8.817 19.369 46.557 1.00 20.85 234 GLN A O 1
ATOM 1808 N N . ASN A 1 258 ? 9.417 18.876 48.668 1.00 18.65 235 ASN A N 1
ATOM 1809 C CA . ASN A 1 258 ? 10.275 20.054 48.802 1.00 17.95 235 ASN A CA 1
ATOM 1810 C C . ASN A 1 258 ? 9.601 21.381 48.469 1.00 17.41 235 ASN A C 1
ATOM 1811 O O . ASN A 1 258 ? 10.028 22.112 47.587 1.00 16.76 235 ASN A O 1
ATOM 1816 N N . ARG A 1 259 ? 8.558 21.732 49.233 1.00 16.88 236 ARG A N 1
ATOM 1817 C CA . ARG A 1 259 ? 7.903 23.015 49.101 1.00 19.60 236 ARG A CA 1
ATOM 1818 C C . ARG A 1 259 ? 7.097 23.216 50.352 1.00 19.04 236 ARG A C 1
ATOM 1819 O O . ARG A 1 259 ? 6.731 22.222 51.023 1.00 17.75 236 ARG A O 1
ATOM 1827 N N . LEU A 1 260 ? 6.819 24.472 50.660 1.00 19.52 237 LEU A N 1
ATOM 1828 C CA . LEU A 1 260 ? 6.001 24.773 51.848 1.00 18.53 237 LEU A CA 1
ATOM 1829 C C . LEU A 1 260 ? 4.592 24.216 51.618 1.00 18.85 237 LEU A C 1
ATOM 1830 O O . LEU A 1 260 ? 4.086 24.181 50.487 1.00 21.60 237 LEU A O 1
ATOM 1835 N N . GLU A 1 261 ? 4.005 23.738 52.703 1.00 18.60 238 GLU A N 1
ATOM 1836 C CA . GLU A 1 261 ? 2.723 23.004 52.729 1.00 20.39 238 GLU A CA 1
ATOM 1837 C C . GLU A 1 261 ? 1.705 23.785 53.539 1.00 18.43 238 GLU A C 1
ATOM 1838 O O . GLU A 1 261 ? 2.056 24.707 54.274 1.00 14.73 238 GLU A O 1
ATOM 1844 N N . THR A 1 262 ? 0.451 23.361 53.494 1.00 20.01 239 THR A N 1
ATOM 1845 C CA . THR A 1 262 ? -0.576 24.076 54.264 1.00 23.39 239 THR A CA 1
ATOM 1846 C C . THR A 1 262 ? -1.151 23.348 55.451 1.00 25.25 239 THR A C 1
ATOM 1847 O O . THR A 1 262 ? -2.036 23.926 56.135 1.00 29.64 239 THR A O 1
ATOM 1851 N N . ASN A 1 263 ? -0.752 22.111 55.727 1.00 25.18 240 ASN A N 1
ATOM 1852 C CA . ASN A 1 263 ? -1.376 21.376 56.839 1.00 24.35 240 ASN A CA 1
ATOM 1853 C C . ASN A 1 263 ? -0.387 20.481 57.585 1.00 24.17 240 ASN A C 1
AT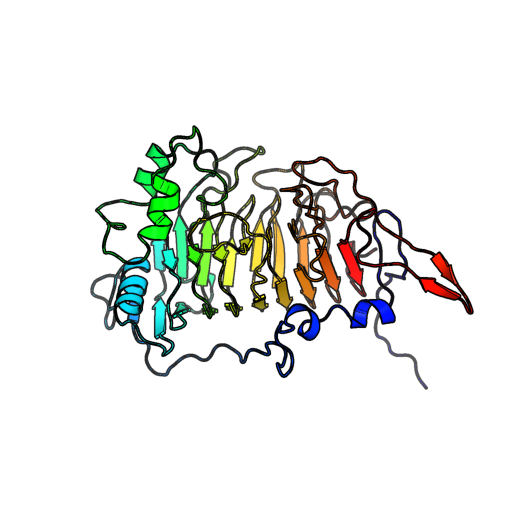OM 1854 O O . ASN A 1 263 ? -0.564 19.234 57.710 1.00 26.30 240 ASN A O 1
ATOM 1859 N N . ARG A 1 264 ? 0.641 21.111 58.149 1.00 19.79 241 ARG A N 1
ATOM 1860 C CA . ARG A 1 264 ? 1.653 20.367 58.898 1.00 17.58 241 ARG A CA 1
ATOM 1861 C C . ARG A 1 264 ? 2.349 21.397 59.775 1.00 14.14 241 ARG A C 1
ATOM 1862 O O . ARG A 1 264 ? 2.643 22.467 59.288 1.00 13.08 241 ARG A O 1
ATOM 1870 N N . GLN A 1 265 ? 2.535 21.116 61.058 1.00 13.53 242 GLN A N 1
ATOM 1871 C CA . GLN A 1 265 ? 3.107 22.076 61.963 1.00 12.70 242 GLN A CA 1
ATOM 1872 C C . GLN A 1 265 ? 4.307 21.461 62.757 1.00 11.34 242 GLN A C 1
ATOM 1873 O O . GLN A 1 265 ? 4.138 21.029 63.894 1.00 12.31 242 GLN A O 1
ATOM 1879 N N . PRO A 1 266 ? 5.469 21.367 62.152 1.00 10.44 243 PRO A N 1
ATOM 1880 C CA . PRO A 1 266 ? 6.634 20.813 62.843 1.00 9.60 243 PRO A CA 1
ATOM 1881 C C . PRO A 1 266 ? 7.107 21.674 63.951 1.00 8.66 243 PRO A C 1
ATOM 1882 O O . PRO A 1 266 ? 7.057 22.879 63.828 1.00 10.88 243 PRO A O 1
ATOM 1886 N N . ARG A 1 267 ? 7.512 21.032 65.064 1.00 6.65 244 ARG A N 1
ATOM 1887 C CA . ARG A 1 267 ? 7.995 21.720 66.243 1.00 6.14 244 ARG A CA 1
ATOM 1888 C C . ARG A 1 267 ? 9.507 21.478 66.446 1.00 7.04 244 ARG A C 1
ATOM 1889 O O . ARG A 1 267 ? 9.978 20.348 66.371 1.00 5.89 244 ARG A O 1
ATOM 1897 N N . THR A 1 268 ? 10.194 22.574 66.698 1.00 5.54 245 THR A N 1
ATOM 1898 C CA . THR A 1 268 ? 11.656 22.575 66.910 1.00 5.71 245 THR A CA 1
ATOM 1899 C C . THR A 1 268 ? 12.002 23.324 68.170 1.00 6.49 245 THR A C 1
ATOM 1900 O O . THR A 1 268 ? 11.486 24.417 68.395 1.00 6.27 245 THR A O 1
ATOM 1904 N N . LEU A 1 269 ? 12.960 22.809 68.934 1.00 6.11 246 LEU A N 1
ATOM 1905 C CA . LEU A 1 269 ? 13.491 23.495 70.114 1.00 5.54 246 LEU A CA 1
ATOM 1906 C C . LEU A 1 269 ? 14.964 23.763 69.883 1.00 6.46 246 LEU A C 1
ATOM 1907 O O . LEU A 1 269 ? 15.726 22.796 69.684 1.00 7.06 246 LEU A O 1
ATOM 1912 N N . VAL A 1 270 ? 15.374 25.017 69.946 1.00 5.47 247 VAL A N 1
ATOM 1913 C CA . VAL A 1 270 ? 16.803 25.403 69.786 1.00 6.00 247 VAL A CA 1
ATOM 1914 C C . VAL A 1 270 ? 17.226 26.020 71.120 1.00 7.91 247 VAL A C 1
ATOM 1915 O O . VAL A 1 270 ? 16.595 26.977 71.598 1.00 9.23 247 VAL A O 1
ATOM 1919 N N . THR A 1 271 ? 18.191 25.411 71.792 1.00 6.54 248 THR A N 1
ATOM 1920 C CA . THR A 1 271 ? 18.659 25.866 73.066 1.00 6.77 248 THR A CA 1
ATOM 1921 C C . THR A 1 271 ? 20.169 26.120 73.091 1.00 6.16 248 THR A C 1
ATOM 1922 O O . THR A 1 271 ? 20.951 25.384 72.421 1.00 6.31 248 THR A O 1
ATOM 1926 N N . ASN A 1 272 ? 20.591 27.147 73.843 1.00 6.09 249 ASN A N 1
ATOM 1927 C CA . ASN A 1 272 ? 21.992 27.275 74.167 1.00 6.18 249 ASN A CA 1
ATOM 1928 C C . ASN A 1 272 ? 22.861 27.422 72.921 1.00 6.83 249 ASN A C 1
ATOM 1929 O O . ASN A 1 272 ? 23.969 26.960 72.925 1.00 9.93 249 ASN A O 1
ATOM 1934 N N . SER A 1 273 ? 22.319 28.040 71.886 1.00 6.29 250 SER A N 1
ATOM 1935 C CA . SER A 1 273 ? 22.961 28.084 70.562 1.00 6.49 250 SER A CA 1
ATOM 1936 C C . SER A 1 273 ? 23.347 29.500 70.145 1.00 8.17 250 SER A C 1
ATOM 1937 O O . SER A 1 273 ? 23.099 30.445 70.876 1.00 8.44 250 SER A O 1
ATOM 1940 N N . TYR A 1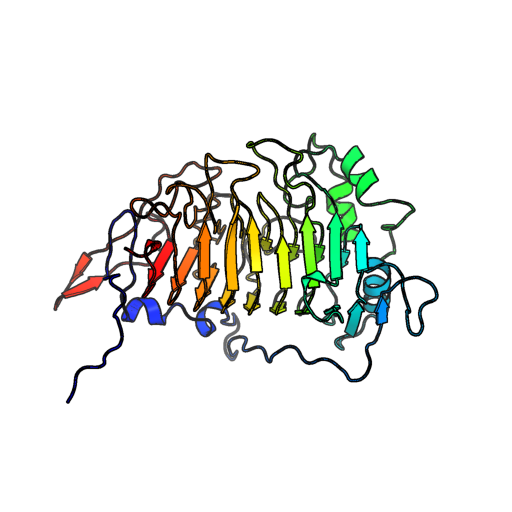 274 ? 24.055 29.584 69.036 1.00 6.46 251 TYR A N 1
ATOM 1941 C CA . TYR A 1 274 ? 24.524 30.855 68.517 1.00 6.85 251 TYR A CA 1
ATOM 1942 C C . TYR A 1 274 ? 24.173 30.872 67.077 1.00 6.47 251 TYR A C 1
ATOM 1943 O O . TYR A 1 274 ? 24.558 29.971 66.376 1.00 7.93 251 TYR A O 1
ATOM 1952 N N . ILE A 1 275 ? 23.473 31.913 66.610 1.00 6.90 252 ILE A N 1
ATOM 1953 C CA . ILE A 1 275 ? 23.034 31.998 65.206 1.00 6.45 252 ILE A CA 1
ATOM 1954 C C . ILE A 1 275 ? 23.427 33.363 64.668 1.00 7.19 252 ILE A C 1
ATOM 1955 O O . ILE A 1 275 ? 23.202 34.366 65.326 1.00 9.76 252 ILE A O 1
ATOM 1960 N N . GLU A 1 276 ? 24.149 33.362 63.560 1.00 6.51 253 GLU A N 1
ATOM 1961 C CA . GLU A 1 276 ? 24.738 34.609 62.995 1.00 8.33 253 GLU A CA 1
ATOM 1962 C C . GLU A 1 276 ? 24.239 34.761 61.565 1.00 8.00 253 GLU A C 1
ATOM 1963 O O . GLU A 1 276 ? 24.112 33.794 60.827 1.00 8.93 253 GLU A O 1
ATOM 1969 N N . GLY A 1 277 ? 23.945 35.986 61.184 1.00 6.37 254 GLY A N 1
ATOM 1970 C CA . GLY A 1 277 ? 23.631 36.301 59.815 1.00 7.35 254 GLY A CA 1
ATOM 1971 C C . GLY A 1 277 ? 23.370 37.768 59.653 1.00 6.69 254 GLY A C 1
ATOM 1972 O O . GLY A 1 277 ? 23.747 38.574 60.493 1.00 6.95 254 GLY A O 1
ATOM 1973 N N . ASP A 1 278 ? 22.733 38.105 58.537 1.00 8.28 255 ASP A N 1
ATOM 1974 C CA . ASP A 1 278 ? 22.302 39.486 58.326 1.00 9.17 255 ASP A CA 1
ATOM 1975 C C . ASP A 1 278 ? 20.824 39.647 57.973 1.00 9.37 255 ASP A C 1
ATOM 1976 O O . ASP A 1 278 ? 20.048 40.172 58.762 1.00 10.12 255 ASP A O 1
ATOM 1981 N N . VAL A 1 279 ? 20.433 39.180 56.808 1.00 8.34 256 VAL A N 1
ATOM 1982 C CA . VAL A 1 279 ? 19.071 39.331 56.274 1.00 7.85 256 VAL A CA 1
ATOM 1983 C C . VAL A 1 279 ? 18.307 38.030 56.451 1.00 9.21 256 VAL A C 1
ATOM 1984 O O . VAL A 1 279 ? 18.660 36.983 55.964 1.00 9.42 256 VAL A O 1
ATOM 1988 N N . ASP A 1 280 ? 17.221 38.107 57.200 1.00 9.05 257 ASP A N 1
ATOM 1989 C CA . ASP A 1 280 ? 16.329 36.984 57.458 1.00 9.89 257 ASP A CA 1
ATOM 1990 C C . ASP A 1 280 ? 17.087 35.816 58.019 1.00 9.88 257 ASP A C 1
ATOM 1991 O O . ASP A 1 280 ? 17.034 34.710 57.451 1.00 11.19 257 ASP A O 1
ATOM 1996 N N . ILE A 1 281 ? 17.710 36.029 59.172 1.00 9.62 258 ILE A N 1
ATOM 1997 C CA . ILE A 1 281 ? 18.604 35.074 59.745 1.00 8.54 258 ILE A CA 1
ATOM 1998 C C . ILE A 1 281 ? 17.847 33.792 60.094 1.00 9.33 258 ILE A C 1
ATOM 1999 O O . ILE A 1 281 ? 18.374 32.716 59.939 1.00 9.64 258 ILE A O 1
ATOM 2004 N N . VAL A 1 282 ? 16.659 33.914 60.650 1.00 8.11 259 VAL A N 1
ATOM 2005 C CA . VAL A 1 282 ? 15.800 32.748 61.005 1.00 7.18 259 VAL A CA 1
ATOM 2006 C C . VAL A 1 282 ? 14.493 32.919 60.226 1.00 8.03 259 VAL A C 1
ATOM 2007 O O . VAL A 1 282 ? 13.828 33.892 60.382 1.00 9.17 259 VAL A O 1
ATOM 2011 N N . SER A 1 283 ? 14.243 32.027 59.285 1.00 7.78 260 SER A N 1
ATOM 2012 C CA . SER A 1 283 ? 13.138 32.128 58.369 1.00 9.40 260 SER A CA 1
ATOM 2013 C C . SER A 1 283 ? 12.315 30.881 58.323 1.00 8.65 260 SER A C 1
ATOM 2014 O O . SER A 1 283 ? 12.830 29.783 58.580 1.00 9.70 260 SER A O 1
ATOM 2017 N N . GLY A 1 284 ? 11.043 31.018 57.989 1.00 8.59 261 GLY A N 1
ATOM 2018 C CA . GLY A 1 284 ? 10.268 29.904 57.563 1.00 9.23 261 GLY A CA 1
ATOM 2019 C C . GLY A 1 284 ? 9.032 29.596 58.287 1.00 9.10 261 GLY A C 1
ATOM 2020 O O . GLY A 1 284 ? 8.485 30.422 59.059 1.00 9.25 261 GLY A O 1
ATOM 2021 N N . ARG A 1 285 ? 8.557 28.370 58.057 1.00 10.20 262 ARG A N 1
ATOM 2022 C CA . ARG A 1 285 ? 7.231 27.938 58.539 1.00 9.54 262 ARG A CA 1
ATOM 2023 C C . ARG A 1 285 ? 7.416 26.771 59.486 1.00 11.61 262 ARG A C 1
ATOM 2024 O O . ARG A 1 285 ? 7.943 25.767 59.102 1.00 14.03 262 ARG A O 1
ATOM 2032 N N . GLY A 1 286 ? 6.907 26.896 60.694 1.00 12.72 263 GLY A N 1
ATOM 2033 C CA . GLY A 1 286 ? 7.080 25.868 61.712 1.00 10.95 263 GLY A CA 1
ATOM 2034 C C . GLY A 1 286 ? 7.015 26.590 63.039 1.00 9.62 263 GLY A C 1
ATOM 2035 O O . GLY A 1 286 ? 7.171 27.813 63.111 1.00 11.25 263 GLY A O 1
ATOM 2036 N N . ALA A 1 287 ? 6.780 25.828 64.101 1.00 8.92 264 ALA A N 1
ATOM 2037 C CA . ALA A 1 287 ? 6.758 26.328 65.415 1.00 7.94 264 ALA A CA 1
ATOM 2038 C C . ALA A 1 287 ? 8.148 26.094 66.007 1.00 8.77 264 ALA A C 1
ATOM 2039 O O . ALA A 1 287 ? 8.577 24.901 66.145 1.00 11.30 264 ALA A O 1
ATOM 2041 N N . VAL A 1 288 ? 8.850 27.159 66.333 1.00 7.25 265 VAL A N 1
ATOM 2042 C CA . VAL A 1 288 ? 10.240 27.037 66.806 1.00 6.85 265 VAL A CA 1
ATOM 2043 C C . VAL A 1 288 ? 10.353 27.813 68.076 1.00 6.99 265 VAL A C 1
ATOM 2044 O O . VAL A 1 288 ? 9.962 28.980 68.110 1.00 8.10 265 VAL A O 1
ATOM 2048 N N . VAL A 1 289 ? 10.921 27.224 69.124 1.00 5.79 266 VAL A N 1
ATOM 2049 C CA . VAL A 1 289 ? 11.230 27.883 70.378 1.00 5.24 266 VAL A CA 1
ATOM 2050 C C . VAL A 1 289 ? 12.727 28.002 70.506 1.00 6.23 266 VAL A C 1
ATOM 2051 O O . VAL A 1 289 ? 13.392 26.990 70.356 1.00 7.32 266 VAL A O 1
ATOM 2055 N N . PHE A 1 290 ? 13.231 29.209 70.717 1.00 6.90 267 PHE A N 1
ATOM 2056 C CA . PHE A 1 290 ? 14.660 29.496 70.922 1.00 7.39 267 PHE A CA 1
ATOM 2057 C C . PHE A 1 290 ? 14.790 29.874 72.354 1.00 10.50 267 PHE A C 1
ATOM 2058 O O . PHE A 1 290 ? 14.210 30.863 72.763 1.00 12.21 267 PHE A O 1
ATOM 2066 N N . ASP A 1 291 ? 15.554 29.133 73.136 1.00 10.18 268 ASP A N 1
ATOM 2067 C CA . ASP A 1 291 ? 15.770 29.433 74.560 1.00 10.87 268 ASP A CA 1
ATOM 2068 C C . ASP A 1 291 ? 17.275 29.621 74.786 1.00 9.42 268 ASP A C 1
ATOM 2069 O O . ASP A 1 291 ? 18.092 28.795 74.331 1.00 9.81 268 ASP A O 1
ATOM 2074 N N . ASN A 1 292 ? 17.670 30.691 75.475 1.00 9.19 269 ASN A N 1
ATOM 2075 C CA . ASN A 1 292 ? 19.055 30.960 75.702 1.00 10.09 269 ASN A CA 1
ATOM 2076 C C . ASN A 1 292 ? 19.954 30.854 74.493 1.00 10.68 269 ASN A C 1
ATOM 2077 O O . ASN A 1 292 ? 21.048 30.260 74.543 1.00 11.55 269 ASN A O 1
ATOM 2082 N N . THR A 1 293 ? 19.473 31.454 73.426 1.00 8.50 270 THR A N 1
ATOM 2083 C CA . THR A 1 293 ? 20.176 31.506 72.169 1.00 9.40 270 THR A CA 1
ATOM 2084 C C . THR A 1 293 ? 20.657 32.913 71.960 1.00 9.62 270 THR A C 1
ATOM 2085 O O . THR A 1 293 ? 19.988 33.891 72.280 1.00 10.99 270 THR A O 1
ATOM 2089 N N . GLU A 1 294 ? 21.847 33.053 71.401 1.00 8.57 271 GLU A N 1
ATOM 2090 C CA . GLU A 1 294 ? 22.365 34.351 70.992 1.00 10.21 271 GLU A CA 1
ATOM 2091 C C . GLU A 1 294 ? 22.218 34.523 69.518 1.00 11.01 271 GLU A C 1
ATOM 2092 O O . GLU A 1 294 ? 22.556 33.645 68.705 1.00 10.35 271 GLU A O 1
ATOM 2098 N N . PHE A 1 295 ? 21.641 35.644 69.132 1.00 10.47 272 PHE A N 1
ATOM 2099 C CA . PHE A 1 295 ? 21.494 36.019 67.747 1.00 10.73 272 PHE A CA 1
ATOM 2100 C C . PHE A 1 295 ? 22.405 37.209 67.460 1.00 11.71 272 PHE A C 1
ATOM 2101 O O . PHE A 1 295 ? 22.369 38.209 68.179 1.00 12.35 272 PHE A O 1
ATOM 2109 N N . ARG A 1 296 ? 23.275 37.066 66.466 1.00 9.69 273 ARG A N 1
ATOM 2110 C CA . ARG A 1 296 ? 24.245 38.134 66.114 1.00 11.32 273 ARG A CA 1
ATOM 2111 C C . ARG A 1 296 ? 24.029 38.544 64.687 1.00 10.43 273 ARG A C 1
ATOM 2112 O O . ARG A 1 296 ? 24.057 37.707 63.745 1.00 11.63 273 ARG A O 1
ATOM 2120 N N . VAL A 1 297 ? 23.797 39.851 64.520 1.00 10.70 274 VAL A N 1
ATOM 2121 C CA . VAL A 1 297 ? 23.764 40.451 63.197 1.00 11.51 274 VAL A CA 1
ATOM 2122 C C . VAL A 1 297 ? 25.129 40.935 62.810 1.00 11.76 274 VAL A C 1
ATOM 2123 O O . VAL A 1 297 ? 25.723 41.711 63.588 1.00 12.23 274 VAL A O 1
ATOM 2127 N N . VAL A 1 298 ? 25.613 40.532 61.631 1.00 11.69 275 VAL A N 1
ATOM 2128 C CA . VAL A 1 298 ? 26.932 40.952 61.119 1.00 13.44 275 VAL A CA 1
ATOM 2129 C C . VAL A 1 298 ? 26.721 41.945 60.006 1.00 15.48 275 VAL A C 1
ATOM 2130 O O . VAL A 1 298 ? 25.696 41.896 59.324 1.00 17.04 275 VAL A O 1
ATOM 2134 N N . ASN A 1 299 ? 27.665 42.862 59.815 1.00 15.25 276 ASN A N 1
ATOM 2135 C CA . ASN A 1 299 ? 27.512 43.844 58.745 1.00 15.29 276 ASN A CA 1
ATOM 2136 C C . ASN A 1 299 ? 28.684 43.824 57.749 1.00 15.85 276 ASN A C 1
ATOM 2137 O O . ASN A 1 299 ? 28.918 44.811 57.045 1.00 15.87 276 ASN A O 1
ATOM 2142 N N . SER A 1 300 ? 29.317 42.658 57.606 1.00 14.73 277 SER A N 1
ATOM 2143 C CA . SER A 1 300 ? 30.452 42.493 56.698 1.00 15.81 277 SER A CA 1
ATOM 2144 C C . SER A 1 300 ? 30.022 42.336 55.228 1.00 16.50 277 SER A C 1
ATOM 2145 O O . SER A 1 300 ? 30.803 42.663 54.274 1.00 18.80 277 SER A O 1
ATOM 2148 N N . ARG A 1 301 ? 28.815 41.840 55.002 1.00 16.53 278 ARG A N 1
ATOM 2149 C CA . ARG A 1 301 ? 28.347 41.648 53.635 1.00 16.50 278 ARG A CA 1
ATOM 2150 C C . ARG A 1 301 ? 27.440 42.809 53.224 1.00 18.55 278 ARG A C 1
ATOM 2151 O O . ARG A 1 301 ? 27.513 43.319 52.099 1.00 16.97 278 ARG A O 1
ATOM 2159 N N . THR A 1 302 ? 26.580 43.224 54.146 1.00 17.03 279 THR A N 1
ATOM 2160 C CA . THR A 1 302 ? 25.652 44.335 53.905 1.00 17.85 279 THR A CA 1
ATOM 2161 C C . THR A 1 302 ? 25.609 45.236 55.104 1.00 17.52 279 THR A C 1
ATOM 2162 O O . THR A 1 302 ? 25.649 44.780 56.262 1.00 17.41 279 THR A O 1
ATOM 2166 N N . GLN A 1 303 ? 25.614 46.535 54.821 1.00 16.36 280 GLN A N 1
ATOM 2167 C CA . GLN A 1 303 ? 25.490 47.505 55.866 1.00 17.40 280 GLN A CA 1
ATOM 2168 C C . GLN A 1 303 ? 24.144 48.213 55.817 1.00 18.63 280 GLN A C 1
ATOM 2169 O O . GLN A 1 303 ? 23.869 49.125 56.624 1.00 20.77 280 GLN A O 1
ATOM 2175 N N . GLN A 1 304 ? 23.306 47.850 54.857 1.00 17.12 281 GLN A N 1
ATOM 2176 C CA . GLN A 1 304 ? 22.073 48.615 54.626 1.00 17.82 281 GLN A CA 1
ATOM 2177 C C . GLN A 1 304 ? 20.830 48.070 55.328 1.00 14.70 281 GLN A C 1
ATOM 2178 O O . GLN A 1 304 ? 19.824 48.780 55.460 1.00 14.19 281 GLN A O 1
ATOM 2184 N N . GLU A 1 305 ? 20.868 46.809 55.706 1.00 14.83 282 GLU A N 1
ATOM 2185 C CA . GLU A 1 305 ? 19.684 46.167 56.245 1.00 15.31 282 GLU A CA 1
ATOM 2186 C C . GLU A 1 305 ? 20.054 44.896 56.959 1.00 13.75 282 GLU A C 1
ATOM 2187 O O . GLU A 1 305 ? 21.095 44.289 56.680 1.00 14.52 282 GLU A O 1
ATOM 2193 N N . ALA A 1 306 ? 19.196 44.515 57.903 1.00 11.29 283 ALA A N 1
ATOM 2194 C CA . ALA A 1 306 ? 19.367 43.282 58.624 1.00 9.65 283 ALA A CA 1
ATOM 2195 C C . ALA A 1 306 ? 18.092 43.012 59.331 1.00 8.80 283 ALA A C 1
ATOM 2196 O O . ALA A 1 306 ? 17.471 43.915 59.795 1.00 9.86 283 ALA A O 1
ATOM 2198 N N . TYR A 1 307 ? 17.687 41.757 59.380 1.00 8.44 284 TYR A N 1
ATOM 2199 C CA . TYR A 1 307 ? 16.412 41.331 59.962 1.00 8.76 284 TYR A CA 1
ATOM 2200 C C . TYR A 1 307 ? 16.596 39.988 60.619 1.00 9.10 284 TYR A C 1
ATOM 2201 O O . TYR A 1 307 ? 16.928 39.062 59.920 1.00 9.67 284 TYR A O 1
ATOM 2210 N N . VAL A 1 308 ? 16.348 39.855 61.917 1.00 8.52 285 VAL A N 1
ATOM 2211 C CA . VAL A 1 308 ? 16.619 38.632 62.568 1.00 7.86 285 VAL A CA 1
ATOM 2212 C C . VAL A 1 308 ? 15.632 37.552 62.199 1.00 7.84 285 VAL A C 1
ATOM 2213 O O . VAL A 1 308 ? 15.985 36.472 61.776 1.00 9.45 285 VAL A O 1
ATOM 2217 N N . PHE A 1 309 ? 14.331 37.844 62.368 1.00 8.22 286 PHE A N 1
ATOM 2218 C CA . PHE A 1 309 ? 13.294 36.843 62.163 1.00 8.23 286 PHE A CA 1
ATOM 2219 C C . PHE A 1 309 ? 12.428 37.123 60.959 1.00 10.48 286 PHE A C 1
ATOM 2220 O O . PHE A 1 309 ? 11.953 38.255 60.769 1.00 12.06 286 PHE A O 1
ATOM 2228 N N . ALA A 1 310 ? 12.200 36.094 60.125 1.00 8.50 287 ALA A N 1
ATOM 2229 C CA . ALA A 1 310 ? 11.313 36.192 58.958 1.00 8.50 287 ALA A CA 1
ATOM 2230 C C . ALA A 1 310 ? 10.387 35.006 58.891 1.00 8.42 287 ALA A C 1
ATOM 2231 O O . ALA A 1 310 ? 10.577 34.067 58.084 1.00 8.52 287 ALA A O 1
ATOM 2233 N N . PRO A 1 311 ? 9.434 34.978 59.798 1.00 9.58 288 PRO A N 1
ATOM 2234 C CA . PRO A 1 311 ? 8.476 33.913 59.854 1.00 8.93 288 PRO A CA 1
ATOM 2235 C C . PRO A 1 311 ? 7.488 33.962 58.647 1.00 7.87 288 PRO A C 1
ATOM 2236 O O . PRO A 1 311 ? 7.036 35.063 58.202 1.00 10.10 288 PRO A O 1
ATOM 2240 N N . ALA A 1 312 ? 7.125 32.771 58.217 1.00 8.30 289 ALA A N 1
ATOM 2241 C CA . ALA A 1 312 ? 6.207 32.508 57.133 1.00 7.81 289 ALA A CA 1
ATOM 2242 C C . ALA A 1 312 ? 4.952 31.764 57.638 1.00 8.31 289 ALA A C 1
ATOM 2243 O O . ALA A 1 312 ? 4.328 30.961 56.927 1.00 10.84 289 ALA A O 1
ATOM 2245 N N . THR A 1 313 ? 4.609 31.961 58.885 1.00 7.98 290 THR A N 1
ATOM 2246 C CA . THR A 1 313 ? 3.565 31.276 59.556 1.00 6.74 290 THR A CA 1
ATOM 2247 C C . THR A 1 313 ? 2.214 31.476 58.804 1.00 7.21 290 THR A C 1
ATOM 2248 O O . THR A 1 313 ? 1.812 32.609 58.451 1.00 7.18 290 THR A O 1
ATOM 2252 N N . LEU A 1 314 ? 1.448 30.398 58.671 1.00 7.79 291 LEU A N 1
ATOM 2253 C CA . LEU A 1 314 ? 0.187 30.448 58.002 1.00 9.06 291 LEU A CA 1
ATOM 2254 C C . LEU A 1 314 ? -0.774 31.272 58.860 1.00 9.44 291 LEU A C 1
ATOM 2255 O O . LEU A 1 314 ? -0.729 31.232 60.067 1.00 8.04 291 LEU A O 1
ATOM 2260 N N . SER A 1 315 ? -1.673 32.007 58.209 1.00 8.78 292 SER A N 1
ATOM 2261 C CA . SER A 1 315 ? -2.502 32.962 58.974 1.00 10.04 292 SER A CA 1
ATOM 2262 C C . SER A 1 315 ? -3.516 32.291 59.876 1.00 10.43 292 SER A C 1
ATOM 2263 O O . SER A 1 315 ? -3.945 32.905 60.871 1.00 12.13 292 SER A O 1
ATOM 2266 N N . ASN A 1 316 ? -3.875 31.024 59.616 1.00 9.43 293 ASN A N 1
ATOM 2267 C CA . ASN A 1 316 ? -4.751 30.243 60.467 1.00 10.70 293 ASN A CA 1
ATOM 2268 C C . ASN A 1 316 ? -4.069 29.535 61.627 1.00 10.89 293 ASN A C 1
ATOM 2269 O O . ASN A 1 316 ? -4.728 28.888 62.461 1.00 13.78 293 ASN A O 1
ATOM 2274 N N . ILE A 1 317 ? -2.752 29.587 61.651 1.00 8.30 294 ILE A N 1
ATOM 2275 C CA . ILE A 1 317 ? -1.879 28.913 62.655 1.00 9.59 294 ILE A CA 1
ATOM 2276 C C . ILE A 1 317 ? -1.413 29.962 63.627 1.00 9.43 294 ILE A C 1
ATOM 2277 O O . ILE A 1 317 ? -1.003 31.066 63.245 1.00 10.94 294 ILE A O 1
ATOM 2282 N N . TYR A 1 318 ? -1.500 29.660 64.922 1.00 10.08 295 TYR A N 1
ATOM 2283 C CA . TYR A 1 318 ? -1.273 30.700 65.903 1.00 11.78 295 TYR A CA 1
ATOM 2284 C C . TYR A 1 318 ? 0.158 30.849 66.355 1.00 12.35 295 TYR A C 1
ATOM 2285 O O . TYR A 1 318 ? 0.535 31.854 66.935 1.00 12.04 295 TYR A O 1
ATOM 2294 N N . TYR A 1 319 ? 0.989 29.855 66.063 1.00 11.36 296 TYR A N 1
ATOM 2295 C CA . TYR A 1 319 ? 2.322 29.782 66.655 1.00 11.97 296 TYR A CA 1
ATOM 2296 C C . TYR A 1 319 ? 3.327 29.644 65.616 1.00 10.81 296 TYR A C 1
ATOM 2297 O O . TYR A 1 319 ? 3.294 28.678 64.826 1.00 13.00 296 TYR A O 1
ATOM 2306 N N . GLY A 1 320 ? 4.237 30.665 65.574 1.00 11.61 297 GLY A N 1
ATOM 2307 C CA . GLY A 1 320 ? 5.399 30.702 64.774 1.00 8.40 297 GLY A CA 1
ATOM 2308 C C . GLY A 1 320 ? 6.684 30.552 65.567 1.00 8.31 297 GLY A C 1
ATOM 2309 O O . GLY A 1 320 ? 6.944 29.480 66.044 1.00 7.10 297 GLY A O 1
ATOM 2310 N N . PHE A 1 321 ? 7.345 31.664 65.804 1.00 7.01 298 PHE A N 1
ATOM 2311 C CA . PHE A 1 321 ? 8.618 31.690 66.502 1.00 6.89 298 PHE A CA 1
ATOM 2312 C C . PHE A 1 321 ? 8.523 32.225 67.876 1.00 7.36 298 PHE A C 1
ATOM 2313 O O . PHE A 1 321 ? 7.840 33.241 68.067 1.00 8.39 298 PHE A O 1
ATOM 2321 N N . LEU A 1 322 ? 9.221 31.633 68.866 1.00 6.83 299 LEU A N 1
ATOM 2322 C CA . LEU A 1 322 ? 9.264 32.223 70.202 1.00 6.09 299 LEU A CA 1
ATOM 2323 C C . LEU A 1 322 ? 10.712 32.319 70.569 1.00 6.41 299 LEU A C 1
ATOM 2324 O O . LEU A 1 322 ? 11.392 31.311 70.455 1.00 7.70 299 LEU A O 1
ATOM 2329 N N . ALA A 1 323 ? 11.204 33.509 70.925 1.00 5.76 300 ALA A N 1
ATOM 2330 C CA . ALA A 1 323 ? 12.564 33.655 71.454 1.00 7.76 300 ALA A CA 1
ATOM 2331 C C . ALA A 1 323 ? 12.383 34.052 72.900 1.00 7.22 300 ALA A C 1
ATOM 2332 O O . ALA A 1 323 ? 11.721 35.057 73.194 1.00 8.78 300 ALA A O 1
ATOM 2334 N N . VAL A 1 324 ? 12.920 33.243 73.797 1.00 8.27 301 VAL A N 1
ATOM 2335 C CA . VAL A 1 324 ? 12.799 33.426 75.269 1.00 8.65 301 VAL A CA 1
ATOM 2336 C C . VAL A 1 324 ? 14.146 33.399 75.900 1.00 7.52 301 VAL A C 1
ATOM 2337 O O . VAL A 1 324 ? 14.991 32.589 75.553 1.00 8.41 301 VAL A O 1
ATOM 2341 N N . ASN A 1 325 ? 14.452 34.331 76.769 1.00 8.97 302 ASN A N 1
ATOM 2342 C CA . ASN A 1 325 ? 15.637 34.326 77.568 1.00 9.45 302 ASN A CA 1
ATOM 2343 C C . ASN A 1 325 ? 16.893 34.288 76.633 1.00 8.22 302 ASN A C 1
ATOM 2344 O O . ASN A 1 325 ? 17.907 33.586 76.903 1.00 11.44 302 ASN A O 1
ATOM 2349 N N . SER A 1 326 ? 16.800 35.052 75.557 1.00 8.16 303 SER A N 1
ATOM 2350 C CA . SER A 1 326 ? 17.790 35.051 74.490 1.00 9.02 303 SER A CA 1
ATOM 2351 C C . SER A 1 326 ? 18.469 36.465 74.458 1.00 8.94 303 SER A C 1
ATOM 2352 O O . SER A 1 326 ? 18.196 37.309 75.291 1.00 10.72 303 SER A O 1
ATOM 2355 N N . ARG A 1 327 ? 19.508 36.575 73.630 1.00 9.28 304 ARG A N 1
ATOM 2356 C CA . ARG A 1 327 ? 20.409 37.732 73.558 1.00 11.14 304 ARG A CA 1
ATOM 2357 C C . ARG A 1 327 ? 20.496 38.114 72.090 1.00 11.02 304 ARG A C 1
ATOM 2358 O O . ARG A 1 327 ? 20.650 37.284 71.240 1.00 11.93 304 ARG A O 1
ATOM 2366 N N . PHE A 1 328 ? 20.333 39.385 71.800 1.00 9.45 305 PHE A N 1
ATOM 2367 C CA . PHE A 1 328 ? 20.357 39.899 70.447 1.00 10.36 305 PHE A CA 1
ATOM 2368 C C . PHE A 1 328 ? 21.405 41.020 70.336 1.00 10.50 305 PHE A C 1
ATOM 2369 O O . PHE A 1 328 ? 21.388 41.953 71.104 1.00 11.71 305 PHE A O 1
ATOM 2377 N N . ASN A 1 329 ? 22.359 40.863 69.454 1.00 10.44 306 ASN A N 1
ATOM 2378 C CA . ASN A 1 329 ? 23.467 41.813 69.287 1.00 12.13 306 ASN A CA 1
ATOM 2379 C C . ASN A 1 329 ? 23.635 42.202 67.840 1.00 12.29 306 ASN A C 1
ATOM 2380 O O . ASN A 1 329 ? 23.655 41.360 66.975 1.00 13.69 306 ASN A O 1
ATOM 2385 N N . ALA A 1 330 ? 23.786 43.485 67.569 1.00 12.37 307 ALA A N 1
ATOM 2386 C CA . ALA A 1 330 ? 24.054 43.946 66.177 1.00 14.97 307 ALA A CA 1
ATOM 2387 C C . ALA A 1 330 ? 25.163 44.982 66.131 1.00 19.25 307 ALA A C 1
ATOM 2388 O O . ALA A 1 330 ? 25.263 45.759 67.039 1.00 18.40 307 ALA A O 1
ATOM 2390 N N . PHE A 1 331 ? 25.973 44.939 65.077 1.00 23.38 308 PHE A N 1
ATOM 2391 C CA . PHE A 1 331 ? 27.125 45.885 64.914 1.00 25.32 308 PHE A CA 1
ATOM 2392 C C . PHE A 1 331 ? 26.722 47.353 64.649 1.00 27.46 308 PHE A C 1
ATOM 2393 O O . PHE A 1 331 ? 26.667 48.143 65.584 1.00 30.30 308 PHE A O 1
ATOM 2401 N N . GLY A 1 332 ? 26.480 47.694 63.386 1.00 27.08 309 GLY A N 1
ATOM 2402 C CA . GLY A 1 332 ? 26.140 49.041 62.919 1.00 26.59 309 GLY A CA 1
ATOM 2403 C C . GLY A 1 332 ? 25.360 50.026 63.788 1.00 26.93 309 GLY A C 1
ATOM 2404 O O . GLY A 1 332 ? 25.105 49.792 64.976 1.00 27.87 309 GLY A O 1
ATOM 2405 N N . ASP A 1 333 ? 24.987 51.149 63.182 1.00 25.90 310 ASP A N 1
ATOM 2406 C CA . ASP A 1 333 ? 24.382 52.251 63.922 1.00 25.23 310 ASP A CA 1
ATOM 2407 C C . ASP A 1 333 ? 22.864 52.277 63.712 1.00 23.85 310 ASP A C 1
ATOM 2408 O O . ASP A 1 333 ? 22.341 53.056 62.927 1.00 24.40 310 ASP A O 1
ATOM 2413 N N . GLY A 1 334 ? 22.160 51.392 64.407 1.00 20.98 311 GLY A N 1
ATOM 2414 C CA . GLY A 1 334 ? 20.707 51.379 64.394 1.00 19.81 311 GLY A CA 1
ATOM 2415 C C . GLY A 1 334 ? 20.045 50.953 63.114 1.00 18.24 311 GLY A C 1
ATOM 2416 O O . GLY A 1 334 ? 18.918 51.324 62.858 1.00 18.94 311 GLY A O 1
ATOM 2417 N N . VAL A 1 335 ? 20.724 50.145 62.312 1.00 16.36 312 VAL A N 1
ATOM 2418 C CA . VAL A 1 335 ? 20.204 49.695 61.033 1.00 14.91 312 VAL A CA 1
ATOM 2419 C C . VAL A 1 335 ? 19.369 48.428 61.232 1.00 13.20 312 VAL A C 1
ATOM 2420 O O . VAL A 1 335 ? 18.257 48.298 60.713 1.00 13.51 312 VAL A O 1
ATOM 2424 N N . ALA A 1 336 ? 19.919 47.526 62.038 1.00 11.34 313 ALA A N 1
ATOM 2425 C CA . ALA A 1 336 ? 19.336 46.179 62.220 1.00 10.49 313 ALA A CA 1
ATOM 2426 C C . ALA A 1 336 ? 17.926 46.214 62.811 1.00 10.84 313 ALA A C 1
ATOM 2427 O O . ALA A 1 336 ? 17.588 46.976 63.673 1.00 12.06 313 ALA A O 1
ATOM 2429 N N . GLN A 1 337 ? 17.106 45.305 62.323 1.00 10.42 314 GLN A N 1
ATOM 2430 C CA . GLN A 1 337 ? 15.753 45.162 62.797 1.00 9.22 314 GLN A CA 1
ATOM 2431 C C . GLN A 1 337 ? 15.482 43.751 63.288 1.00 9.91 314 GLN A C 1
ATOM 2432 O O . GLN A 1 337 ? 16.181 42.829 62.969 1.00 10.49 314 GLN A O 1
ATOM 2438 N N . LEU A 1 338 ? 14.461 43.596 64.144 1.00 9.15 315 LEU A N 1
ATOM 2439 C CA . LEU A 1 338 ? 14.158 42.298 64.760 1.00 10.97 315 LEU A CA 1
ATOM 2440 C C . LEU A 1 338 ? 13.517 41.372 63.794 1.00 9.94 315 LEU A C 1
ATOM 2441 O O . LEU A 1 338 ? 13.594 40.124 63.955 1.00 10.18 315 LEU A O 1
ATOM 2446 N N . GLY A 1 339 ? 12.845 41.898 62.748 1.00 10.53 316 GLY A N 1
ATOM 2447 C CA . GLY A 1 339 ? 12.241 40.978 61.825 1.00 10.84 316 GLY A CA 1
ATOM 2448 C C . GLY A 1 339 ? 11.343 41.613 60.787 1.00 9.42 316 GLY A C 1
ATOM 2449 O O . GLY A 1 339 ? 11.176 42.826 60.745 1.00 9.28 316 GLY A O 1
ATOM 2450 N N . ARG A 1 340 ? 10.739 40.758 59.981 1.00 10.10 317 ARG A N 1
ATOM 2451 C CA . ARG A 1 340 ? 9.739 41.154 58.949 1.00 10.81 317 ARG A CA 1
ATOM 2452 C C . ARG A 1 340 ? 9.036 39.887 58.547 1.00 11.67 317 ARG A C 1
ATOM 2453 O O . ARG A 1 340 ? 9.521 38.775 58.703 1.00 10.93 317 ARG A O 1
ATOM 2461 N N . SER A 1 341 ? 7.797 40.015 58.110 1.00 11.51 318 SER A N 1
ATOM 2462 C CA . SER A 1 341 ? 7.081 38.816 57.728 1.00 11.81 318 SER A CA 1
ATOM 2463 C C . SER A 1 341 ? 7.517 38.340 56.352 1.00 13.51 318 SER A C 1
ATOM 2464 O O . SER A 1 341 ? 7.791 39.152 55.469 1.00 13.98 318 SER A O 1
ATOM 2467 N N . LEU A 1 342 ? 7.620 37.021 56.187 1.00 12.84 319 LEU A N 1
ATOM 2468 C CA . LEU A 1 342 ? 8.022 36.405 54.919 1.00 13.63 319 LEU A CA 1
ATOM 2469 C C . LEU A 1 342 ? 6.737 35.986 54.219 1.00 15.07 319 LEU A C 1
ATOM 2470 O O . LEU A 1 342 ? 6.227 34.890 54.433 1.00 15.75 319 LEU A O 1
ATOM 2475 N N . ASP A 1 343 ? 6.202 36.915 53.403 1.00 14.44 320 ASP A N 1
ATOM 2476 C CA . ASP A 1 343 ? 4.866 36.772 52.832 1.00 15.87 320 ASP A CA 1
ATOM 2477 C C . ASP A 1 343 ? 4.937 35.963 51.522 1.00 16.74 320 ASP A C 1
ATOM 2478 O O . ASP A 1 343 ? 4.781 36.464 50.423 1.00 16.93 320 ASP A O 1
ATOM 2483 N N . VAL A 1 344 ? 5.163 34.676 51.679 1.00 17.80 321 VAL A N 1
ATOM 2484 C CA . VAL A 1 344 ? 5.420 33.757 50.573 1.00 18.92 321 VAL A CA 1
ATOM 2485 C C . VAL A 1 344 ? 4.178 33.432 49.756 1.00 19.60 321 VAL A C 1
ATOM 2486 O O . VAL A 1 344 ? 4.253 33.079 48.535 1.00 22.80 321 VAL A O 1
ATOM 2490 N N . ASP A 1 345 ? 3.021 33.582 50.390 1.00 19.01 322 ASP A N 1
ATOM 2491 C CA . ASP A 1 345 ? 1.754 33.304 49.794 1.00 20.07 322 ASP A CA 1
ATOM 2492 C C . ASP A 1 345 ? 0.656 34.127 50.491 1.00 19.29 322 ASP A C 1
ATOM 2493 O O . ASP A 1 345 ? 0.900 34.735 51.526 1.00 20.68 322 ASP A O 1
ATOM 2498 N N . ALA A 1 346 ? -0.560 34.128 49.944 1.00 19.63 323 ALA A N 1
ATOM 2499 C CA . ALA A 1 346 ? -1.577 35.036 50.473 1.00 19.29 323 ALA A CA 1
ATOM 2500 C C . ALA A 1 346 ? -2.036 34.670 51.880 1.00 18.89 323 ALA A C 1
ATOM 2501 O O . ALA A 1 346 ? -2.422 35.540 52.689 1.00 20.76 323 ALA A O 1
ATOM 2503 N N . ASN A 1 347 ? -1.870 33.412 52.250 1.00 15.48 324 ASN A N 1
ATOM 2504 C CA . ASN A 1 347 ? -2.380 33.027 53.540 1.00 14.92 324 ASN A CA 1
ATOM 2505 C C . ASN A 1 347 ? -1.267 32.979 54.559 1.00 13.31 324 ASN A C 1
ATOM 2506 O O . ASN A 1 347 ? -1.299 32.127 55.405 1.00 15.16 324 ASN A O 1
ATOM 2511 N N . THR A 1 348 ? -0.304 33.876 54.480 1.00 12.94 325 THR A N 1
ATOM 2512 C CA . THR A 1 348 ? 0.803 33.932 55.450 1.00 11.98 325 THR A CA 1
ATOM 2513 C C . THR A 1 348 ? 0.694 35.243 56.246 1.00 12.03 325 THR A C 1
ATOM 2514 O O . THR A 1 348 ? 0.378 36.279 55.667 1.00 13.25 325 THR A O 1
ATOM 2518 N N . ASN A 1 349 ? 0.999 35.168 57.536 1.00 11.40 326 ASN A N 1
ATOM 2519 C CA . ASN A 1 349 ? 1.107 36.368 58.389 1.00 10.46 326 ASN A CA 1
ATOM 2520 C C . ASN A 1 349 ? 2.079 36.007 59.498 1.00 9.55 326 ASN A C 1
ATOM 2521 O O . ASN A 1 349 ? 1.711 35.450 60.510 1.00 10.78 326 ASN A O 1
ATOM 2526 N N . GLY A 1 350 ? 3.384 36.179 59.260 1.00 7.71 327 GLY A N 1
ATOM 2527 C CA . GLY A 1 350 ? 4.328 35.588 60.154 1.00 7.93 327 GLY A CA 1
ATOM 2528 C C . GLY A 1 350 ? 4.193 35.955 61.616 1.00 6.95 327 GLY A C 1
ATOM 2529 O O . GLY A 1 350 ? 4.009 37.115 61.972 1.00 8.42 327 GLY A O 1
ATOM 2530 N N . GLN A 1 351 ? 4.409 34.996 62.494 1.00 7.35 328 GLN A N 1
ATOM 2531 C CA . GLN A 1 351 ? 4.232 35.192 63.868 1.00 6.03 328 GLN A CA 1
ATOM 2532 C C . GLN A 1 351 ? 5.535 35.006 64.682 1.00 8.65 328 GLN A C 1
ATOM 2533 O O . GLN A 1 351 ? 6.266 34.033 64.484 1.00 7.06 328 GLN A O 1
ATOM 2539 N N . VAL A 1 352 ? 5.820 35.972 65.533 1.00 7.18 329 VAL A N 1
ATOM 2540 C CA . VAL A 1 352 ? 7.005 35.904 66.406 1.00 8.00 329 VAL A CA 1
ATOM 2541 C C . VAL A 1 352 ? 6.777 36.649 67.641 1.00 7.33 329 VAL A C 1
ATOM 2542 O O . VAL A 1 352 ? 6.174 37.724 67.634 1.00 7.50 329 VAL A O 1
ATOM 2546 N N . VAL A 1 353 ? 7.192 36.052 68.756 1.00 7.41 330 VAL A N 1
ATOM 2547 C CA . VAL A 1 353 ? 7.237 36.713 70.062 1.00 5.99 330 VAL A CA 1
ATOM 2548 C C . VAL A 1 353 ? 8.652 36.683 70.582 1.00 7.52 330 VAL A C 1
ATOM 2549 O O . VAL A 1 353 ? 9.255 35.627 70.626 1.00 7.08 330 VAL A O 1
ATOM 2553 N N . ILE A 1 354 ? 9.176 37.815 70.979 1.00 6.38 331 ILE A N 1
ATOM 2554 C CA . ILE A 1 354 ? 10.443 37.913 71.665 1.00 6.59 331 ILE A CA 1
ATOM 2555 C C . ILE A 1 354 ? 10.181 38.342 73.075 1.00 5.17 331 ILE A C 1
ATOM 2556 O O . ILE A 1 354 ? 9.585 39.392 73.302 1.00 9.40 331 ILE A O 1
ATOM 2561 N N . ARG A 1 355 ? 10.510 37.470 74.026 1.00 6.49 332 ARG A N 1
ATOM 2562 C CA . ARG A 1 355 ? 10.225 37.702 75.442 1.00 7.73 332 ARG A CA 1
ATOM 2563 C C . ARG A 1 355 ? 11.381 37.474 76.346 1.00 8.63 332 ARG A C 1
ATOM 2564 O O . ARG A 1 355 ? 12.235 36.644 76.081 1.00 7.98 332 ARG A O 1
ATOM 2572 N N . ASP A 1 356 ? 11.418 38.223 77.422 1.00 9.59 333 ASP A N 1
ATOM 2573 C CA . ASP A 1 356 ? 12.380 37.994 78.455 1.00 10.28 333 ASP A CA 1
ATOM 2574 C C . ASP A 1 356 ? 13.866 37.967 77.963 1.00 8.78 333 ASP A C 1
ATOM 2575 O O . ASP A 1 356 ? 14.711 37.226 78.501 1.00 11.96 333 ASP A O 1
ATOM 2580 N N . SER A 1 357 ? 14.140 38.773 76.955 1.00 9.29 334 SER A N 1
ATOM 2581 C CA . SER A 1 357 ? 15.373 38.763 76.237 1.00 8.78 334 SER A CA 1
ATOM 2582 C C . SER A 1 357 ? 16.122 40.078 76.308 1.00 9.57 334 SER A C 1
ATOM 2583 O O . SER A 1 357 ? 15.550 41.121 76.545 1.00 10.57 334 SER A O 1
ATOM 2586 N N . ALA A 1 358 ? 17.436 40.015 76.120 1.00 9.29 335 ALA A N 1
ATOM 2587 C CA . ALA A 1 358 ? 18.281 41.200 76.158 1.00 9.92 335 ALA A CA 1
ATOM 2588 C C . ALA A 1 358 ? 18.452 41.635 74.691 1.00 9.36 335 ALA A C 1
ATOM 2589 O O . ALA A 1 358 ? 18.912 40.835 73.881 1.00 11.03 335 ALA A O 1
ATOM 2591 N N . ILE A 1 359 ? 18.122 42.874 74.365 1.00 9.69 336 ILE A N 1
ATOM 2592 C CA . ILE A 1 359 ? 18.326 43.476 73.021 1.00 8.88 336 ILE A CA 1
ATOM 2593 C C . ILE A 1 359 ? 19.328 44.595 73.143 1.00 10.28 336 ILE A C 1
ATOM 2594 O O . ILE A 1 359 ? 19.131 45.555 73.843 1.00 10.04 336 ILE A O 1
ATOM 2599 N N . ASN A 1 360 ? 20.459 44.443 72.521 1.00 12.33 337 ASN A N 1
ATOM 2600 C CA . ASN A 1 360 ? 21.582 45.216 72.989 1.00 14.97 337 ASN A CA 1
ATOM 2601 C C . ASN A 1 360 ? 21.735 46.262 71.967 1.00 15.01 337 ASN A C 1
ATOM 2602 O O . ASN A 1 360 ? 20.750 46.694 71.320 1.00 15.38 337 ASN A O 1
ATOM 2607 N N . GLU A 1 361 ? 22.938 46.793 71.835 1.00 19.96 338 GLU A N 1
ATOM 2608 C CA . GLU A 1 361 ? 23.090 47.875 70.944 1.00 19.43 338 GLU A CA 1
ATOM 2609 C C . GLU A 1 361 ? 22.974 47.369 69.517 1.00 19.35 338 GLU A C 1
ATOM 2610 O O . GLU A 1 361 ? 23.073 46.148 69.209 1.00 22.08 338 GLU A O 1
ATOM 2616 N N . GLY A 1 362 ? 22.662 48.327 68.669 1.00 17.84 339 GLY A N 1
ATOM 2617 C CA . GLY A 1 362 ? 22.735 48.185 67.251 1.00 15.61 339 GLY A CA 1
ATOM 2618 C C . GLY A 1 362 ? 21.426 48.084 66.545 1.00 14.85 339 GLY A C 1
ATOM 2619 O O . GLY A 1 362 ? 21.427 47.988 65.340 1.00 16.34 339 GLY A O 1
ATOM 2620 N N . PHE A 1 363 ? 20.335 47.980 67.268 1.00 13.61 340 PHE A N 1
ATOM 2621 C CA . PHE A 1 363 ? 19.022 47.841 66.631 1.00 13.86 340 PHE A CA 1
ATOM 2622 C C . PHE A 1 363 ? 18.295 49.154 66.421 1.00 13.22 340 PHE A C 1
ATOM 2623 O O . PHE A 1 363 ? 18.536 50.127 67.138 1.00 14.02 340 PHE A O 1
ATOM 2631 N N . ASN A 1 364 ? 17.368 49.163 65.461 1.00 14.70 341 ASN A N 1
ATOM 2632 C CA . ASN A 1 364 ? 16.492 50.296 65.202 1.00 14.65 341 ASN A CA 1
ATOM 2633 C C . ASN A 1 364 ? 15.376 50.278 66.223 1.00 15.54 341 ASN A C 1
ATOM 2634 O O . ASN A 1 364 ? 14.490 49.455 66.128 1.00 17.17 341 ASN A O 1
ATOM 2639 N N . THR A 1 365 ? 15.463 51.120 67.242 1.00 16.45 342 THR A N 1
ATOM 2640 C CA . THR A 1 365 ? 14.517 50.990 68.338 1.00 17.20 342 THR A CA 1
ATOM 2641 C C . THR A 1 365 ? 13.187 51.621 68.038 1.00 19.01 342 THR A C 1
ATOM 2642 O O . THR A 1 365 ? 12.195 51.212 68.651 1.00 19.89 342 THR A O 1
ATOM 2646 N N . ALA A 1 366 ? 13.167 52.604 67.126 1.00 18.43 343 ALA A N 1
ATOM 2647 C CA . ALA A 1 366 ? 11.941 53.268 66.662 1.00 18.91 343 ALA A CA 1
ATOM 2648 C C . ALA A 1 366 ? 11.099 52.431 65.697 1.00 19.57 343 ALA A C 1
ATOM 2649 O O . ALA A 1 366 ? 9.855 52.500 65.734 1.00 21.13 343 ALA A O 1
ATOM 2651 N N . LYS A 1 367 ? 11.746 51.623 64.864 1.00 17.70 344 LYS A N 1
ATOM 2652 C CA . LYS A 1 367 ? 11.039 50.760 63.948 1.00 16.71 344 LYS A CA 1
ATOM 2653 C C . LYS A 1 367 ? 11.720 49.386 63.924 1.00 14.36 344 LYS A C 1
ATOM 2654 O O . LYS A 1 367 ? 12.487 49.039 63.042 1.00 12.92 344 LYS A O 1
ATOM 2660 N N . PRO A 1 368 ? 11.509 48.601 64.967 1.00 11.82 345 PRO A N 1
ATOM 2661 C CA . PRO A 1 368 ? 12.167 47.322 65.025 1.00 12.51 345 PRO A CA 1
ATOM 2662 C C . PRO A 1 368 ? 11.675 46.262 64.062 1.00 12.45 345 PRO A C 1
ATOM 2663 O O . PRO A 1 368 ? 12.351 45.295 63.859 1.00 12.84 345 PRO A O 1
ATOM 2667 N N . TRP A 1 369 ? 10.500 46.457 63.488 1.00 11.57 346 TRP A N 1
ATOM 2668 C CA . TRP A 1 369 ? 9.927 45.538 62.549 1.00 10.13 346 TRP A CA 1
ATOM 2669 C C . TRP A 1 369 ? 9.720 46.202 61.192 1.00 11.72 346 TRP A C 1
ATOM 2670 O O . TRP A 1 369 ? 9.145 47.294 61.058 1.00 12.25 346 TRP A O 1
ATOM 2681 N N . ALA A 1 370 ? 10.234 45.538 60.180 1.00 11.36 347 ALA A N 1
ATOM 2682 C CA . ALA A 1 370 ? 10.217 46.049 58.804 1.00 12.13 347 ALA A CA 1
ATOM 2683 C C . ALA A 1 370 ? 8.992 45.605 58.016 1.00 13.12 347 ALA A C 1
ATOM 2684 O O . ALA A 1 370 ? 8.293 44.653 58.363 1.00 13.94 347 ALA A O 1
ATOM 2686 N N . ASP A 1 371 ? 8.780 46.246 56.872 1.00 14.42 348 ASP A N 1
ATOM 2687 C CA . ASP A 1 371 ? 7.732 45.769 55.975 1.00 14.27 348 ASP A CA 1
ATOM 2688 C C . ASP A 1 371 ? 8.022 44.369 55.451 1.00 14.42 348 ASP A C 1
ATOM 2689 O O . ASP A 1 371 ? 9.191 43.914 55.426 1.00 13.65 348 ASP A O 1
ATOM 2694 N N . ALA A 1 372 ? 6.985 43.688 54.971 1.00 13.37 349 ALA A N 1
ATOM 2695 C CA . ALA A 1 372 ? 7.149 42.269 54.574 1.00 14.93 349 ALA A CA 1
ATOM 2696 C C . ALA A 1 372 ? 7.964 42.086 53.332 1.00 15.96 349 ALA A C 1
ATOM 2697 O O . ALA A 1 372 ? 7.940 42.938 52.423 1.00 15.26 349 ALA A O 1
ATOM 2699 N N . VAL A 1 373 ? 8.713 40.988 53.307 1.00 18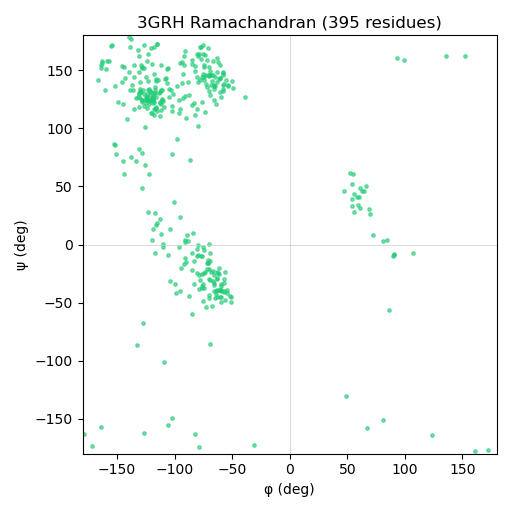.18 350 VAL A N 1
ATOM 2700 C CA . VAL A 1 373 ? 9.439 40.659 52.095 1.00 19.05 350 VAL A CA 1
ATOM 2701 C C . VAL A 1 373 ? 8.453 39.958 51.156 1.00 19.10 350 VAL A C 1
ATOM 2702 O O . VAL A 1 373 ? 7.468 39.328 51.585 1.00 18.91 350 VAL A O 1
ATOM 2706 N N . ILE A 1 374 ? 8.709 40.163 49.856 1.00 19.31 351 ILE A N 1
ATOM 2707 C CA . ILE A 1 374 ? 7.967 39.558 48.744 1.00 19.69 351 ILE A CA 1
ATOM 2708 C C . ILE A 1 374 ? 6.753 40.412 48.428 1.00 19.48 351 ILE A C 1
ATOM 2709 O O . ILE A 1 374 ? 6.592 40.882 47.305 1.00 18.83 351 ILE A O 1
ATOM 2714 N N . SER A 1 375 ? 5.913 40.645 49.413 1.00 18.22 352 SER A N 1
ATOM 2715 C CA . SER A 1 375 ? 4.727 41.418 49.202 1.00 18.22 352 SER A CA 1
ATOM 2716 C C . SER A 1 375 ? 4.847 42.904 49.463 1.00 18.35 352 SER A C 1
ATOM 2717 O O . SER A 1 375 ? 3.987 43.656 49.009 1.00 17.62 352 SER A O 1
ATOM 2720 N N . ASN A 1 376 ? 5.901 43.311 50.175 1.00 17.55 353 ASN A N 1
ATOM 2721 C CA . ASN A 1 376 ? 6.105 44.679 50.606 1.00 17.74 353 ASN A CA 1
ATOM 2722 C C . ASN A 1 376 ? 4.954 45.233 51.402 1.00 17.69 353 ASN A C 1
ATOM 2723 O O . ASN A 1 376 ? 4.790 46.417 51.474 1.00 19.42 353 ASN A O 1
ATOM 2728 N N . ARG A 1 377 ? 4.235 44.341 52.089 1.00 16.58 354 ARG A N 1
ATOM 2729 C CA . ARG A 1 377 ? 3.136 44.727 52.936 1.00 16.44 354 ARG A CA 1
ATOM 2730 C C . ARG A 1 377 ? 3.648 45.580 54.098 1.00 15.69 354 ARG A C 1
ATOM 2731 O O . ARG A 1 377 ? 4.526 45.148 54.855 1.00 15.81 354 ARG A O 1
ATOM 2739 N N . PRO A 1 378 ? 3.163 46.800 54.233 1.00 15.95 355 PRO A N 1
ATOM 2740 C CA . PRO A 1 378 ? 3.717 47.662 55.265 1.00 14.59 355 PRO A CA 1
ATOM 2741 C C . PRO A 1 378 ? 3.550 47.099 56.661 1.00 15.75 355 PRO A C 1
ATOM 2742 O O . PRO A 1 378 ? 2.536 46.498 56.950 1.00 16.40 355 PRO A O 1
ATOM 2746 N N . PHE A 1 379 ? 4.540 47.302 57.538 1.00 14.17 356 PHE A N 1
ATOM 2747 C CA . PHE A 1 379 ? 4.398 46.789 58.878 1.00 13.87 356 PHE A CA 1
ATOM 2748 C C . PHE A 1 379 ? 3.254 47.516 59.562 1.00 13.98 356 PHE A C 1
ATOM 2749 O O . PHE A 1 379 ? 3.128 48.755 59.417 1.00 14.64 356 PHE A O 1
ATOM 2757 N N . ALA A 1 380 ? 2.409 46.774 60.268 1.00 12.52 357 ALA A N 1
ATOM 2758 C CA . ALA A 1 380 ? 1.264 47.354 61.000 1.00 14.57 357 ALA A CA 1
ATOM 2759 C C . ALA A 1 380 ? 1.087 46.672 62.303 1.00 14.43 357 ALA A C 1
ATOM 2760 O O . ALA A 1 380 ? 0.699 45.524 62.360 1.00 14.74 357 ALA A O 1
ATOM 2762 N N . GLY A 1 381 ? 1.411 47.356 63.378 1.00 13.36 358 GLY A N 1
ATOM 2763 C CA . GLY A 1 381 ? 1.332 46.796 64.681 1.00 13.15 358 GLY A CA 1
ATOM 2764 C C . GLY A 1 381 ? -0.006 47.144 65.284 1.00 13.65 358 GLY A C 1
ATOM 2765 O O . GLY A 1 381 ? -0.491 48.268 65.141 1.00 17.88 358 GLY A O 1
ATOM 2766 N N . ASN A 1 382 ? -0.608 46.180 65.968 1.00 14.04 359 ASN A N 1
ATOM 2767 C CA . ASN A 1 382 ? -1.928 46.377 66.574 1.00 12.91 359 ASN A CA 1
ATOM 2768 C C . ASN A 1 382 ? -1.826 46.759 68.028 1.00 12.55 359 ASN A C 1
ATOM 2769 O O . ASN A 1 382 ? -1.320 46.017 68.841 1.00 15.25 359 ASN A O 1
ATOM 2774 N N . THR A 1 383 ? -2.225 47.973 68.352 1.00 13.03 360 THR A N 1
ATOM 2775 C CA . THR A 1 383 ? -2.173 48.426 69.734 1.00 13.69 360 THR A CA 1
ATOM 2776 C C . THR A 1 383 ? -3.509 48.261 70.436 1.00 14.02 360 THR A C 1
ATOM 2777 O O . THR A 1 383 ? -3.647 48.510 71.627 1.00 12.63 360 THR A O 1
ATOM 2781 N N . GLY A 1 384 ? -4.489 47.790 69.704 1.00 14.61 361 GLY A N 1
ATOM 2782 C CA . GLY A 1 384 ? -5.782 47.392 70.285 1.00 16.66 361 GLY A CA 1
ATOM 2783 C C . GLY A 1 384 ? -6.620 48.513 70.869 1.00 18.57 361 GLY A C 1
ATOM 2784 O O . GLY A 1 384 ? -6.457 49.689 70.537 1.00 16.50 361 GLY A O 1
ATOM 2785 N N . SER A 1 385 ? -7.514 48.135 71.771 1.00 20.84 362 SER A N 1
ATOM 2786 C CA . SER A 1 385 ? -8.307 49.119 72.496 1.00 22.19 362 SER A CA 1
ATOM 2787 C C . SER A 1 385 ? -8.419 48.682 73.918 1.00 22.99 362 SER A C 1
ATOM 2788 O O . SER A 1 385 ? -7.906 47.655 74.289 1.00 23.02 362 SER A O 1
ATOM 2791 N N . VAL A 1 386 ? -9.096 49.488 74.713 1.00 24.38 363 VAL A N 1
ATOM 2792 C CA . VAL A 1 386 ? -9.384 49.161 76.110 1.00 26.10 363 VAL A CA 1
ATOM 2793 C C . VAL A 1 386 ? -10.894 49.030 76.253 1.00 27.16 363 VAL A C 1
ATOM 2794 O O . VAL A 1 386 ? -11.623 49.804 75.642 1.00 27.57 363 VAL A O 1
ATOM 2798 N N . ASP A 1 387 ? -11.376 48.059 77.030 1.00 28.96 364 ASP A N 1
ATOM 2799 C CA . ASP A 1 387 ? -12.809 48.025 77.382 1.00 29.53 364 ASP A CA 1
ATOM 2800 C C . ASP A 1 387 ? -12.990 47.938 78.897 1.00 30.29 364 ASP A C 1
ATOM 2801 O O . ASP A 1 387 ? -12.053 48.244 79.626 1.00 30.41 364 ASP A O 1
ATOM 2806 N N . ASP A 1 388 ? -14.185 47.529 79.350 1.00 31.21 365 ASP A N 1
ATOM 2807 C CA . ASP A 1 388 ? -14.628 47.676 80.748 1.00 31.65 365 ASP A CA 1
ATOM 2808 C C . ASP A 1 388 ? -13.545 47.426 81.797 1.00 32.16 365 ASP A C 1
ATOM 2809 O O . ASP A 1 388 ? -12.910 46.372 81.812 1.00 32.58 365 ASP A O 1
ATOM 2814 N N . ASN A 1 389 ? -13.379 48.399 82.692 1.00 32.62 366 ASN A N 1
ATOM 2815 C CA . ASN A 1 389 ? -12.316 48.396 83.696 1.00 32.48 366 ASN A CA 1
ATOM 2816 C C . ASN A 1 389 ? -10.915 48.214 83.091 1.00 32.33 366 ASN A C 1
ATOM 2817 O O . ASN A 1 389 ? -10.093 47.479 83.632 1.00 32.40 366 ASN A O 1
ATOM 2822 N N . ASP A 1 390 ? -10.680 48.853 81.938 1.00 32.30 367 ASP A N 1
ATOM 2823 C CA . ASP A 1 390 ? -9.343 49.269 81.502 1.00 31.48 367 ASP A CA 1
ATOM 2824 C C . ASP A 1 390 ? -8.389 48.127 81.192 1.00 31.23 367 ASP A C 1
ATOM 2825 O O . ASP A 1 390 ? -7.249 48.133 81.642 1.00 31.93 367 ASP A O 1
ATOM 2830 N N . GLU A 1 391 ? -8.835 47.174 80.379 1.00 29.99 368 GLU A N 1
ATOM 2831 C CA . GLU A 1 391 ? -8.026 46.017 80.033 1.00 28.84 368 GLU A CA 1
ATOM 2832 C C . GLU A 1 391 ? -7.785 46.091 78.529 1.00 27.67 368 GLU A C 1
ATOM 2833 O O . GLU A 1 391 ? -8.708 46.381 77.778 1.00 26.08 368 GLU A O 1
ATOM 2839 N N . ILE A 1 392 ? -6.540 45.896 78.108 1.00 26.02 369 ILE A N 1
ATOM 2840 C CA . ILE A 1 392 ? -6.212 45.942 76.677 1.00 27.28 369 ILE A CA 1
ATOM 2841 C C . ILE A 1 392 ? -6.904 44.789 76.035 1.00 27.70 369 ILE A C 1
ATOM 2842 O O . ILE A 1 392 ? -6.892 43.668 76.588 1.00 28.51 369 ILE A O 1
ATOM 2847 N N . GLN A 1 393 ? -7.545 45.085 74.909 1.00 26.86 370 GLN A N 1
ATOM 2848 C CA . GLN A 1 393 ? -8.195 44.104 74.078 1.00 27.65 370 GLN A CA 1
ATOM 2849 C C . GLN A 1 393 ? -7.691 44.155 72.646 1.00 24.92 370 GLN A C 1
ATOM 2850 O O . GLN A 1 393 ? -7.760 45.184 71.977 1.00 24.56 370 GLN A O 1
ATOM 2856 N N . ARG A 1 394 ? -7.212 43.029 72.145 1.00 25.15 371 ARG A N 1
ATOM 2857 C CA . ARG A 1 394 ? -7.009 42.935 70.713 1.00 23.06 371 ARG A CA 1
ATOM 2858 C C . ARG A 1 394 ? -6.954 41.495 70.307 1.00 20.12 371 ARG A C 1
ATOM 2859 O O . ARG A 1 394 ? -6.646 40.641 71.119 1.00 20.51 371 ARG A O 1
ATOM 2867 N N . ASN A 1 395 ? -7.367 41.227 69.091 1.00 17.26 372 ASN A N 1
ATOM 2868 C CA . ASN A 1 395 ? -7.276 39.875 68.556 1.00 17.11 372 ASN A CA 1
ATOM 2869 C C . ASN A 1 395 ? -5.855 39.679 68.051 1.00 15.34 372 ASN A C 1
ATOM 2870 O O . ASN A 1 395 ? -5.429 40.285 67.037 1.00 17.11 372 ASN A O 1
ATOM 2875 N N . LEU A 1 396 ? -5.097 38.833 68.721 1.00 14.02 373 LEU A N 1
ATOM 2876 C CA . LEU A 1 396 ? -3.712 38.630 68.376 1.00 13.91 373 LEU A CA 1
ATOM 2877 C C . LEU A 1 396 ? -3.502 37.915 67.061 1.00 11.83 373 LEU A C 1
ATOM 2878 O O . LEU A 1 396 ? -2.328 37.793 66.637 1.00 12.28 373 LEU A O 1
ATOM 2883 N N . ASN A 1 397 ? -4.585 37.423 66.432 1.00 11.39 374 ASN A N 1
ATOM 2884 C CA . ASN A 1 397 ? -4.472 36.713 65.171 1.00 12.41 374 ASN A CA 1
ATOM 2885 C C . ASN A 1 397 ? -5.166 37.448 64.029 1.00 12.31 374 ASN A C 1
ATOM 2886 O O . ASN A 1 397 ? -5.295 36.912 62.931 1.00 14.29 374 ASN A O 1
ATOM 2891 N N . ASP A 1 398 ? -5.412 38.726 64.226 1.00 13.11 375 ASP A N 1
ATOM 2892 C CA . ASP A 1 398 ? -6.095 39.583 63.207 1.00 12.55 375 ASP A CA 1
ATOM 2893 C C . ASP A 1 398 ? -5.222 39.728 61.969 1.00 11.83 375 ASP A C 1
ATOM 2894 O O . ASP A 1 398 ? -4.046 40.088 62.067 1.00 14.44 375 ASP A O 1
ATOM 2899 N N . THR A 1 399 ? -5.762 39.379 60.791 1.00 11.40 376 THR A N 1
ATOM 2900 C CA . THR A 1 399 ? -4.987 39.373 59.600 1.00 10.63 376 THR A CA 1
ATOM 2901 C C . THR A 1 399 ? -4.752 40.763 59.058 1.00 10.22 376 THR A C 1
ATOM 2902 O O . THR A 1 399 ? -3.994 40.927 58.103 1.00 12.53 376 THR A O 1
ATOM 2906 N N . ASN A 1 400 ? -5.425 41.761 59.609 1.00 7.93 377 ASN A N 1
ATOM 2907 C CA . ASN A 1 400 ? -5.245 43.153 59.230 1.00 8.21 377 ASN A CA 1
ATOM 2908 C C . ASN A 1 400 ? -3.995 43.800 59.795 1.00 8.74 377 ASN A C 1
ATOM 2909 O O . ASN A 1 400 ? -3.606 44.922 59.397 1.00 12.07 377 ASN A O 1
ATOM 2914 N N . TYR A 1 401 ? -3.363 43.082 60.716 1.00 9.39 378 TYR A N 1
ATOM 2915 C CA . TYR A 1 401 ? -2.142 43.535 61.337 1.00 10.20 378 TYR A CA 1
ATOM 2916 C C . TYR A 1 401 ? -1.089 42.447 61.328 1.00 9.78 378 TYR A C 1
ATOM 2917 O O . TYR A 1 401 ? -1.389 41.259 61.172 1.00 11.34 378 TYR A O 1
ATOM 2926 N N . ASN A 1 402 ? 0.154 42.831 61.631 1.00 8.16 379 ASN A N 1
ATOM 2927 C CA . ASN A 1 402 ? 1.190 41.841 61.787 1.00 8.32 379 ASN A CA 1
ATOM 2928 C C . ASN A 1 402 ? 1.065 41.165 63.153 1.00 8.19 379 ASN A C 1
ATOM 2929 O O . ASN A 1 402 ? 0.311 41.592 63.997 1.00 10.21 379 ASN A O 1
ATOM 2934 N N . ARG A 1 403 ? 1.819 40.112 63.337 1.00 9.06 380 ARG A N 1
ATOM 2935 C CA . ARG A 1 403 ? 1.817 39.261 64.516 1.00 7.74 380 ARG A CA 1
ATOM 2936 C C . ARG A 1 403 ? 3.225 39.099 65.053 1.00 7.95 380 ARG A C 1
ATOM 2937 O O . ARG A 1 403 ? 3.663 38.031 65.442 1.00 9.04 380 ARG A O 1
ATOM 2945 N N . MET A 1 404 ? 3.891 40.234 65.185 1.00 9.16 381 MET A N 1
ATOM 2946 C CA . MET A 1 404 ? 5.244 40.344 65.735 1.00 10.78 381 MET A CA 1
ATOM 2947 C C . MET A 1 404 ? 5.191 41.180 67.024 1.00 9.94 381 MET A C 1
ATOM 2948 O O . MET A 1 404 ? 4.818 42.366 67.042 1.00 11.66 381 MET A O 1
ATOM 2953 N N . TRP A 1 405 ? 5.550 40.516 68.112 1.00 9.82 382 TRP A N 1
ATOM 2954 C CA . TRP A 1 405 ? 5.326 41.020 69.460 1.00 9.59 382 TRP A CA 1
ATOM 2955 C C . TRP A 1 405 ? 6.505 40.886 70.412 1.00 8.94 382 TRP A C 1
ATOM 2956 O O . TRP A 1 405 ? 7.354 40.035 70.186 1.00 8.77 382 TRP A O 1
ATOM 2967 N N . GLU A 1 406 ? 6.543 41.772 71.426 1.00 8.77 383 GLU A N 1
ATOM 2968 C CA . GLU A 1 406 ? 7.547 41.718 72.452 1.00 9.45 383 GLU A CA 1
ATOM 2969 C C . GLU A 1 406 ? 6.895 41.705 73.787 1.00 8.03 383 GLU A C 1
ATOM 2970 O O . GLU A 1 406 ? 5.796 42.188 73.951 1.00 9.95 383 GLU A O 1
ATOM 2976 N N . TYR A 1 407 ? 7.555 41.111 74.745 1.00 9.68 384 TYR A N 1
ATOM 2977 C CA . TYR A 1 407 ? 7.152 41.126 76.160 1.00 8.77 384 TYR A CA 1
ATOM 2978 C C . TYR A 1 407 ? 8.335 41.067 77.123 1.00 9.89 384 TYR A C 1
ATOM 2979 O O . TYR A 1 407 ? 9.193 40.193 76.999 1.00 10.13 384 TYR A O 1
ATOM 2988 N N . ASN A 1 408 ? 8.442 42.072 78.005 1.00 9.84 385 ASN A N 1
ATOM 2989 C CA . ASN A 1 408 ? 9.441 41.996 79.099 1.00 10.29 385 ASN A CA 1
ATOM 2990 C C . ASN A 1 408 ? 10.912 41.875 78.636 1.00 10.50 385 ASN A C 1
ATOM 2991 O O . ASN A 1 408 ? 11.724 41.171 79.235 1.00 12.55 385 ASN A O 1
ATOM 2996 N N . ASN A 1 409 ? 11.255 42.625 77.601 1.00 10.42 386 ASN A N 1
ATOM 2997 C CA . ASN A 1 409 ? 12.649 42.628 77.138 1.00 10.46 386 ASN A CA 1
ATOM 2998 C C . ASN A 1 409 ? 13.412 43.733 77.822 1.00 11.16 386 ASN A C 1
ATOM 2999 O O . ASN A 1 409 ? 12.820 44.686 78.352 1.00 12.46 386 ASN A O 1
ATOM 3004 N N . ARG A 1 410 ? 14.729 43.611 77.774 1.00 11.13 387 ARG A N 1
ATOM 3005 C CA . ARG A 1 410 ? 15.645 44.530 78.436 1.00 12.86 387 ARG A CA 1
ATOM 3006 C C . ARG A 1 410 ? 16.805 44.833 77.510 1.00 12.71 387 ARG A C 1
ATOM 3007 O O . ARG A 1 410 ? 16.893 44.325 76.410 1.00 15.41 387 ARG A O 1
ATOM 3015 N N . GLY A 1 411 ? 17.690 45.712 77.955 1.00 15.65 388 GLY A N 1
ATOM 3016 C CA . GLY A 1 411 ? 18.758 46.138 77.067 1.00 15.52 388 GLY A CA 1
ATOM 3017 C C . GLY A 1 411 ? 18.462 47.472 76.422 1.00 15.24 388 GLY A C 1
ATOM 3018 O O . GLY A 1 411 ? 17.326 47.917 76.350 1.00 16.04 388 GLY A O 1
ATOM 3019 N N . VAL A 1 412 ? 19.503 48.140 75.962 1.00 16.73 389 VAL A N 1
ATOM 3020 C CA . VAL A 1 412 ? 19.355 49.441 75.326 1.00 16.17 389 VAL A CA 1
ATOM 3021 C C . VAL A 1 412 ? 18.402 49.370 74.130 1.00 15.20 389 VAL A C 1
ATOM 3022 O O . VAL A 1 412 ? 17.699 50.324 73.833 1.00 15.44 389 VAL A O 1
ATOM 3026 N N . GLY A 1 413 ? 18.403 48.240 73.432 1.00 15.60 390 GLY A N 1
ATOM 3027 C CA . GLY A 1 413 ? 17.577 48.071 72.253 1.00 15.72 390 GLY A CA 1
ATOM 3028 C C . GLY A 1 413 ? 16.119 47.756 72.557 1.00 16.26 390 GLY A C 1
ATOM 3029 O O . GLY A 1 413 ? 15.287 47.651 71.649 1.00 17.12 390 GLY A O 1
ATOM 3030 N N . SER A 1 414 ? 15.784 47.671 73.837 1.00 16.53 391 SER A N 1
ATOM 3031 C CA . SER A 1 414 ? 14.399 47.434 74.261 1.00 18.54 391 SER A CA 1
ATOM 3032 C C . SER A 1 414 ? 13.574 48.680 74.494 1.00 20.93 391 SER A C 1
ATOM 3033 O O . SER A 1 414 ? 12.344 48.602 74.611 1.00 21.83 391 SER A O 1
ATOM 3036 N N . LYS A 1 415 ? 14.250 49.820 74.532 1.00 22.32 392 LYS A N 1
ATOM 3037 C CA . LYS A 1 415 ? 13.668 51.103 74.883 1.00 24.02 392 LYS A CA 1
ATOM 3038 C C . LYS A 1 415 ? 13.304 51.806 73.602 1.00 24.95 392 LYS A C 1
ATOM 3039 O O . LYS A 1 415 ? 12.624 51.224 72.755 1.00 27.29 392 LYS A O 1
#

InterPro domains:
  IPR000070 Pectinesterase, catalytic [PF01095] (195-318)
  IPR011050 Pectin lyase fold/virulence factor [SSF51126] (75-420)
  IPR012334 Pectin lyase fold [G3DSA:2.160.20.10] (26-427)
  IPR033131 Pectinesterase, Asp active site [PS00503] (280-289)

Sequence (397 aa):
YFQSMQRPSDQTAPGTSSRPILSAKEAQNFDAQHYFASLTPGAAAWNPSPITLPAQPDFVVGPAGTQGVTHTTIQAAVDAAIIKRTNKRQYIAVMPGEYQGTVYVPAAPGGITLYGTGEKPIDVKIGLSLDGGMSPADWRHDVNPRGKYMPGKPAWYMYDSCQSKRSDSIGVLCSAVFWSQNNGLQLQNLTIENTLGDSVDAGNHPAVALRTDGDQVQINNVNILGRQNTFFVTNSGVQNRLETNRQPRTLVTNSYIEGDVDIVSGRGAVVFDNTEFRVVNSRTQQEAYVFAPATLSNIYYGFLAVNSRFNAFGDGVAQLGRSLDVDANTNGQVVIRDSAINEGFNTAKPWADAVISNRPFAGNTGSVDDNDEIQRNLNDTNYNRMWEYNNRGVGSK

Radius of gyration: 21.04 Å; Cα contacts (8 Å, |Δi|>4): 1107; chains: 1; bounding box: 58×53×68 Å

B-factor: mean 17.33, std 9.13, range [4.97, 69.37]

CATH classification: 2.160.20.10

Foldseek 3Di:
DDDDPDDFQPDDAQHDFQAGADDPVVCVCPDPQNLQQDDDPVDGGDDDDDDDDDPDAPAEAEDPPDPPHDYPAPQVVLQVVQVVLDLEEGEYEYEFDEHEAAHEREAGNHEYEYEYDDPAQARAEYEYAFWQQDALVVLCPRHDDPCSADPPTPCNLVVCLQNVDPDNGSGLLSQERYEYQYARYEYYSHEFENPCAQVDAPDHTRHERYEYQYAPYEYERYEFYYAAHHYEYAPDDSNSDHDDDGAGEYEYEHYEFEYFAQRYEYEHAYEYEAYEYEYDPSRHDQEGEDHAYFYFLVDQGTYEYANYEYYYDDQARYAHHEYAPVDPRTFGAYEYENYAYEPDHNLSRRYAAYPPVSHGATHDSADADDPGDGDDDLSDPVHHHYYYYRYHYPSSD

Secondary structure (DSSP, 8-state):
-PPP-PPPP---TTEETTEEB--HHHHTT-SHHHHT--SSSS-PPP-PPPP---SS-SEEE-STT-TT--BSSHHHHHHHHHTT--SS-EEEEE-SEEEES-EEE---SS-EEEEE-SSSGGGEEEEE---TTS-HHHHHHHH-GGGSS-TTSTTHHHHHHHHT--SSS--GGG--SEEE--TT-EEEEEEEEETTGGGS-SS-----SEEE--SSEEEEEEEEE-STT-EEE----TT-S--SS---EEEEES-EEEESEEEEEESSEEEEES-EEEE--SS-SS--EEEEE--BTT----EEEES-EEEE-SSS-BEEEEEE--STTB--EEEEES-EE-TTB-SS--EEEEETT-PPP-----EEETTTEEE--TT-TTS-EEEEES-BSGGG-

Organism: Escherichia coli (strain K12) (NCBI:txid83333)

GO terms:
  GO:0009279 cell outer membrane (C, IDA)

Solvent-accessible surface area: 17296 Å² total; per-residue (Å²): 279,202,143,83,114,154,179,114,28,99,25,97,31,43,25,78,70,31,18,2,8,2,24,66,155,21,2,112,73,9,43,40,117,66,4,5,54,35,167,97,121,98,47,92,37,31,135,30,85,112,21,98,77,41,107,146,36,64,19,26,0,1,68,86,84,53,178,57,32,74,42,73,66,5,5,39,0,0,19,20,1,14,102,107,162,42,126,158,67,10,38,0,5,0,51,67,21,125,26,162,11,1,3,1,1,4,57,24,94,6,11,2,0,1,12,5,68,13,166,114,21,66,50,0,77,1,11,14,45,0,17,3,46,34,40,12,57,83,0,61,140,59,1,34,43,226,24,43,5,96,93,83,83,18,3,62,70,1,6,48,33,0,38,58,58,190,64,128,44,2,29,43,34,2,0,2,0,0,4,0,12,0,82,10,0,14,0,31,23,0,1,0,60,3,62,23,15,80,90,33,98,30,38,118,38,13,4,1,0,0,2,2,1,1,33,72,0,20,0,31,58,1,24,0,23,3,42,14,10,0,0,9,3,0,0,3,22,102,118,17,132,44,56,107,138,74,62,5,28,4,30,0,28,82,8,49,0,31,0,0,9,7,0,0,0,0,6,2,0,0,2,0,40,76,0,20,2,72,5,12,43,71,20,4,126,131,52,3,19,0,0,0,0,0,3,6,15,94,45,123,37,0,0,1,0,23,68,1,123,0,25,12,117,31,147,31,59,4,26,0,0,29,0,14,14,55,62,113,76,9,3,0,2,0,0,0,38,27,0,13,0,48,115,6,13,40,55,74,118,2,6,15,74,5,34,110,58,110,63,93,36,34,6,14,42,36,72,104,78,115,129,128,106,44,97,31,97,22,36,37,85,119,79,8,0,1,3,0,48,67,0,129,28,94,2,8,158

Nearest PDB structures (foldseek):
  3grh-assembly1_A  TM=1.003E+00  e=2.898E-73  Escherichia coli K-12
  4pmh-assembly1_A  TM=9.213E-01  e=4.218E-31  Sitophilus oryzae
  1xg2-assembly1_A  TM=8.669E-01  e=1.467E-13  Solanum lycopersicum
  2ntq-assembly2_B  TM=7.568E-01  e=3.146E-15  Dickeya dadantii 3937
  1gq8-assembly1_A  TM=8.648E-01  e=5.025E-13  Daucus carota